Protein AF-0000000082834436 (afdb_homodimer)

Structure (mmCIF, N/CA/C/O backbone):
data_AF-0000000082834436-model_v1
#
loop_
_entity.id
_entity.type
_entity.pdbx_description
1 polymer 'HTH-type transcriptional regulator LutR'
#
loop_
_atom_site.group_PDB
_atom_site.id
_atom_site.type_symbol
_atom_site.label_atom_id
_atom_site.label_alt_id
_atom_site.label_comp_id
_atom_site.label_asym_id
_atom_site.label_entity_id
_atom_site.label_seq_id
_atom_site.pdbx_PDB_ins_code
_atom_site.Cartn_x
_atom_site.Cartn_y
_atom_site.Cartn_z
_atom_site.occupancy
_atom_site.B_iso_or_equiv
_atom_site.auth_seq_id
_atom_site.auth_comp_id
_atom_site.auth_asym_id
_atom_site.auth_atom_id
_atom_site.pdbx_PDB_model_num
ATOM 1 N N . MET A 1 1 ? 53.562 -8.984 17.688 1 30.86 1 MET A N 1
ATOM 2 C CA . MET A 1 1 ? 52.938 -8.039 16.766 1 30.86 1 MET A CA 1
ATOM 3 C C . MET A 1 1 ? 51.406 -8.141 16.859 1 30.86 1 MET A C 1
ATOM 5 O O . MET A 1 1 ? 50.844 -9.195 16.562 1 30.86 1 MET A O 1
ATOM 9 N N . THR A 1 2 ? 50.781 -7.359 17.766 1 35.94 2 THR A N 1
ATOM 10 C CA . THR A 1 2 ? 49.406 -7.379 18.281 1 35.94 2 THR A CA 1
ATOM 11 C C . THR A 1 2 ? 48.406 -6.965 17.203 1 35.94 2 THR A C 1
ATOM 13 O O . THR A 1 2 ? 48.531 -5.879 16.625 1 35.94 2 THR A O 1
ATOM 16 N N . LEU A 1 3 ? 47.844 -7.926 16.453 1 36 3 LEU A N 1
ATOM 17 C CA . LEU A 1 3 ? 46.906 -7.695 15.383 1 36 3 LEU A CA 1
ATOM 18 C C . LEU A 1 3 ? 45.781 -6.777 15.836 1 36 3 LEU A C 1
ATOM 20 O O . LEU A 1 3 ? 45 -7.125 16.75 1 36 3 LEU A O 1
ATOM 24 N N . GLN A 1 4 ? 46 -5.441 15.742 1 33.66 4 GLN A N 1
ATOM 25 C CA . GLN A 1 4 ? 44.969 -4.445 16.078 1 33.66 4 GLN A CA 1
ATOM 26 C C . GLN A 1 4 ? 43.688 -4.684 15.305 1 33.66 4 GLN A C 1
ATOM 28 O O . GLN A 1 4 ? 43.688 -4.762 14.078 1 33.66 4 GLN A O 1
ATOM 33 N N . LEU A 1 5 ? 42.719 -5.316 15.898 1 36.59 5 LEU A N 1
ATOM 34 C CA . LEU A 1 5 ? 41.375 -5.574 15.383 1 36.59 5 LEU A CA 1
ATOM 35 C C . LEU A 1 5 ? 40.781 -4.305 14.805 1 36.59 5 LEU A C 1
ATOM 37 O O . LEU A 1 5 ? 40.656 -3.287 15.492 1 36.59 5 LEU A O 1
ATOM 41 N N . ILE A 1 6 ? 40.906 -4.051 13.531 1 38.5 6 ILE A N 1
ATOM 42 C CA . ILE A 1 6 ? 40.25 -2.947 12.836 1 38.5 6 ILE A CA 1
ATOM 43 C C . ILE A 1 6 ? 38.781 -2.898 13.219 1 38.5 6 ILE A C 1
ATOM 45 O O . ILE A 1 6 ? 38.062 -3.902 13.117 1 38.5 6 ILE A O 1
ATOM 49 N N . PRO A 1 7 ? 38.375 -1.954 14.055 1 34.09 7 PRO A N 1
ATOM 50 C CA . PRO A 1 7 ? 36.969 -1.901 14.445 1 34.09 7 PRO A CA 1
ATOM 51 C C . PRO A 1 7 ? 36 -2.018 13.258 1 34.09 7 PRO A C 1
ATOM 53 O O . PRO A 1 7 ? 36.375 -1.625 12.141 1 34.09 7 PRO A O 1
ATOM 56 N N . LYS A 1 8 ? 35.156 -3.02 13.305 1 35.56 8 LYS A N 1
ATOM 57 C CA . LYS A 1 8 ? 34.094 -3.23 12.32 1 35.56 8 LYS A CA 1
ATOM 58 C C . LYS A 1 8 ? 33.406 -1.915 11.945 1 35.56 8 LYS A C 1
ATOM 60 O O . LYS A 1 8 ? 33.125 -1.099 12.82 1 35.56 8 LYS A O 1
ATOM 65 N N . PRO A 1 9 ? 33.5 -1.458 10.664 1 33.91 9 PRO A N 1
ATOM 66 C CA . PRO A 1 9 ? 32.844 -0.218 10.258 1 33.91 9 PRO A CA 1
ATOM 67 C C . PRO A 1 9 ? 31.453 -0.07 10.859 1 33.91 9 PRO A C 1
ATOM 69 O O . PRO A 1 9 ? 30.734 -1.06 11 1 33.91 9 PRO A O 1
ATOM 72 N N . GLU A 1 10 ? 31.219 0.919 11.766 1 34.19 10 GLU A N 1
ATOM 73 C CA . GLU A 1 10 ? 29.953 1.324 12.367 1 34.19 10 GLU A CA 1
ATOM 74 C C . GLU A 1 10 ? 28.812 1.226 11.359 1 34.19 10 GLU A C 1
ATOM 76 O O . GLU A 1 10 ? 29 1.522 10.18 1 34.19 10 GLU A O 1
ATOM 81 N N . GLU A 1 11 ? 27.891 0.326 11.547 1 34 11 GLU A N 1
ATOM 82 C CA . GLU A 1 11 ? 26.656 0.245 10.773 1 34 11 GLU A CA 1
ATOM 83 C C . GLU A 1 11 ? 26.125 1.635 10.414 1 34 11 GLU A C 1
ATOM 85 O O . GLU A 1 11 ? 26.172 2.549 11.242 1 34 11 GLU A O 1
ATOM 90 N N . PRO A 1 12 ? 26.359 2.037 9.148 1 33.12 12 PRO A N 1
ATOM 91 C CA . PRO A 1 12 ? 25.828 3.365 8.828 1 33.12 12 PRO A CA 1
ATOM 92 C C . PRO A 1 12 ? 24.625 3.748 9.703 1 33.12 12 PRO A C 1
ATOM 94 O O . PRO A 1 12 ? 23.766 2.906 9.984 1 33.12 12 PRO A O 1
ATOM 97 N N . ALA A 1 13 ? 24.75 4.645 10.602 1 33.41 13 ALA A N 1
ATOM 98 C CA . ALA A 1 13 ? 23.703 5.312 11.383 1 33.41 13 ALA A CA 1
ATOM 99 C C . ALA A 1 13 ? 22.422 5.461 10.562 1 33.41 13 ALA A C 1
ATOM 101 O O . ALA A 1 13 ? 22.469 5.859 9.398 1 33.41 13 ALA A O 1
ATOM 102 N N . SER A 1 14 ? 21.375 4.688 10.727 1 34.28 14 SER A N 1
ATOM 103 C CA . SER A 1 14 ? 20.031 4.801 10.156 1 34.28 14 SER A CA 1
ATOM 104 C C . SER A 1 14 ? 19.625 6.258 9.977 1 34.28 14 SER A C 1
ATOM 106 O O . SER A 1 14 ? 19.812 7.074 10.883 1 34.28 14 SER A O 1
ATOM 108 N N . LYS A 1 15 ? 19.891 6.859 8.867 1 39.22 15 LYS A N 1
ATOM 109 C CA . LYS A 1 15 ? 19.359 8.211 8.656 1 39.22 15 LYS A CA 1
ATOM 110 C C . LYS A 1 15 ? 18.156 8.477 9.562 1 39.22 15 LYS A C 1
ATOM 112 O O . LYS A 1 15 ? 17.281 7.621 9.703 1 39.22 15 LYS A O 1
ATOM 117 N N . PRO A 1 16 ? 18.188 9.438 10.359 1 38.28 16 PRO A N 1
ATOM 118 C CA . PRO A 1 16 ? 16.969 9.75 11.125 1 38.28 16 PRO A CA 1
ATOM 119 C C . PRO A 1 16 ? 15.695 9.578 10.305 1 38.28 16 PRO A C 1
ATOM 121 O O . PRO A 1 16 ? 15.641 9.977 9.141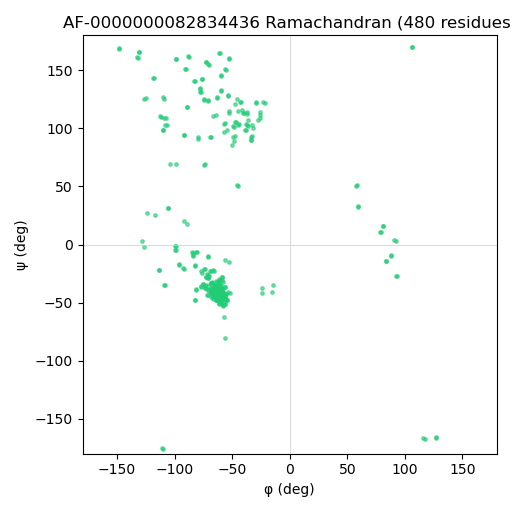 1 38.28 16 PRO A O 1
ATOM 124 N N . VAL A 1 17 ? 14.969 8.594 10.344 1 39.94 17 VAL A N 1
ATOM 125 C CA . VAL A 1 17 ? 13.68 8.406 9.68 1 39.94 17 VAL A CA 1
ATOM 126 C C . VAL A 1 17 ? 13.023 9.766 9.438 1 39.94 17 VAL A C 1
ATOM 128 O O . VAL A 1 17 ? 13 10.617 10.336 1 39.94 17 VAL A O 1
ATOM 131 N N . ALA A 1 18 ? 12.828 10.242 8.289 1 44.06 18 ALA A N 1
ATOM 132 C CA . ALA A 1 18 ? 12.094 11.422 7.84 1 44.06 18 ALA A CA 1
ATOM 133 C C . ALA A 1 18 ? 11.016 11.82 8.844 1 44.06 18 ALA A C 1
ATOM 135 O O . ALA A 1 18 ? 10.625 12.984 8.914 1 44.06 18 ALA A O 1
ATOM 136 N N . ASP A 1 19 ? 10.258 10.719 9.547 1 49.25 19 ASP A N 1
ATOM 137 C CA . ASP A 1 19 ? 9.055 10.602 10.359 1 49.25 19 ASP A CA 1
ATOM 138 C C . ASP A 1 19 ? 9.086 11.578 11.531 1 49.25 19 ASP A C 1
ATOM 140 O O . ASP A 1 19 ? 8.031 12.008 12.016 1 49.25 19 ASP A O 1
ATOM 144 N N . ARG A 1 20 ? 10.289 12.133 11.82 1 59.06 20 ARG A N 1
ATOM 145 C CA . ARG A 1 20 ? 10.352 12.898 13.062 1 59.06 20 ARG A CA 1
ATOM 146 C C . ARG A 1 20 ? 10.844 14.32 12.797 1 59.06 20 ARG A C 1
ATOM 148 O O . ARG A 1 20 ? 11.289 15.008 13.719 1 59.06 20 ARG A O 1
ATOM 155 N N . ALA A 1 21 ? 10.445 14.539 11.477 1 71.12 21 ALA A N 1
ATOM 156 C CA . ALA A 1 21 ? 10.977 15.859 11.141 1 71.12 21 ALA A CA 1
ATOM 157 C C . ALA A 1 21 ? 10.125 16.953 11.766 1 71.12 21 ALA A C 1
ATOM 159 O O . ALA A 1 21 ? 10.656 17.969 12.234 1 71.12 21 ALA A O 1
ATOM 160 N N . TYR A 1 22 ? 8.773 16.641 11.781 1 78.88 22 TYR A N 1
ATOM 161 C CA . TYR A 1 22 ? 7.918 17.672 12.352 1 78.88 22 TYR A CA 1
ATOM 162 C C . TYR A 1 22 ? 8.117 17.766 13.859 1 78.88 22 TYR A C 1
ATOM 164 O O . TYR A 1 22 ? 8.016 18.859 14.438 1 78.88 22 TYR A O 1
ATOM 172 N N . LEU A 1 23 ? 8.469 16.672 14.398 1 80.12 23 LEU A N 1
ATOM 173 C CA . LEU A 1 23 ? 8.727 16.703 15.836 1 80.12 23 LEU A CA 1
ATOM 174 C C . LEU A 1 23 ? 10.039 17.406 16.141 1 80.12 23 LEU A C 1
ATOM 176 O O . LEU A 1 23 ? 10.156 18.109 17.141 1 80.12 23 LEU A O 1
ATOM 180 N N . ARG A 1 24 ? 10.922 17.141 15.258 1 81.75 24 ARG A N 1
ATOM 181 C CA . ARG A 1 24 ? 12.18 17.859 15.398 1 81.75 24 ARG A CA 1
ATOM 182 C C . ARG A 1 24 ? 11.969 19.359 15.234 1 81.75 24 ARG A C 1
ATOM 184 O O . ARG A 1 24 ? 12.547 20.156 15.977 1 81.75 24 ARG A O 1
ATOM 191 N N . LEU A 1 25 ? 11.227 19.641 14.32 1 86.44 25 LEU A N 1
ATOM 192 C CA . LEU A 1 25 ? 10.883 21.047 14.109 1 86.44 25 LEU A CA 1
ATOM 193 C C . LEU A 1 25 ? 10.164 21.625 15.328 1 86.44 25 LEU A C 1
ATOM 195 O O . LEU A 1 25 ? 10.461 22.734 15.766 1 86.44 25 LEU A O 1
ATOM 199 N N . ALA A 1 26 ? 9.258 20.844 15.867 1 87.44 26 ALA A N 1
ATOM 200 C CA . ALA A 1 26 ? 8.539 21.281 17.062 1 87.44 26 ALA A CA 1
ATOM 201 C C . ALA A 1 26 ? 9.508 21.531 18.219 1 87.44 26 ALA A C 1
ATOM 203 O O . ALA A 1 26 ? 9.383 22.516 18.938 1 87.44 26 ALA A O 1
ATOM 204 N N . ALA A 1 27 ? 10.398 20.656 18.328 1 85.94 27 ALA A N 1
ATOM 205 C CA . ALA A 1 27 ? 11.391 20.781 19.391 1 85.94 27 ALA A CA 1
ATOM 206 C C . ALA A 1 27 ? 12.25 22.031 19.188 1 85.94 27 ALA A C 1
ATOM 208 O O . ALA A 1 27 ? 12.594 22.719 20.156 1 85.94 27 ALA A O 1
ATOM 209 N N . GLN A 1 28 ? 12.562 22.266 18.016 1 89.19 28 GLN A N 1
ATOM 210 C CA . GLN A 1 28 ? 13.352 23.453 17.688 1 89.19 28 GLN A CA 1
ATOM 211 C C . GLN A 1 28 ? 12.578 24.734 18.016 1 89.19 28 GLN A C 1
ATOM 213 O O . GLN A 1 28 ? 13.141 25.672 18.594 1 89.19 28 GLN A O 1
ATOM 218 N N . ILE A 1 29 ? 11.406 24.719 17.656 1 89.94 29 ILE A N 1
ATOM 219 C CA . ILE A 1 29 ? 10.57 25.891 17.906 1 89.94 29 ILE A CA 1
ATOM 220 C C . ILE A 1 29 ? 10.391 26.078 19.422 1 89.94 29 ILE A C 1
ATOM 222 O O . ILE A 1 29 ? 10.461 27.188 19.922 1 89.94 29 ILE A O 1
ATOM 226 N N . GLN A 1 30 ? 10.156 25.016 20.062 1 89.06 30 GLN A N 1
ATOM 227 C CA . GLN A 1 30 ? 10.016 25.062 21.516 1 89.06 30 GLN A CA 1
ATOM 228 C C . GLN A 1 30 ? 11.273 25.625 22.172 1 89.06 30 GLN A C 1
ATOM 230 O O . GLN A 1 30 ? 11.18 26.391 23.125 1 89.06 30 GLN A O 1
ATOM 235 N N . ALA A 1 31 ? 12.367 25.188 21.688 1 89.94 31 ALA A N 1
ATOM 236 C CA . ALA A 1 31 ? 13.633 25.688 22.219 1 89.94 31 ALA A CA 1
ATOM 237 C C . ALA A 1 31 ? 13.75 27.203 22 1 89.94 31 ALA A C 1
ATOM 239 O O . ALA A 1 31 ? 14.242 27.922 22.875 1 89.94 31 ALA A O 1
ATOM 240 N N . LEU A 1 32 ? 13.32 27.656 20.906 1 92 32 LEU A N 1
ATOM 241 C CA . LEU A 1 32 ? 13.359 29.094 20.609 1 92 32 LEU A CA 1
ATOM 242 C C . LEU A 1 32 ? 12.398 29.859 21.5 1 92 32 LEU A C 1
ATOM 244 O O . LEU A 1 32 ? 12.695 31 21.906 1 92 32 LEU A O 1
ATOM 248 N N . VAL A 1 33 ? 11.352 29.281 21.828 1 90.25 33 VAL A N 1
ATOM 249 C CA . VAL A 1 33 ? 10.414 29.875 22.781 1 90.25 33 VAL A CA 1
ATOM 250 C C . VAL A 1 33 ? 11.062 29.953 24.156 1 90.25 33 VAL A C 1
ATOM 252 O O . VAL A 1 33 ? 10.984 31 24.828 1 90.25 33 VAL A O 1
ATOM 255 N N . ALA A 1 34 ? 11.664 28.922 24.516 1 87.56 34 ALA A N 1
ATOM 256 C CA . ALA A 1 34 ? 12.312 28.859 25.828 1 87.56 34 ALA A CA 1
ATOM 257 C C . ALA A 1 34 ? 13.438 29.891 25.938 1 87.56 34 ALA A C 1
ATOM 259 O O . ALA A 1 34 ? 13.68 30.438 27 1 87.56 34 ALA A O 1
ATOM 260 N N . GLN A 1 35 ? 14.062 30.156 24.859 1 92.06 35 GLN A N 1
ATOM 261 C CA . GLN A 1 35 ? 15.18 31.094 24.812 1 92.06 35 GLN A CA 1
ATOM 262 C C . GLN A 1 35 ? 14.68 32.531 24.688 1 92.06 35 GLN A C 1
ATOM 264 O O . GLN A 1 35 ? 15.469 33.469 24.797 1 92.06 35 GLN A O 1
ATOM 269 N N . GLY A 1 36 ? 13.406 32.688 24.453 1 90.19 36 GLY A N 1
ATOM 270 C CA . GLY A 1 36 ? 12.805 34.031 24.406 1 90.19 36 GLY A CA 1
ATOM 271 C C . GLY A 1 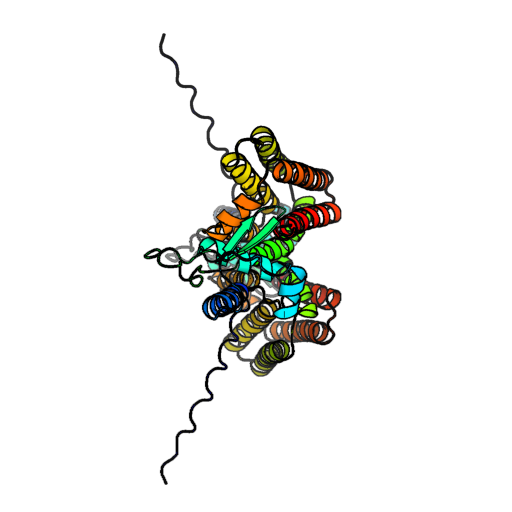36 ? 12.781 34.625 23.016 1 90.19 36 GLY A C 1
ATOM 272 O O . GLY A 1 36 ? 12.367 35.781 22.844 1 90.19 36 GLY A O 1
ATOM 273 N N . GLU A 1 37 ? 13.234 33.844 22.094 1 91.62 37 GLU A N 1
ATOM 274 C CA . GLU A 1 37 ? 13.188 34.344 20.719 1 91.62 37 GLU A CA 1
ATOM 275 C C . GLU A 1 37 ? 11.75 34.562 20.266 1 91.62 37 GLU A C 1
ATOM 277 O O . GLU A 1 37 ? 11.469 35.5 19.516 1 91.62 37 GLU A O 1
ATOM 282 N N . PHE A 1 38 ? 10.938 33.688 20.672 1 91.62 38 PHE A N 1
ATOM 283 C CA . PHE A 1 38 ? 9.5 33.844 20.531 1 91.62 38 PHE A CA 1
ATOM 284 C C . PHE A 1 38 ? 8.844 34.125 21.875 1 91.62 38 PHE A C 1
ATOM 286 O O . PHE A 1 38 ? 8.734 33.219 22.719 1 91.62 38 PHE A O 1
ATOM 293 N N . ALA A 1 39 ? 8.422 35.281 22.016 1 91 39 ALA A N 1
ATOM 294 C CA . ALA A 1 39 ? 8.008 35.75 23.344 1 91 39 ALA A CA 1
ATOM 295 C C . ALA A 1 39 ? 6.648 35.188 23.734 1 91 39 ALA A C 1
ATOM 297 O O . ALA A 1 39 ? 5.754 35.062 22.891 1 91 39 ALA A O 1
ATOM 298 N N . VAL A 1 40 ? 6.496 34.875 24.953 1 90.38 40 VAL A N 1
ATOM 299 C CA . VAL A 1 40 ? 5.238 34.375 25.516 1 90.38 40 VAL A CA 1
ATOM 300 C C . VAL A 1 40 ? 4.141 35.438 25.312 1 90.38 40 VAL A C 1
ATOM 302 O O . VAL A 1 40 ? 4.363 36.625 25.531 1 90.38 40 VAL A O 1
ATOM 305 N N . GLY A 1 41 ? 3.057 34.969 24.844 1 91.06 41 GLY A N 1
ATOM 306 C CA . GLY A 1 41 ? 1.918 35.844 24.656 1 91.06 41 GLY A CA 1
ATOM 307 C C . GLY A 1 41 ? 1.917 36.531 23.312 1 91.06 41 GLY A C 1
ATOM 308 O O . GLY A 1 41 ? 0.917 37.156 22.906 1 91.06 41 GLY A O 1
ATOM 309 N N . LYS A 1 42 ? 2.992 36.406 22.594 1 92.75 42 LYS A N 1
ATOM 310 C CA . LYS A 1 42 ? 3.104 37.094 21.312 1 92.75 42 LYS A CA 1
ATOM 311 C C . LYS A 1 42 ? 2.795 36.156 20.156 1 92.75 42 LYS A C 1
ATOM 313 O O . LYS A 1 42 ? 2.898 34.938 20.297 1 92.75 42 LYS A O 1
ATOM 318 N N . ARG A 1 43 ? 2.465 36.781 19.062 1 92.88 43 ARG A N 1
ATOM 319 C CA . ARG A 1 43 ? 2.164 36.031 17.844 1 92.88 43 ARG A CA 1
ATOM 320 C C . ARG A 1 43 ? 3.443 35.562 17.156 1 92.88 43 ARG A C 1
ATOM 322 O O . ARG A 1 43 ? 4.418 36.312 17.078 1 92.88 43 ARG A O 1
ATOM 329 N N . LEU A 1 44 ? 3.391 34.312 16.766 1 92.44 44 LEU A N 1
ATOM 330 C CA . LEU A 1 44 ? 4.484 33.812 15.938 1 92.44 44 LEU A CA 1
ATOM 331 C C . LEU A 1 44 ? 4.43 34.438 14.547 1 92.44 44 LEU A C 1
ATOM 333 O O . LEU A 1 44 ? 3.371 34.906 14.109 1 92.44 44 LEU A O 1
ATOM 337 N N . PRO A 1 45 ? 5.609 34.5 13.906 1 90.31 45 PRO A N 1
ATOM 338 C CA . PRO A 1 45 ? 5.566 34.906 12.5 1 90.31 45 PRO A CA 1
ATOM 339 C C . PRO A 1 45 ? 4.586 34.062 11.672 1 90.31 45 PRO A C 1
ATOM 341 O O . PRO A 1 45 ? 4.184 32.969 12.094 1 90.31 45 PRO A O 1
ATOM 344 N N . ALA A 1 46 ? 4.219 34.656 10.516 1 87.44 46 ALA A N 1
ATOM 345 C CA . ALA A 1 46 ? 3.314 33.969 9.617 1 87.44 46 ALA A CA 1
ATOM 346 C C . ALA A 1 46 ? 3.879 32.594 9.227 1 87.44 46 ALA A C 1
ATOM 348 O O . ALA A 1 46 ? 5.098 32.406 9.188 1 87.44 46 ALA A O 1
ATOM 349 N N . GLU A 1 47 ? 2.965 31.641 8.93 1 85.62 47 GLU A N 1
ATOM 350 C CA . GLU A 1 47 ? 3.338 30.266 8.586 1 85.62 47 GLU A CA 1
ATOM 351 C C . GLU A 1 47 ? 4.355 30.25 7.449 1 85.62 47 GLU A C 1
ATOM 353 O O . GLU A 1 47 ? 5.324 29.484 7.492 1 85.62 47 GLU A O 1
ATOM 358 N N . ARG A 1 48 ? 4.137 31.094 6.492 1 83.62 48 ARG A N 1
ATOM 359 C CA . ARG A 1 48 ? 5.051 31.125 5.352 1 83.62 48 ARG A CA 1
ATOM 360 C C . ARG A 1 48 ? 6.457 31.531 5.789 1 83.62 48 ARG A C 1
ATOM 362 O O . ARG A 1 48 ? 7.438 30.906 5.371 1 83.62 48 ARG A O 1
ATOM 369 N N . ALA A 1 49 ? 6.516 32.531 6.598 1 89.81 49 ALA A N 1
ATOM 370 C CA . ALA A 1 49 ? 7.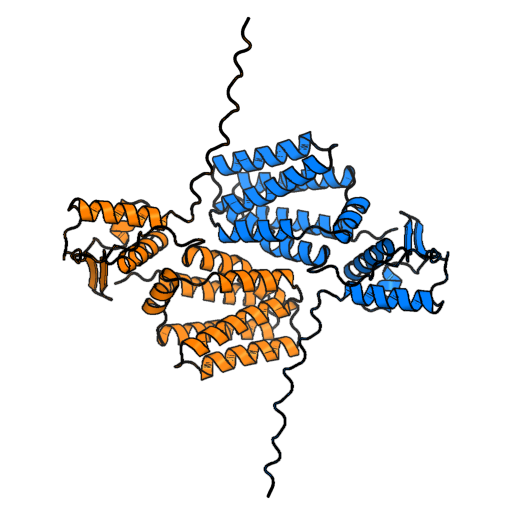801 33.031 7.082 1 89.81 49 ALA A CA 1
ATOM 371 C C . ALA A 1 49 ? 8.5 31.969 7.949 1 89.81 49 ALA A C 1
ATOM 373 O O . ALA A 1 49 ? 9.719 31.797 7.859 1 89.81 49 ALA A O 1
ATOM 374 N N . LEU A 1 50 ? 7.758 31.281 8.773 1 90.06 50 LEU A N 1
ATOM 375 C CA . LEU A 1 50 ? 8.32 30.25 9.641 1 90.06 50 LEU A CA 1
ATOM 376 C C . LEU A 1 50 ? 8.828 29.078 8.82 1 90.06 50 LEU A C 1
ATOM 378 O O . LEU A 1 50 ? 9.898 28.531 9.102 1 90.06 50 LEU A O 1
ATOM 382 N N . ALA A 1 51 ? 8 28.672 7.809 1 88.12 51 ALA A N 1
ATOM 383 C CA . ALA A 1 51 ? 8.406 27.562 6.941 1 88.12 51 ALA A CA 1
ATOM 384 C C . ALA A 1 51 ? 9.711 27.891 6.223 1 88.12 51 ALA A C 1
ATOM 386 O O . ALA A 1 51 ? 10.586 27.016 6.105 1 88.12 51 ALA A O 1
ATOM 387 N N . GLU A 1 52 ? 9.852 29.094 5.793 1 89.38 52 GLU A N 1
ATOM 388 C CA . GLU A 1 52 ? 11.078 29.547 5.125 1 89.38 52 GLU A CA 1
ATOM 389 C C . GLU A 1 52 ? 12.258 29.562 6.09 1 89.38 52 GLU A C 1
ATOM 391 O O . GLU A 1 52 ? 13.352 29.109 5.746 1 89.38 52 GLU A O 1
ATOM 396 N N . ARG A 1 53 ? 11.992 30.016 7.227 1 91.25 53 ARG A N 1
ATOM 397 C CA . ARG A 1 53 ? 13.039 30.141 8.234 1 91.25 53 ARG A CA 1
ATOM 398 C C . ARG A 1 53 ? 13.633 28.766 8.562 1 91.25 53 ARG A C 1
ATOM 400 O O . ARG A 1 53 ? 14.844 28.641 8.766 1 91.25 53 ARG A O 1
ATOM 407 N N . PHE A 1 54 ? 12.812 27.828 8.633 1 90.94 54 PHE A N 1
ATOM 408 C CA . PHE A 1 54 ? 13.266 26.516 9.062 1 90.94 54 PHE A CA 1
ATOM 409 C C . PHE A 1 54 ? 13.5 25.594 7.867 1 90.94 54 PHE A C 1
ATOM 411 O O . PHE A 1 54 ? 13.852 24.422 8.031 1 90.94 54 PHE A O 1
ATOM 418 N N . ASP A 1 55 ? 13.258 26.062 6.699 1 88.56 55 ASP A N 1
ATOM 419 C CA . ASP A 1 55 ? 13.469 25.328 5.453 1 88.56 55 ASP A CA 1
ATOM 420 C C . ASP A 1 55 ? 12.672 24.031 5.434 1 88.56 55 ASP A C 1
ATOM 422 O O . ASP A 1 55 ? 13.234 22.953 5.23 1 88.56 55 ASP A O 1
ATOM 426 N N . VAL A 1 56 ? 11.406 24.234 5.738 1 83.5 56 VAL A N 1
ATOM 427 C CA . VAL A 1 56 ? 10.492 23.094 5.723 1 83.5 56 VAL A CA 1
ATOM 428 C C . VAL A 1 56 ? 9.234 23.453 4.93 1 83.5 56 VAL A C 1
ATOM 430 O O . VAL A 1 56 ? 9 24.609 4.617 1 83.5 56 VAL A O 1
ATOM 433 N N . SER A 1 57 ? 8.508 22.391 4.621 1 76.06 57 SER A N 1
ATOM 434 C CA . SER A 1 57 ? 7.223 22.625 3.963 1 76.06 57 SER A CA 1
ATOM 435 C C . SER A 1 57 ? 6.195 23.188 4.938 1 76.06 57 SER A C 1
ATOM 437 O O . SER A 1 57 ? 6.336 23.047 6.152 1 76.06 57 SER A O 1
ATOM 439 N N . ARG A 1 58 ? 5.211 23.859 4.332 1 78.06 58 ARG A N 1
ATOM 440 C CA . ARG A 1 58 ? 4.121 24.359 5.16 1 78.06 58 ARG A CA 1
ATOM 441 C C . ARG A 1 58 ? 3.393 23.219 5.855 1 78.06 58 ARG A C 1
ATOM 443 O O . ARG A 1 58 ? 2.918 23.375 6.984 1 78.06 58 ARG A O 1
ATOM 450 N N . THR A 1 59 ? 3.381 22.125 5.25 1 74.88 59 THR A N 1
ATOM 451 C CA . THR A 1 59 ? 2.719 20.969 5.82 1 74.88 59 THR A CA 1
ATOM 452 C C . THR A 1 59 ? 3.457 20.469 7.062 1 74.88 59 THR A C 1
ATOM 454 O O . THR A 1 59 ? 2.84 20.219 8.094 1 74.88 59 THR A O 1
ATOM 457 N N . SER A 1 60 ? 4.75 20.406 6.918 1 78.5 60 SER A N 1
ATOM 458 C CA . SER A 1 60 ? 5.566 19.984 8.055 1 78.5 60 SER A CA 1
ATOM 459 C C . SER A 1 60 ? 5.473 21 9.195 1 78.5 60 SER A C 1
ATOM 461 O O . SER A 1 60 ? 5.449 20.609 10.367 1 78.5 60 SER A O 1
ATOM 463 N N . LEU A 1 61 ? 5.484 22.234 8.859 1 84.88 61 LEU A N 1
ATOM 464 C CA . LEU A 1 61 ? 5.363 23.281 9.875 1 84.88 61 LEU A CA 1
ATOM 465 C C . LEU A 1 61 ? 4.043 23.172 10.625 1 84.88 61 LEU A C 1
ATOM 467 O O . LEU A 1 61 ? 4.008 23.266 11.852 1 84.88 61 LEU A O 1
ATOM 471 N N . ARG A 1 62 ? 3.027 22.922 9.93 1 79.88 62 ARG A N 1
ATOM 472 C CA . ARG A 1 62 ? 1.709 22.828 10.547 1 79.88 62 ARG A CA 1
ATOM 473 C C . ARG A 1 62 ? 1.643 21.641 11.5 1 79.88 62 ARG A C 1
ATOM 475 O O . ARG A 1 62 ? 1.045 21.734 12.57 1 79.88 62 ARG A O 1
ATOM 482 N N . GLU A 1 63 ? 2.191 20.625 11.094 1 81.25 63 GLU A N 1
ATOM 483 C CA . GLU A 1 63 ? 2.25 19.469 11.984 1 81.25 63 GLU A CA 1
ATOM 484 C C . GLU A 1 63 ? 3.039 19.797 13.25 1 81.25 63 GLU A C 1
ATOM 486 O O . GLU A 1 63 ? 2.65 19.391 14.344 1 81.25 63 GLU A O 1
ATOM 491 N N . ALA A 1 64 ? 4.062 20.484 13.055 1 84.94 64 ALA A N 1
ATOM 492 C CA . ALA A 1 64 ? 4.875 20.875 14.195 1 84.94 64 ALA A CA 1
ATOM 493 C C . ALA A 1 64 ? 4.094 21.797 15.125 1 84.94 64 ALA A C 1
ATOM 495 O O . ALA A 1 64 ? 4.184 21.688 16.359 1 84.94 64 ALA A O 1
ATOM 496 N N . ILE A 1 65 ? 3.393 22.656 14.5 1 85.81 65 ILE A N 1
ATOM 497 C CA . ILE A 1 65 ? 2.605 23.625 15.266 1 85.81 65 ILE A CA 1
ATOM 498 C C . ILE A 1 65 ? 1.522 22.875 16.047 1 85.81 65 ILE A C 1
ATOM 500 O O . ILE A 1 65 ? 1.253 23.203 17.203 1 85.81 65 ILE A O 1
ATOM 504 N N . ILE A 1 66 ? 0.938 21.922 15.438 1 82.06 66 ILE A N 1
ATOM 505 C CA . ILE A 1 66 ? -0.086 21.125 16.109 1 82.06 66 ILE A CA 1
ATOM 506 C C . ILE A 1 66 ? 0.533 20.359 17.281 1 82.06 66 ILE A C 1
ATOM 508 O O . ILE A 1 66 ? -0.06 20.297 18.359 1 82.06 66 ILE A O 1
ATOM 512 N N . ALA A 1 67 ? 1.633 19.812 17.031 1 82.44 67 ALA A N 1
ATOM 513 C CA . ALA A 1 67 ? 2.346 19.141 18.109 1 82.44 67 ALA A CA 1
ATOM 514 C C . ALA A 1 67 ? 2.619 20.094 19.266 1 82.44 67 ALA A C 1
ATOM 516 O O . ALA A 1 67 ? 2.449 19.734 20.438 1 82.44 67 ALA A O 1
ATOM 517 N N . LEU A 1 68 ? 3.01 21.25 18.969 1 87 68 LEU A N 1
ATOM 518 C CA . LEU A 1 68 ? 3.305 22.266 19.969 1 87 68 LEU A CA 1
ATOM 519 C C . LEU A 1 68 ? 2.037 22.688 20.703 1 87 68 LEU A C 1
ATOM 521 O O . LEU A 1 68 ? 2.076 22.984 21.906 1 87 68 LEU A O 1
ATOM 525 N N . GLU A 1 69 ? 1.042 22.781 19.969 1 84.81 69 GLU A N 1
ATOM 526 C CA . GLU A 1 69 ? -0.235 23.141 20.578 1 84.81 69 GLU A CA 1
ATOM 527 C C . GLU A 1 69 ? -0.668 22.078 21.594 1 84.81 69 GLU A C 1
ATOM 529 O O . GLU A 1 69 ? -1.146 22.422 22.688 1 84.81 69 GLU A O 1
ATOM 534 N N . LEU A 1 70 ? -0.515 20.922 21.266 1 79.62 70 LEU A N 1
ATOM 535 C CA . LEU A 1 70 ? -0.843 19.812 22.156 1 79.62 70 LEU A CA 1
ATOM 536 C C . LEU A 1 70 ? -0.007 19.875 23.422 1 79.62 70 LEU A C 1
ATOM 538 O O . LEU A 1 70 ? -0.477 19.484 24.5 1 79.62 70 LEU A O 1
ATOM 542 N N . GLN A 1 71 ? 1.131 20.375 23.234 1 81.25 71 GLN A N 1
ATOM 543 C CA . GLN A 1 71 ? 2.037 20.484 24.375 1 81.25 71 GLN A CA 1
ATOM 544 C C . GLN A 1 71 ? 1.762 21.766 25.172 1 81.25 71 GLN A C 1
ATOM 546 O O . GLN A 1 71 ? 2.381 22 26.219 1 81.25 71 GLN A O 1
ATOM 551 N N . GLY A 1 72 ? 0.932 22.5 24.625 1 84.75 72 GLY A N 1
ATOM 552 C CA . GLY A 1 72 ? 0.578 23.734 25.312 1 84.75 72 GLY A CA 1
ATOM 553 C C . GLY A 1 72 ? 1.581 24.844 25.094 1 84.75 72 GLY A C 1
ATOM 554 O O . GLY A 1 72 ? 1.593 25.844 25.828 1 84.75 72 GLY A O 1
ATOM 555 N N . VAL A 1 73 ? 2.41 24.703 24.141 1 88 73 VAL A N 1
ATOM 556 C CA . VAL A 1 73 ? 3.451 25.688 23.859 1 88 73 VAL A CA 1
ATOM 557 C C . VAL A 1 73 ? 2.865 26.844 23.062 1 88 73 VAL A C 1
ATOM 559 O O . VAL A 1 73 ? 3.232 28 23.266 1 88 73 VAL A O 1
ATOM 562 N N . VAL A 1 74 ? 1.986 26.469 22.141 1 90.06 74 VAL A N 1
ATOM 563 C CA . VAL A 1 74 ? 1.361 27.5 21.312 1 90.06 74 VAL A CA 1
ATOM 564 C C . VAL A 1 74 ? -0.151 27.281 21.281 1 90.06 74 VAL A C 1
ATOM 566 O O . VAL A 1 74 ? -0.646 26.234 21.688 1 90.06 74 VAL A O 1
ATOM 569 N N . GLU A 1 75 ? -0.841 28.297 20.938 1 87.12 75 GLU A N 1
ATOM 570 C CA . GLU A 1 75 ? -2.277 28.266 20.672 1 87.12 75 GLU A CA 1
ATOM 571 C C . GLU A 1 75 ? -2.609 28.812 19.297 1 87.12 75 GLU A C 1
ATOM 573 O O . GLU A 1 75 ? -2.176 29.922 18.953 1 87.12 75 GLU A O 1
ATOM 578 N N . VAL A 1 76 ? -3.299 28 18.594 1 83.12 76 VAL A N 1
ATOM 579 C CA . VAL A 1 76 ? -3.744 28.438 17.266 1 83.12 76 VAL A CA 1
ATOM 580 C C . VAL A 1 76 ? -5.098 29.141 17.391 1 83.12 76 VAL A C 1
ATOM 582 O O . VAL A 1 76 ? -6.051 28.562 17.922 1 83.12 76 VAL A O 1
ATOM 585 N N . ARG A 1 77 ? -5.133 30.375 17.031 1 78.88 77 ARG A N 1
ATOM 586 C CA . ARG A 1 77 ? -6.367 31.141 17.016 1 78.88 77 ARG A CA 1
ATOM 587 C C . ARG A 1 77 ? -6.824 31.406 15.578 1 78.88 77 ARG A C 1
ATOM 589 O O . ARG A 1 77 ? -6.242 32.219 14.875 1 78.88 77 ARG A O 1
ATOM 596 N N . GLY A 1 78 ? -7.832 30.672 15.094 1 71.06 78 GLY A N 1
ATOM 597 C CA . GLY A 1 78 ? -8.344 30.766 13.734 1 71.06 78 GLY A CA 1
ATOM 598 C C . GLY A 1 78 ? -8.477 32.188 13.242 1 71.06 78 GLY A C 1
ATOM 599 O O . GLY A 1 78 ? -9.055 33.031 13.922 1 71.06 78 GLY A O 1
ATOM 600 N N . GLY A 1 79 ? -7.836 32.438 12.188 1 70.25 79 GLY A N 1
ATOM 601 C CA . GLY A 1 79 ? -7.965 33.75 11.578 1 70.25 79 GLY A CA 1
ATOM 602 C C . GLY A 1 79 ? -7.055 34.781 12.203 1 70.25 79 GLY A C 1
ATOM 603 O O . GLY A 1 79 ? -6.922 35.906 11.68 1 70.25 79 GLY A O 1
ATOM 604 N N . SER A 1 80 ? -6.492 34.469 13.359 1 76.75 80 SER A N 1
ATOM 605 C CA . SER A 1 80 ? -5.672 35.438 14.07 1 76.75 80 SER A CA 1
ATOM 606 C C . SER A 1 80 ? -4.195 35.062 14.031 1 76.75 80 SER A C 1
ATOM 608 O O . SER A 1 80 ? -3.324 35.938 13.945 1 76.75 80 SER A O 1
ATOM 610 N N . GLY A 1 81 ? -4.004 33.781 14.07 1 84.94 81 GLY A N 1
ATOM 611 C CA . GLY A 1 81 ? -2.621 33.344 14.008 1 84.94 81 GLY A CA 1
ATOM 612 C C . GLY A 1 81 ? -2.244 32.406 15.148 1 84.94 81 GLY A C 1
ATOM 613 O O . GLY A 1 81 ? -3.111 31.766 15.734 1 84.94 81 GLY A O 1
ATOM 614 N N . ILE A 1 82 ? -0.929 32.188 15.328 1 90.25 82 ILE A N 1
ATOM 615 C CA . ILE A 1 82 ? -0.375 31.281 16.312 1 90.25 82 ILE A CA 1
ATOM 616 C C . ILE A 1 82 ? 0.307 32.062 17.422 1 90.25 82 ILE A C 1
ATOM 618 O O . ILE A 1 82 ? 1.146 32.938 17.156 1 90.25 82 ILE A O 1
ATOM 622 N N . TYR A 1 83 ? -0.097 31.797 18.672 1 92 83 TYR A N 1
ATOM 623 C CA . TYR A 1 83 ? 0.432 32.562 19.797 1 92 83 TYR A CA 1
ATOM 624 C C . TYR A 1 83 ? 1.198 31.641 20.75 1 92 83 TYR A C 1
ATOM 626 O O . TYR A 1 83 ? 0.793 30.5 20.984 1 92 83 TYR A O 1
ATOM 634 N N . VAL A 1 84 ? 2.293 32.156 21.312 1 93.69 84 VAL A N 1
ATOM 635 C CA . VAL A 1 84 ? 3.057 31.422 22.312 1 93.69 84 VAL A CA 1
ATOM 636 C C . VAL A 1 84 ? 2.34 31.484 23.656 1 93.69 84 VAL A C 1
ATOM 638 O O . VAL A 1 84 ? 1.947 32.562 24.109 1 93.69 84 VAL A O 1
ATOM 641 N N . CYS A 1 85 ? 2.234 30.312 24.219 1 90.81 85 CYS A N 1
ATOM 642 C CA . CYS A 1 85 ? 1.521 30.219 25.484 1 90.81 85 CYS A CA 1
ATOM 643 C C . CYS A 1 85 ? 2.475 30.391 26.656 1 90.81 85 CYS A C 1
ATOM 645 O O . CYS A 1 85 ? 3.662 30.094 26.547 1 90.81 85 CYS A O 1
ATOM 647 N N . GLU A 1 86 ? 1.847 30.938 27.734 1 86.06 86 GLU A N 1
ATOM 648 C CA . GLU A 1 86 ? 2.576 30.969 29 1 86.06 86 GLU A CA 1
ATOM 649 C C . GLU A 1 86 ? 2.707 29.578 29.594 1 86.06 86 GLU A C 1
ATOM 651 O O . GLU A 1 86 ? 1.734 28.812 29.641 1 86.06 86 GLU A O 1
ATOM 656 N N . PRO A 1 87 ? 3.984 29.188 29.828 1 74.12 87 PRO A N 1
ATOM 657 C CA . PRO A 1 87 ? 4.141 27.875 30.453 1 74.12 87 PRO A CA 1
ATOM 658 C C . PRO A 1 87 ? 3.322 27.734 31.734 1 74.12 87 PRO A C 1
ATOM 660 O O . PRO A 1 87 ? 3.219 28.672 32.5 1 74.12 87 PRO A O 1
ATOM 663 N N . LYS A 1 88 ? 2.307 26.828 31.734 1 69.94 88 LYS A N 1
ATOM 664 C CA . LYS A 1 88 ? 1.565 26.578 32.969 1 69.94 88 LYS A CA 1
ATOM 665 C C . LYS A 1 88 ? 2.391 25.75 33.938 1 69.94 88 LYS A C 1
ATOM 667 O O . LYS A 1 88 ? 2.906 24.688 33.594 1 69.94 88 LYS A O 1
ATOM 672 N N . PRO A 1 89 ? 2.602 26.203 35.125 1 62.69 89 PRO A N 1
ATOM 673 C CA . PRO A 1 89 ? 3.305 25.438 36.156 1 62.69 89 PRO A CA 1
ATOM 674 C C . PRO A 1 89 ? 2.695 24.062 36.375 1 62.69 89 PRO A C 1
ATOM 676 O O . PRO A 1 89 ? 1.47 23.922 36.406 1 62.69 89 PRO A O 1
ATOM 679 N N . GLY A 1 90 ? 3.562 22.875 36.344 1 57.06 90 GLY A N 1
ATOM 680 C CA . GLY A 1 90 ? 3.131 21.531 36.688 1 57.06 90 GLY A CA 1
ATOM 681 C C . GLY A 1 90 ? 2.668 20.734 35.469 1 57.06 90 GLY A C 1
ATOM 682 O O . GLY A 1 90 ? 2.383 19.547 35.562 1 57.06 90 GLY A O 1
ATOM 683 N N . VAL A 1 91 ? 2.234 21.438 34.531 1 50.56 91 VAL A N 1
ATOM 684 C CA . VAL A 1 91 ? 1.736 20.688 33.406 1 50.56 91 VAL A CA 1
ATOM 685 C C . VAL A 1 91 ? 2.908 20.219 32.531 1 50.56 91 VAL A C 1
ATOM 687 O O . VAL A 1 91 ? 3.691 21.047 32.062 1 50.56 91 VAL A O 1
ATOM 690 N N . ALA A 1 92 ? 3.316 19 32.875 1 47.47 92 ALA A N 1
ATOM 691 C CA . ALA A 1 92 ? 4.363 18.359 32.094 1 47.47 92 ALA A CA 1
ATOM 692 C C . ALA A 1 92 ? 4.051 18.422 30.609 1 47.47 92 ALA A C 1
ATOM 694 O O . ALA A 1 92 ? 2.973 18.016 30.172 1 47.47 92 ALA A O 1
ATOM 695 N N . ARG A 1 93 ? 4.699 19.359 29.859 1 52.88 93 ARG A N 1
ATOM 696 C CA . ARG A 1 93 ? 4.621 19.422 28.406 1 52.88 93 ARG A CA 1
ATOM 697 C C . ARG A 1 93 ? 4.773 18.031 27.781 1 52.88 93 ARG A C 1
ATOM 699 O O . ARG A 1 93 ? 5.637 17.266 28.188 1 52.88 93 ARG A O 1
ATOM 706 N N . LEU A 1 94 ? 3.705 17.5 27.391 1 51.22 94 LEU A N 1
ATOM 707 C CA . LEU A 1 94 ? 3.82 16.203 26.734 1 51.22 94 LEU A CA 1
ATOM 708 C C . LEU A 1 94 ? 5.055 16.156 25.844 1 51.22 94 LEU A C 1
ATOM 710 O O . LEU A 1 94 ? 5.316 17.094 25.078 1 51.22 94 LEU A O 1
ATOM 714 N N . PRO A 1 95 ? 6.012 15.469 26.391 1 48.06 95 PRO A N 1
ATOM 715 C CA . PRO A 1 95 ? 7.129 15.297 25.453 1 48.06 95 PRO A CA 1
ATOM 716 C C . PRO A 1 95 ? 6.668 15.18 24.016 1 48.06 95 PRO A C 1
ATOM 718 O O . PRO A 1 95 ? 5.691 14.484 23.719 1 48.06 95 PRO A O 1
ATOM 721 N N . ALA A 1 96 ? 6.594 16.281 23.266 1 48.69 96 ALA A N 1
ATOM 722 C CA . ALA A 1 96 ? 6.316 16.203 21.844 1 48.69 96 ALA A CA 1
ATOM 723 C C . ALA A 1 96 ? 6.516 14.781 21.312 1 48.69 96 ALA A C 1
ATOM 725 O O . ALA A 1 96 ? 6.051 14.445 20.219 1 48.69 96 ALA A O 1
ATOM 726 N N . ALA A 1 97 ? 7.582 14.016 21.734 1 46.28 97 ALA A N 1
ATOM 727 C CA . ALA A 1 97 ? 8.328 12.969 21.047 1 46.28 97 ALA A CA 1
ATOM 728 C C . ALA A 1 97 ? 7.402 11.844 20.594 1 46.28 97 ALA A C 1
ATOM 730 O O . ALA A 1 97 ? 7.562 11.297 19.5 1 46.28 97 ALA A O 1
ATOM 731 N N . GLN A 1 98 ? 6.719 11.141 21.594 1 51.12 98 GLN A N 1
ATOM 732 C CA . GLN A 1 98 ? 6.781 9.695 21.438 1 51.12 98 GLN A CA 1
ATOM 733 C C . GLN A 1 98 ? 5.629 9.188 20.578 1 51.12 98 GLN A C 1
ATOM 735 O O . GLN A 1 98 ? 4.969 8.203 20.922 1 51.12 98 GLN A O 1
ATOM 740 N N . GLU A 1 99 ? 5.008 10.188 19.812 1 57.84 99 GLU A N 1
ATOM 741 C CA . GLU A 1 99 ? 3.982 9.438 19.094 1 57.84 99 GLU A CA 1
ATOM 742 C C . GLU A 1 99 ? 4.605 8.453 18.109 1 57.84 99 GLU A C 1
ATOM 744 O O . GLU A 1 99 ? 5.406 8.844 17.25 1 57.84 99 GLU A O 1
ATOM 749 N N . PRO A 1 100 ? 4.41 7.199 18.516 1 60.53 100 PRO A N 1
ATOM 750 C CA . PRO A 1 100 ? 4.922 6.172 17.609 1 60.53 100 PRO A CA 1
ATOM 751 C C . PRO A 1 100 ? 4.23 6.191 16.25 1 60.53 100 PRO A C 1
ATOM 753 O O . PRO A 1 100 ? 3.047 6.523 16.156 1 60.53 100 PRO A O 1
ATOM 756 N N . GLY A 1 101 ? 5.012 6.285 15.242 1 73.12 101 GLY A N 1
ATOM 757 C CA . GLY A 1 101 ? 4.492 6.047 13.906 1 73.12 101 GLY A CA 1
ATOM 758 C C . GLY A 1 101 ? 4.574 7.27 13.008 1 73.12 101 GLY A C 1
ATOM 759 O O . GLY A 1 101 ? 5.219 8.258 13.359 1 73.12 101 GLY A O 1
ATOM 760 N N . ALA A 1 102 ? 3.906 7.223 11.906 1 82.88 102 ALA A N 1
ATOM 761 C CA . ALA A 1 102 ? 3.941 8.281 10.906 1 82.88 102 ALA A CA 1
ATOM 762 C C . ALA A 1 102 ? 2.99 9.414 11.273 1 82.88 102 ALA A C 1
ATOM 764 O O . ALA A 1 102 ? 1.933 9.18 11.859 1 82.88 102 ALA A O 1
ATOM 765 N N . GLY A 1 103 ? 3.334 10.656 11.07 1 81.38 103 GLY A N 1
ATOM 766 C CA . GLY A 1 103 ? 2.434 11.789 11.234 1 81.38 103 GLY A CA 1
ATOM 767 C C . GLY A 1 103 ? 1.232 11.734 10.312 1 81.38 103 GLY A C 1
ATOM 768 O O . GLY A 1 103 ? 1.205 10.938 9.367 1 81.38 103 GLY A O 1
ATOM 769 N N . PRO A 1 104 ? 0.234 12.508 10.578 1 85 104 PRO A N 1
ATOM 770 C CA . PRO A 1 104 ? -1.002 12.484 9.789 1 85 104 PRO A CA 1
ATOM 771 C C . PRO A 1 104 ? -0.764 12.789 8.312 1 85 104 PRO A C 1
ATOM 773 O O . PRO A 1 104 ? -1.375 12.164 7.445 1 85 104 PRO A O 1
ATOM 776 N N . PHE A 1 105 ? 0.062 13.703 8 1 84.81 105 PHE A N 1
ATOM 777 C CA . PHE A 1 105 ? 0.27 14.086 6.609 1 84.81 105 PHE A CA 1
ATOM 778 C C . PHE A 1 105 ? 1.023 12.992 5.859 1 84.81 105 PHE A C 1
ATOM 780 O O . PHE A 1 105 ? 0.736 12.727 4.691 1 84.81 105 PHE A O 1
ATOM 787 N N . GLU A 1 106 ? 2.018 12.531 6.57 1 88.19 106 GLU A N 1
ATOM 788 C CA . GLU A 1 106 ? 2.744 11.414 5.977 1 88.19 106 GLU A CA 1
ATOM 789 C C . GLU A 1 106 ? 1.805 10.25 5.66 1 88.19 106 GLU A C 1
ATOM 791 O O . GLU A 1 106 ? 1.882 9.664 4.582 1 88.19 106 GLU A O 1
ATOM 796 N N . LEU A 1 107 ? 0.967 9.969 6.594 1 93.19 107 LEU A N 1
ATOM 797 C CA . LEU A 1 107 ? -0.014 8.906 6.422 1 93.19 107 LEU A CA 1
ATOM 798 C C . LEU A 1 107 ? -0.975 9.234 5.281 1 93.19 107 LEU A C 1
ATOM 800 O O . LEU A 1 107 ? -1.25 8.383 4.434 1 93.19 107 LEU A O 1
ATOM 804 N N . LEU A 1 108 ? -1.474 10.461 5.207 1 93.38 108 LEU A N 1
ATOM 805 C CA . LEU A 1 108 ? -2.443 10.844 4.188 1 93.38 108 LEU A CA 1
ATOM 806 C C . LEU A 1 108 ? -1.811 10.828 2.801 1 93.38 108 LEU A C 1
ATOM 808 O O . LEU A 1 108 ? -2.465 10.461 1.821 1 93.38 108 LEU A O 1
ATOM 812 N N . ARG A 1 109 ? -0.569 11.156 2.725 1 94.06 109 ARG A N 1
ATOM 813 C CA . ARG A 1 109 ? 0.119 11.102 1.439 1 94.06 109 ARG A CA 1
ATOM 814 C C . ARG A 1 109 ? 0.289 9.656 0.974 1 94.06 109 ARG A C 1
ATOM 816 O O . ARG A 1 109 ? 0.184 9.367 -0.22 1 94.06 109 ARG A O 1
ATOM 823 N N . ALA A 1 110 ? 0.614 8.797 1.883 1 97.56 110 ALA A N 1
ATOM 824 C CA . ALA A 1 110 ? 0.681 7.379 1.548 1 97.56 110 ALA A CA 1
ATOM 825 C C . ALA A 1 110 ? -0.676 6.863 1.081 1 97.56 110 ALA A C 1
ATOM 827 O O . ALA A 1 110 ? -0.765 6.148 0.079 1 97.56 110 ALA A O 1
ATOM 828 N N . ARG A 1 111 ? -1.712 7.23 1.787 1 98.25 111 ARG A N 1
ATOM 829 C CA . ARG A 1 111 ? -3.062 6.844 1.397 1 98.25 111 ARG A CA 1
ATOM 830 C C . ARG A 1 111 ? -3.4 7.359 0.002 1 98.25 111 ARG A C 1
ATOM 832 O O . ARG A 1 111 ? -3.988 6.637 -0.806 1 98.25 111 ARG A O 1
ATOM 839 N N . CYS A 1 112 ? -3.051 8.602 -0.194 1 98.06 112 CYS A N 1
ATOM 840 C CA . CYS A 1 112 ? -3.324 9.195 -1.499 1 98.06 112 CYS A CA 1
ATOM 841 C C . CYS A 1 112 ? -2.711 8.359 -2.617 1 98.06 112 CYS A C 1
ATOM 843 O O . CYS A 1 112 ? -3.385 8.031 -3.596 1 98.06 112 CYS A O 1
ATOM 845 N N . LEU A 1 113 ? -1.467 7.988 -2.453 1 98.25 113 LEU A N 1
ATOM 846 C CA . LEU A 1 113 ? -0.745 7.211 -3.455 1 98.25 113 LEU A CA 1
ATOM 847 C C . LEU A 1 113 ? -1.391 5.844 -3.654 1 98.25 113 LEU A C 1
ATOM 849 O O . LEU A 1 113 ? -1.658 5.438 -4.789 1 98.25 113 LEU A O 1
ATOM 853 N N . VAL A 1 114 ? -1.721 5.156 -2.615 1 98.69 114 VAL A N 1
ATOM 854 C CA . VAL A 1 114 ? -2.154 3.764 -2.654 1 98.69 114 VAL A CA 1
ATOM 855 C C . VAL A 1 114 ? -3.641 3.695 -3.002 1 98.69 114 VAL A C 1
ATOM 857 O O . VAL A 1 114 ? -4.043 2.943 -3.895 1 98.69 114 VAL A O 1
ATOM 860 N N . GLU A 1 115 ? -4.473 4.492 -2.348 1 98.81 115 GLU A N 1
ATOM 861 C CA . GLU A 1 115 ? -5.922 4.375 -2.49 1 98.81 115 GLU A CA 1
ATOM 862 C C . GLU A 1 115 ? -6.383 4.891 -3.852 1 98.81 115 GLU A C 1
ATOM 864 O O . GLU A 1 115 ? -7.434 4.477 -4.352 1 98.81 115 GLU A O 1
ATOM 869 N N . SER A 1 116 ? -5.641 5.836 -4.438 1 98.88 116 SER A N 1
ATOM 870 C CA . SER A 1 116 ? -5.992 6.27 -5.785 1 98.88 116 SER A CA 1
ATOM 871 C C . SER A 1 116 ? -5.871 5.121 -6.781 1 98.88 116 SER A C 1
ATOM 873 O O . SER A 1 116 ? -6.754 4.926 -7.621 1 98.88 116 SER A O 1
ATOM 875 N N . GLU A 1 117 ? -4.793 4.359 -6.664 1 98.62 117 GLU A N 1
ATOM 876 C CA . GLU A 1 117 ? -4.602 3.225 -7.562 1 98.62 117 GLU A CA 1
ATOM 877 C C . GLU A 1 117 ? -5.621 2.123 -7.285 1 98.62 117 GLU A C 1
ATOM 879 O O . GLU A 1 117 ? -6.082 1.449 -8.211 1 98.62 117 GLU A O 1
ATOM 884 N N . ILE A 1 118 ? -5.914 1.936 -6.066 1 98.75 118 ILE A N 1
ATOM 885 C CA . ILE A 1 118 ? -6.91 0.941 -5.68 1 98.75 118 ILE A CA 1
ATOM 886 C C . ILE A 1 118 ? -8.273 1.329 -6.25 1 98.75 118 ILE A C 1
ATOM 888 O O . ILE A 1 118 ? -9.016 0.473 -6.73 1 98.75 118 ILE A O 1
ATOM 892 N N . ALA A 1 119 ? -8.586 2.641 -6.176 1 98.94 119 ALA A N 1
ATOM 893 C CA . ALA A 1 119 ? -9.844 3.107 -6.75 1 98.94 119 ALA A CA 1
ATOM 894 C C . ALA A 1 119 ? -9.906 2.814 -8.25 1 98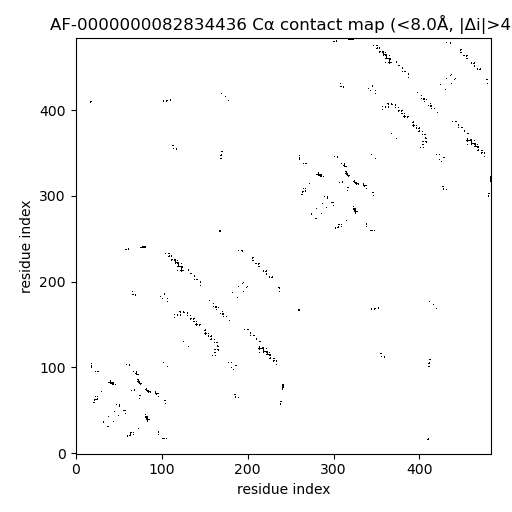.94 119 ALA A C 1
ATOM 896 O O . ALA A 1 119 ? -10.945 2.389 -8.758 1 98.94 119 ALA A O 1
ATOM 897 N N . ALA A 1 120 ? -8.828 3.045 -8.93 1 98.81 120 ALA A N 1
ATOM 898 C CA . ALA A 1 120 ? -8.766 2.748 -10.359 1 98.81 120 ALA A CA 1
ATOM 899 C C . ALA A 1 120 ? -9.008 1.264 -10.625 1 98.81 120 ALA A C 1
ATOM 901 O O . ALA A 1 120 ? -9.781 0.9 -11.508 1 98.81 120 ALA A O 1
ATOM 902 N N . LEU A 1 121 ? -8.297 0.446 -9.859 1 98.31 121 LEU A N 1
ATOM 903 C CA . LEU A 1 121 ? -8.461 -0.996 -10.008 1 98.31 121 LEU A CA 1
ATOM 904 C C . LEU A 1 121 ? -9.891 -1.418 -9.695 1 98.31 121 LEU A C 1
ATOM 906 O O . LEU A 1 121 ? -10.477 -2.236 -10.406 1 98.31 121 LEU A O 1
ATOM 910 N N . ALA A 1 122 ? -10.461 -0.893 -8.648 1 98.56 122 ALA A N 1
ATOM 911 C CA . ALA A 1 122 ? -11.82 -1.215 -8.219 1 98.56 122 ALA A CA 1
ATOM 912 C C . ALA A 1 122 ? -12.828 -0.9 -9.32 1 98.56 122 ALA A C 1
ATOM 914 O O . ALA A 1 122 ? -13.82 -1.618 -9.484 1 98.56 122 ALA A O 1
ATOM 915 N N . ALA A 1 123 ? -12.609 0.187 -10.055 1 98.75 123 ALA A N 1
ATOM 916 C CA . ALA A 1 123 ? -13.516 0.58 -11.133 1 98.75 123 ALA A CA 1
ATOM 917 C C . ALA A 1 123 ? -13.633 -0.525 -12.18 1 98.75 123 ALA A C 1
ATOM 919 O O . ALA A 1 123 ? -14.672 -0.662 -12.836 1 98.75 123 ALA A O 1
ATOM 920 N N . THR A 1 124 ? -12.586 -1.317 -12.297 1 97.06 124 THR A N 1
ATOM 921 C CA . THR A 1 124 ? -12.57 -2.348 -13.328 1 97.06 124 THR A CA 1
ATOM 922 C C . THR A 1 124 ? -13.016 -3.691 -12.758 1 97.06 124 THR A C 1
ATOM 924 O O . THR A 1 124 ? -13.492 -4.555 -13.5 1 97.06 124 THR A O 1
ATOM 927 N N . THR A 1 125 ? -13.008 -3.82 -11.445 1 95.88 125 THR A N 1
ATOM 928 C CA . THR A 1 125 ? -13.18 -5.156 -10.883 1 95.88 125 THR A CA 1
ATOM 929 C C . THR A 1 125 ? -14.492 -5.254 -10.117 1 95.88 125 THR A C 1
ATOM 931 O O . THR A 1 125 ? -15 -6.352 -9.891 1 95.88 125 THR A O 1
ATOM 934 N N . ARG A 1 126 ? -15.023 -4.195 -9.688 1 96.31 126 ARG A N 1
ATOM 935 C CA . ARG A 1 126 ? -16.188 -4.199 -8.812 1 96.31 126 ARG A CA 1
ATOM 936 C C . ARG A 1 126 ? -17.375 -4.895 -9.484 1 96.31 126 ARG A C 1
ATOM 938 O O . ARG A 1 126 ? -17.547 -4.809 -10.703 1 96.31 126 ARG A O 1
ATOM 945 N N . ASN A 1 127 ? -18.141 -5.555 -8.68 1 96 127 ASN A N 1
ATOM 946 C CA . ASN A 1 127 ? -19.422 -6.09 -9.117 1 96 127 ASN A CA 1
ATOM 947 C C . ASN A 1 127 ? -20.578 -5.355 -8.461 1 96 127 ASN A C 1
ATOM 949 O O . ASN A 1 127 ? -20.375 -4.375 -7.742 1 96 127 ASN A O 1
ATOM 953 N N . ASP A 1 128 ? -21.75 -5.793 -8.695 1 97.31 128 ASP A N 1
ATOM 954 C CA . ASP A 1 128 ? -22.938 -5.074 -8.227 1 97.31 128 ASP A CA 1
ATOM 955 C C . ASP A 1 128 ? -23.031 -5.113 -6.699 1 97.31 128 ASP A C 1
ATOM 957 O O . ASP A 1 128 ? -23.438 -4.129 -6.074 1 97.31 128 ASP A O 1
ATOM 961 N N . ALA A 1 129 ? -22.703 -6.203 -6.141 1 97.69 129 ALA A N 1
ATOM 962 C CA . ALA A 1 129 ? -22.75 -6.316 -4.684 1 97.69 129 ALA A CA 1
ATOM 963 C C . ALA A 1 129 ? -21.75 -5.359 -4.035 1 97.69 129 ALA A C 1
ATOM 965 O O . ALA A 1 129 ? -22.031 -4.785 -2.982 1 97.69 129 ALA A O 1
ATOM 966 N N . ASP A 1 130 ? -20.609 -5.227 -4.691 1 98 130 ASP A N 1
ATOM 967 C CA . ASP A 1 130 ? -19.625 -4.262 -4.223 1 98 130 ASP A CA 1
ATOM 968 C C . ASP A 1 130 ? -20.172 -2.842 -4.246 1 98 130 ASP A C 1
ATOM 970 O O . ASP A 1 130 ? -20.047 -2.098 -3.271 1 98 130 ASP A O 1
ATOM 974 N N . LEU A 1 131 ? -20.797 -2.473 -5.367 1 98.56 131 LEU A N 1
ATOM 975 C CA . LEU A 1 131 ? -21.344 -1.135 -5.523 1 98.56 131 LEU A CA 1
ATOM 976 C C . LEU A 1 131 ? -22.422 -0.87 -4.469 1 98.56 131 LEU A C 1
ATOM 978 O O . LEU A 1 131 ? -22.531 0.246 -3.955 1 98.56 131 LEU A O 1
ATOM 982 N N . ASP A 1 132 ? -23.156 -1.901 -4.137 1 98.69 132 ASP A N 1
ATOM 983 C CA . ASP A 1 132 ? -24.188 -1.756 -3.109 1 98.69 132 ASP A CA 1
ATOM 984 C C . ASP A 1 132 ? -23.562 -1.405 -1.758 1 98.69 132 ASP A C 1
ATOM 986 O O . ASP A 1 132 ? -24.047 -0.511 -1.061 1 98.69 132 ASP A O 1
ATOM 990 N N . ARG A 1 133 ? -22.516 -2.09 -1.384 1 98.5 133 ARG A N 1
ATOM 991 C CA . ARG A 1 133 ? -21.844 -1.837 -0.113 1 98.5 133 ARG A CA 1
ATOM 992 C C . ARG A 1 133 ? -21.219 -0.442 -0.087 1 98.5 133 ARG A C 1
ATOM 994 O O . ARG A 1 133 ? -21.328 0.272 0.912 1 98.5 133 ARG A O 1
ATOM 1001 N N . ILE A 1 134 ? -20.625 -0.096 -1.185 1 98.81 134 ILE A N 1
ATOM 1002 C CA . ILE A 1 134 ? -19.984 1.216 -1.273 1 98.81 134 ILE A CA 1
ATOM 1003 C C . ILE A 1 134 ? -21.047 2.309 -1.192 1 98.81 134 ILE A C 1
ATOM 1005 O O . ILE A 1 134 ? -20.875 3.307 -0.491 1 98.81 134 ILE A O 1
ATOM 1009 N N . PHE A 1 135 ? -22.141 2.08 -1.892 1 98.69 135 PHE A N 1
ATOM 1010 C CA . PHE A 1 135 ? -23.234 3.037 -1.88 1 98.69 135 PHE A CA 1
ATOM 1011 C C . PHE A 1 135 ? -23.828 3.162 -0.481 1 98.69 135 PHE A C 1
ATOM 1013 O O . PHE A 1 135 ? -24.203 4.258 -0.053 1 98.69 135 PHE A O 1
ATOM 1020 N N . GLU A 1 136 ? -23.984 2.066 0.184 1 98.62 136 GLU A N 1
ATOM 1021 C CA . GLU A 1 136 ? -24.5 2.092 1.55 1 98.62 136 GLU A CA 1
ATOM 1022 C C . GLU A 1 136 ? -23.625 2.955 2.455 1 98.62 136 GLU A C 1
ATOM 1024 O O . GLU A 1 136 ? -24.141 3.732 3.264 1 98.62 136 GLU A O 1
ATOM 1029 N N . ALA A 1 137 ? -22.344 2.807 2.393 1 98.69 137 ALA A N 1
ATOM 1030 C CA . ALA A 1 137 ? -21.438 3.623 3.182 1 98.69 137 ALA A CA 1
ATOM 1031 C C . ALA A 1 137 ? -21.547 5.098 2.816 1 98.69 137 ALA A C 1
ATOM 1033 O O . ALA A 1 137 ? -21.578 5.965 3.695 1 98.69 137 ALA A O 1
ATOM 1034 N N . LEU A 1 138 ? -21.625 5.398 1.501 1 98.56 138 LEU A N 1
ATOM 1035 C CA . LEU A 1 138 ? -21.781 6.762 1 1 98.56 138 LEU A CA 1
ATOM 1036 C C . LEU A 1 138 ? -23.047 7.398 1.535 1 98.56 138 LEU A C 1
ATOM 1038 O O . LEU A 1 138 ? -23.047 8.555 1.965 1 98.56 138 LEU A O 1
ATOM 1042 N N . THR A 1 139 ? -24.109 6.625 1.512 1 98.56 139 THR A N 1
ATOM 1043 C CA . THR A 1 139 ? -25.406 7.09 1.999 1 98.56 139 THR A CA 1
ATOM 1044 C C . THR A 1 139 ? -25.359 7.332 3.504 1 98.56 139 THR A C 1
ATOM 1046 O O . THR A 1 139 ? -25.891 8.336 3.994 1 98.56 139 THR A O 1
ATOM 1049 N N . THR A 1 140 ? -24.766 6.387 4.215 1 98.56 140 THR A N 1
ATOM 1050 C CA . THR A 1 140 ? -24.625 6.539 5.66 1 98.56 140 THR A CA 1
ATOM 1051 C C . THR A 1 140 ? -23.859 7.809 6 1 98.56 140 THR A C 1
ATOM 1053 O O . THR A 1 140 ? -24.203 8.523 6.941 1 98.56 140 THR A O 1
ATOM 1056 N N . MET A 1 141 ? -22.812 8.141 5.242 1 97.56 141 MET A N 1
ATOM 1057 C CA . MET A 1 141 ? -22.031 9.367 5.449 1 97.56 141 MET A CA 1
ATOM 1058 C C . MET A 1 141 ? -22.922 10.602 5.32 1 97.56 141 MET A C 1
ATOM 1060 O O . MET A 1 141 ? -22.844 11.516 6.145 1 97.56 141 MET A O 1
ATOM 1064 N N . ARG A 1 142 ? -23.75 10.586 4.332 1 97.19 142 ARG A N 1
ATOM 1065 C CA . ARG A 1 142 ? -24.656 11.703 4.09 1 97.19 142 ARG A CA 1
ATOM 1066 C C . ARG A 1 142 ? -25.656 11.844 5.223 1 97.19 142 ARG A C 1
ATOM 1068 O O . ARG A 1 142 ? -25.922 12.953 5.691 1 97.19 142 ARG A O 1
ATOM 1075 N N . GLU A 1 143 ? -26.172 10.727 5.641 1 97.62 143 GLU A N 1
ATOM 1076 C CA . GLU A 1 143 ? -27.203 10.711 6.676 1 97.62 143 GLU A CA 1
ATOM 1077 C C . GLU A 1 143 ? -26.625 11.102 8.031 1 97.62 143 GLU A C 1
ATOM 1079 O O . GLU A 1 143 ? -27.328 11.664 8.875 1 97.62 143 GLU A O 1
ATOM 1084 N N . GLN A 1 144 ? -25.328 10.836 8.18 1 96.62 144 GLN A N 1
ATOM 1085 C CA . GLN A 1 144 ? -24.703 11.102 9.469 1 96.62 144 GLN A CA 1
ATOM 1086 C C . GLN A 1 144 ? -23.812 12.344 9.406 1 96.62 144 GLN A C 1
ATOM 1088 O O . GLN A 1 144 ? -22.812 12.438 10.117 1 96.62 144 GLN A O 1
ATOM 1093 N N . MET A 1 145 ? -24.203 13.258 8.578 1 94.94 145 MET A N 1
ATOM 1094 C CA . MET A 1 145 ? -23.453 14.477 8.305 1 94.94 145 MET A CA 1
ATOM 1095 C C . MET A 1 145 ? -23.219 15.266 9.594 1 94.94 145 MET A C 1
ATOM 1097 O O . MET A 1 145 ? -22.172 15.898 9.758 1 94.94 145 MET A O 1
ATOM 1101 N N . MET A 1 146 ? -24.172 15.164 10.508 1 92.81 146 MET A N 1
ATOM 1102 C CA . MET A 1 146 ? -24.094 15.977 11.719 1 92.81 146 MET A CA 1
ATOM 1103 C C . MET A 1 146 ? -23.531 15.156 12.883 1 92.81 146 MET A C 1
ATOM 1105 O O . MET A 1 146 ? -23.391 15.68 13.992 1 92.81 146 MET A O 1
ATOM 1109 N N . HIS A 1 147 ? -23.312 13.953 12.68 1 93.62 147 HIS A N 1
ATOM 1110 C CA . HIS A 1 147 ? -22.734 13.047 13.672 1 93.62 147 HIS A CA 1
ATOM 1111 C C . HIS A 1 147 ? -21.328 12.633 13.289 1 93.62 147 HIS A C 1
ATOM 1113 O O . HIS A 1 147 ? -21.141 11.641 12.578 1 93.62 147 HIS A O 1
ATOM 1119 N N . LYS A 1 148 ? -20.375 13.266 13.844 1 90.12 148 LYS A N 1
ATOM 1120 C CA . LYS A 1 148 ? -18.984 13.195 13.422 1 90.12 148 LYS A CA 1
ATOM 1121 C C . LYS A 1 148 ? -18.469 11.766 13.469 1 90.12 148 LYS A C 1
ATOM 1123 O O . LYS A 1 148 ? -17.875 11.281 12.5 1 90.12 148 LYS A O 1
ATOM 1128 N N . GLU A 1 149 ? -18.625 11.086 14.594 1 91.19 149 GLU A N 1
ATOM 1129 C CA . GLU A 1 149 ? -18.078 9.75 14.781 1 91.19 149 GLU A CA 1
ATOM 1130 C C . GLU A 1 149 ? -18.672 8.758 13.781 1 91.19 149 GLU A C 1
ATOM 1132 O O . GLU A 1 149 ? -17.938 7.984 13.156 1 91.19 149 GLU A O 1
ATOM 1137 N N . GLU A 1 150 ? -19.984 8.836 13.617 1 95.25 150 GLU A N 1
ATOM 1138 C CA . GLU A 1 150 ? -20.672 7.957 12.68 1 95.25 150 GLU A CA 1
ATOM 1139 C C . GLU A 1 150 ? -20.281 8.266 11.234 1 95.25 150 GLU A C 1
ATOM 1141 O O . GLU A 1 150 ? -20.141 7.359 10.414 1 95.25 150 GLU A O 1
ATOM 1146 N N . ASN A 1 151 ? -20.109 9.562 10.953 1 95.56 151 ASN A N 1
ATOM 1147 C CA . ASN A 1 151 ? -19.672 9.969 9.625 1 95.56 151 ASN A CA 1
ATOM 1148 C C . ASN A 1 151 ? -18.281 9.453 9.312 1 95.56 151 ASN A C 1
ATOM 1150 O O . ASN A 1 151 ? -18.031 8.938 8.219 1 95.56 151 ASN A O 1
ATOM 1154 N N . GLN A 1 152 ? -17.438 9.492 10.281 1 93.06 152 GLN A N 1
ATOM 1155 C CA . GLN A 1 152 ? -16.062 9.039 10.125 1 93.06 152 GLN A CA 1
ATOM 1156 C C . GLN A 1 152 ? -16 7.527 9.914 1 93.06 152 GLN A C 1
ATOM 1158 O O . GLN A 1 152 ? -15.211 7.043 9.102 1 93.06 152 GLN A O 1
ATOM 1163 N N . GLU A 1 153 ? -16.797 6.832 10.672 1 96.19 153 GLU A N 1
ATOM 1164 C CA . GLU A 1 153 ? -16.844 5.379 10.516 1 96.19 153 GLU A CA 1
ATOM 1165 C C . GLU A 1 153 ? -17.359 4.984 9.133 1 96.19 153 GLU A C 1
ATOM 1167 O O . GLU A 1 153 ? -16.844 4.043 8.523 1 96.19 153 GLU A O 1
ATOM 1172 N N . ALA A 1 154 ? -18.344 5.684 8.633 1 97.88 154 ALA A N 1
ATOM 1173 C CA . ALA A 1 154 ? -18.859 5.43 7.297 1 97.88 154 ALA A CA 1
ATOM 1174 C C . ALA A 1 154 ? -17.812 5.754 6.23 1 97.88 154 ALA A C 1
ATOM 1176 O O . ALA A 1 154 ? -17.719 5.062 5.215 1 97.88 154 ALA A O 1
ATOM 1177 N N . ASP A 1 155 ? -17.047 6.785 6.469 1 97.56 155 ASP A N 1
ATOM 1178 C CA . ASP A 1 155 ? -15.945 7.145 5.582 1 97.56 155 ASP A CA 1
ATOM 1179 C C . ASP A 1 155 ? -14.914 6.023 5.504 1 97.56 155 ASP A C 1
ATOM 1181 O O . ASP A 1 155 ? -14.5 5.637 4.41 1 97.56 155 ASP A O 1
ATOM 1185 N N . ARG A 1 156 ? -14.586 5.551 6.621 1 97.62 156 ARG A N 1
ATOM 1186 C CA . ARG A 1 156 ? -13.664 4.422 6.68 1 97.62 156 ARG A CA 1
ATOM 1187 C C . ARG A 1 156 ? -14.203 3.229 5.898 1 97.62 156 ARG A C 1
ATOM 1189 O O . ARG A 1 156 ? -13.492 2.635 5.086 1 97.62 156 ARG A O 1
ATOM 1196 N N . ARG A 1 157 ? -15.43 2.93 6.105 1 98.5 157 ARG A N 1
ATOM 1197 C CA . ARG A 1 157 ? -16.047 1.798 5.422 1 98.5 157 ARG A CA 1
ATOM 1198 C C . ARG A 1 157 ? -16.062 2.014 3.912 1 98.5 157 ARG A C 1
ATOM 1200 O O . ARG A 1 157 ? -15.844 1.073 3.143 1 98.5 157 ARG A O 1
ATOM 1207 N N . PHE A 1 158 ? -16.359 3.254 3.506 1 98.88 158 PHE A N 1
ATOM 1208 C CA . PHE A 1 158 ? -16.375 3.604 2.09 1 98.88 158 PHE A CA 1
ATOM 1209 C C . PHE A 1 158 ? -15.055 3.242 1.428 1 98.88 158 PHE A C 1
ATOM 1211 O O . PHE A 1 158 ? -15.039 2.555 0.404 1 98.88 158 PHE A O 1
ATOM 1218 N N . HIS A 1 159 ? -13.961 3.605 2.018 1 98.88 159 HIS A N 1
ATOM 1219 C CA . HIS A 1 159 ? -12.633 3.346 1.47 1 98.88 159 HIS A CA 1
ATOM 1220 C C . HIS A 1 159 ? -12.289 1.861 1.54 1 98.88 159 HIS A C 1
ATOM 1222 O O . HIS A 1 159 ? -11.711 1.309 0.602 1 98.88 159 HIS A O 1
ATOM 1228 N N . LEU A 1 160 ? -12.68 1.207 2.637 1 98.81 160 LEU A N 1
ATOM 1229 C CA . LEU A 1 160 ? -12.398 -0.217 2.789 1 98.81 160 LEU A CA 1
ATOM 1230 C C . LEU A 1 160 ? -13.195 -1.038 1.781 1 98.81 160 LEU A C 1
ATOM 1232 O O . LEU A 1 160 ? -12.68 -2.012 1.225 1 98.81 160 LEU A O 1
ATOM 1236 N N . TYR A 1 161 ? -14.422 -0.639 1.538 1 98.81 161 TYR A N 1
ATOM 1237 C CA . TYR A 1 161 ? -15.25 -1.372 0.584 1 98.81 161 TYR A CA 1
ATOM 1238 C C . TYR A 1 161 ? -14.719 -1.209 -0.834 1 98.81 161 TYR A C 1
ATOM 1240 O O . TYR A 1 161 ? -14.812 -2.129 -1.65 1 98.81 161 TYR A O 1
ATOM 1248 N N . ILE A 1 162 ? -14.164 -0.088 -1.135 1 98.88 162 ILE A N 1
ATOM 1249 C CA . ILE A 1 162 ? -13.516 0.096 -2.428 1 98.88 162 ILE A CA 1
ATOM 1250 C C . ILE A 1 162 ? -12.328 -0.855 -2.545 1 98.88 162 ILE A C 1
ATOM 1252 O O . ILE A 1 162 ? -12.18 -1.556 -3.549 1 98.88 162 ILE A O 1
ATOM 1256 N N . ALA A 1 163 ? -11.531 -0.884 -1.53 1 98.75 163 ALA A N 1
ATOM 1257 C CA . ALA A 1 163 ? -10.391 -1.8 -1.531 1 98.75 163 ALA A CA 1
ATOM 1258 C C . ALA A 1 163 ? -10.852 -3.25 -1.654 1 98.75 163 ALA A C 1
ATOM 1260 O O . ALA A 1 163 ? -10.273 -4.031 -2.412 1 98.75 163 ALA A O 1
ATOM 1261 N N . GLN A 1 164 ? -11.883 -3.566 -0.941 1 97.56 164 GLN A N 1
ATOM 1262 C CA . GLN A 1 164 ? -12.445 -4.914 -0.971 1 97.56 164 GLN A CA 1
ATOM 1263 C C . GLN A 1 164 ? -12.922 -5.281 -2.373 1 97.56 164 GLN A C 1
ATOM 1265 O O . GLN A 1 164 ? -12.812 -6.438 -2.787 1 97.56 164 GLN A O 1
ATOM 1270 N N . SER A 1 165 ? -13.422 -4.363 -3.076 1 97.69 165 SER A N 1
ATOM 1271 C CA . SER A 1 165 ? -14.023 -4.598 -4.383 1 97.69 165 SER A CA 1
ATOM 1272 C C . SER A 1 165 ? -12.969 -4.938 -5.426 1 97.69 165 SER A C 1
ATOM 1274 O O . SER A 1 165 ? -13.297 -5.406 -6.52 1 97.69 165 SER A O 1
ATOM 1276 N N . THR A 1 166 ? -11.688 -4.77 -5.086 1 96.38 166 THR A N 1
ATOM 1277 C CA . THR A 1 166 ? -10.617 -5.168 -5.992 1 96.38 166 THR A CA 1
ATOM 1278 C C . THR A 1 166 ? -10.469 -6.688 -6.023 1 96.38 166 THR A C 1
ATOM 1280 O O . THR A 1 166 ? -9.836 -7.238 -6.926 1 96.38 166 THR A O 1
ATOM 1283 N N . GLY A 1 167 ? -10.969 -7.301 -4.984 1 91.81 167 GLY A N 1
ATOM 1284 C CA . GLY A 1 167 ? -10.812 -8.742 -4.852 1 91.81 167 GLY A CA 1
ATOM 1285 C C . GLY A 1 167 ? -9.438 -9.148 -4.344 1 91.81 167 GLY A C 1
ATOM 1286 O O . GLY A 1 167 ? -9.07 -10.32 -4.395 1 91.81 167 GLY A O 1
ATOM 1287 N N . ASN A 1 168 ? -8.68 -8.297 -3.918 1 93.44 168 ASN A N 1
ATOM 1288 C CA . ASN A 1 168 ? -7.328 -8.531 -3.414 1 93.44 168 ASN A CA 1
ATOM 1289 C C . ASN A 1 168 ? -7.238 -8.273 -1.912 1 93.44 168 ASN A C 1
ATOM 1291 O O . ASN A 1 168 ? -7.273 -7.121 -1.474 1 93.44 168 ASN A O 1
ATOM 1295 N N . SER A 1 169 ? -7.078 -9.266 -1.144 1 93.25 169 SER A N 1
ATOM 1296 C CA . SER A 1 169 ? -7.125 -9.141 0.31 1 93.25 169 SER A CA 1
ATOM 1297 C C . SER A 1 169 ? -5.898 -8.414 0.845 1 93.25 169 SER A C 1
ATOM 1299 O O . SER A 1 169 ? -5.941 -7.824 1.927 1 93.25 169 SER A O 1
ATOM 1301 N N . VAL A 1 170 ? -4.797 -8.469 0.123 1 96.06 170 VAL A N 1
ATOM 1302 C CA . VAL A 1 170 ? -3.602 -7.738 0.532 1 96.06 170 VAL A CA 1
ATOM 1303 C C . VAL A 1 170 ? -3.857 -6.234 0.444 1 96.06 170 VAL A C 1
ATOM 1305 O O . VAL A 1 170 ? -3.496 -5.48 1.353 1 96.06 170 VAL A O 1
ATOM 1308 N N . LEU A 1 171 ? -4.465 -5.77 -0.622 1 97.81 171 LEU A N 1
ATOM 1309 C CA . LEU A 1 171 ? -4.805 -4.359 -0.785 1 97.81 171 LEU A CA 1
ATOM 1310 C C . LEU A 1 171 ? -5.797 -3.91 0.281 1 97.81 171 LEU A C 1
ATOM 1312 O O . LEU A 1 171 ? -5.656 -2.824 0.85 1 97.81 171 LEU A O 1
ATOM 1316 N N . LEU A 1 172 ? -6.789 -4.777 0.56 1 97.69 172 LEU A N 1
ATOM 1317 C CA . LEU A 1 172 ? -7.723 -4.477 1.64 1 97.69 172 LEU A CA 1
ATOM 1318 C C . LEU A 1 172 ? -6.992 -4.359 2.973 1 97.69 172 LEU A C 1
ATOM 1320 O O . LEU A 1 172 ? -7.246 -3.436 3.748 1 97.69 172 LEU A O 1
ATOM 1324 N N . GLY A 1 173 ? -6.125 -5.285 3.195 1 97.31 173 GLY A N 1
ATOM 1325 C CA . GLY A 1 173 ? -5.34 -5.238 4.418 1 97.31 173 GLY A CA 1
ATOM 1326 C C . GLY A 1 173 ? -4.477 -3.992 4.527 1 97.31 173 GLY A C 1
ATOM 1327 O O . GLY A 1 173 ? -4.328 -3.428 5.613 1 97.31 173 GLY A O 1
ATOM 1328 N N . THR A 1 174 ? -3.916 -3.578 3.434 1 98.25 174 THR A N 1
ATOM 1329 C CA . THR A 1 174 ? -3.08 -2.383 3.379 1 98.25 174 THR A CA 1
ATOM 1330 C C . THR A 1 174 ? -3.881 -1.144 3.764 1 98.25 174 THR A C 1
ATOM 1332 O O . THR A 1 174 ? -3.453 -0.363 4.617 1 98.25 174 THR A O 1
ATOM 1335 N N . VAL A 1 175 ? -5.023 -0.945 3.166 1 98.5 175 VAL A N 1
ATOM 1336 C CA . VAL A 1 175 ? -5.871 0.21 3.453 1 98.5 175 VAL A CA 1
ATOM 1337 C C . VAL A 1 175 ? -6.359 0.146 4.898 1 98.5 175 VAL A C 1
ATOM 1339 O O . VAL A 1 175 ? -6.402 1.165 5.59 1 98.5 175 VAL A O 1
ATOM 1342 N N . THR A 1 176 ? -6.711 -1.048 5.371 1 98.19 176 THR A N 1
ATOM 1343 C CA . THR A 1 176 ? -7.141 -1.232 6.754 1 98.19 176 THR A CA 1
ATOM 1344 C C . THR A 1 176 ? -6.051 -0.792 7.727 1 98.19 176 THR A C 1
ATOM 1346 O O . THR A 1 176 ? -6.32 -0.061 8.68 1 98.19 176 THR A O 1
ATOM 1349 N N . ALA A 1 177 ? -4.891 -1.203 7.445 1 96.75 177 ALA A N 1
ATOM 1350 C CA . ALA A 1 177 ? -3.764 -0.85 8.305 1 96.75 177 ALA A CA 1
ATOM 1351 C C . ALA A 1 177 ? -3.529 0.658 8.312 1 96.75 177 ALA A C 1
ATOM 1353 O O . ALA A 1 177 ? -3.217 1.24 9.352 1 96.75 177 ALA A O 1
ATOM 1354 N N . MET A 1 178 ? -3.631 1.308 7.188 1 96.88 178 MET A N 1
ATOM 1355 C CA . MET A 1 178 ? -3.447 2.754 7.102 1 96.88 178 MET A CA 1
ATOM 1356 C C . MET A 1 178 ? -4.512 3.486 7.914 1 96.88 178 MET A C 1
ATOM 1358 O O . MET A 1 178 ? -4.199 4.422 8.648 1 96.88 178 MET A O 1
ATOM 1362 N N . TRP A 1 179 ? -5.742 3.039 7.812 1 96.06 179 TRP A N 1
ATOM 1363 C CA . TRP A 1 179 ? -6.82 3.666 8.57 1 96.06 179 TRP A CA 1
ATOM 1364 C C . TRP A 1 179 ? -6.652 3.422 10.062 1 96.06 179 TRP A C 1
ATOM 1366 O O . TRP A 1 179 ? -6.984 4.285 10.883 1 96.06 179 TRP A O 1
ATOM 1376 N N . ASP A 1 180 ? -6.086 2.266 10.422 1 94.5 180 ASP A N 1
ATOM 1377 C CA . ASP A 1 180 ? -5.844 1.943 11.828 1 94.5 180 ASP A CA 1
ATOM 1378 C C . ASP A 1 180 ? -4.75 2.832 12.414 1 94.5 180 ASP A C 1
ATOM 1380 O O . ASP A 1 180 ? -4.691 3.035 13.625 1 94.5 180 ASP A O 1
ATOM 1384 N N . GLN A 1 181 ? -3.951 3.342 11.578 1 91.81 181 GLN A N 1
ATOM 1385 C CA . GLN A 1 181 ? -2.857 4.195 12.031 1 91.81 181 GLN A CA 1
ATOM 1386 C C . GLN A 1 181 ? -3.334 5.625 12.266 1 91.81 181 GLN A C 1
ATOM 1388 O O . GLN A 1 181 ? -2.643 6.418 12.906 1 91.81 181 GLN A O 1
ATOM 1393 N N . ALA A 1 182 ? -4.445 5.949 11.719 1 88.44 182 ALA A N 1
ATOM 1394 C CA . ALA A 1 182 ? -4.996 7.297 11.867 1 88.44 182 ALA A CA 1
ATOM 1395 C C . ALA A 1 182 ? -5.578 7.496 13.266 1 88.44 182 ALA A C 1
ATOM 1397 O O . ALA A 1 182 ? -6.793 7.645 13.422 1 88.44 182 ALA A O 1
ATOM 1398 N N . GLN A 1 183 ? -4.707 7.527 14.203 1 82.25 183 GLN A N 1
ATOM 1399 C CA . GLN A 1 183 ? -5.113 7.664 15.594 1 82.25 183 GLN A CA 1
ATOM 1400 C C . GLN A 1 183 ? -4.07 8.43 16.406 1 82.25 183 GLN A C 1
ATOM 1402 O O . GLN A 1 183 ? -2.992 8.742 15.898 1 82.25 183 GLN A O 1
ATOM 1407 N N . GLY A 1 184 ? -4.43 8.805 17.594 1 77.44 184 GLY A N 1
ATOM 1408 C CA . GLY A 1 184 ? -3.531 9.516 18.484 1 77.44 184 GLY A CA 1
ATOM 1409 C C . GLY A 1 184 ? -3.875 10.984 18.625 1 77.44 184 GLY A C 1
ATOM 1410 O O . GLY A 1 184 ? -4.73 11.5 17.906 1 77.44 184 GLY A O 1
ATOM 1411 N N . PRO A 1 185 ? -3.275 11.578 19.5 1 76.31 185 PRO A N 1
ATOM 1412 C CA . PRO A 1 185 ? -3.646 12.945 19.891 1 76.31 185 PRO A CA 1
ATOM 1413 C C . PRO A 1 185 ? -3.467 13.945 18.75 1 76.31 185 PRO A C 1
ATOM 1415 O O . PRO A 1 185 ? -4.281 14.859 18.578 1 76.31 185 PRO A O 1
ATOM 1418 N N . ILE A 1 186 ? -2.406 13.727 18.031 1 77.25 186 ILE A N 1
ATOM 1419 C CA . ILE A 1 186 ? -2.148 14.656 16.938 1 77.25 186 ILE A CA 1
ATOM 1420 C C . ILE A 1 186 ? -3.258 14.547 15.898 1 77.25 186 ILE A C 1
ATOM 1422 O O . ILE A 1 186 ? -3.779 15.562 15.43 1 77.25 186 ILE A O 1
ATOM 1426 N N . TRP A 1 187 ? -3.561 13.344 15.648 1 79.44 187 TRP A N 1
ATOM 1427 C CA . TRP A 1 187 ? -4.637 13.102 14.695 1 79.44 187 TRP A CA 1
ATOM 1428 C C . TRP A 1 187 ? -5.949 13.695 15.188 1 79.44 187 TRP A C 1
ATOM 1430 O O . TRP A 1 187 ? -6.676 14.336 14.43 1 79.44 187 TRP A O 1
ATOM 1440 N N . GLU A 1 188 ? -6.191 13.523 16.391 1 79.31 188 GLU A N 1
ATOM 1441 C CA . GLU A 1 188 ? -7.418 14.039 17 1 79.31 188 GLU A CA 1
ATOM 1442 C C . GLU A 1 188 ? -7.469 15.562 16.922 1 79.31 188 GLU A C 1
ATOM 1444 O O . GLU A 1 188 ? -8.523 16.141 16.641 1 79.31 188 GLU A O 1
ATOM 1449 N N . LYS A 1 189 ? -6.391 16.109 17.188 1 77.62 189 LYS A N 1
ATOM 1450 C CA . LYS A 1 189 ? -6.332 17.578 17.156 1 77.62 189 LYS A CA 1
ATOM 1451 C C . LYS A 1 189 ? -6.504 18.109 15.742 1 77.62 189 LYS A C 1
ATOM 1453 O O . LYS A 1 189 ? -7.191 19.109 15.523 1 77.62 189 LYS A O 1
ATOM 1458 N N . ILE A 1 190 ? -5.891 17.469 14.867 1 75.5 190 ILE A N 1
ATOM 1459 C CA . ILE A 1 190 ? -6.004 17.875 13.469 1 75.5 190 ILE A CA 1
ATOM 1460 C C . ILE A 1 190 ? -7.453 17.734 13.008 1 75.5 190 ILE A C 1
ATOM 1462 O O . ILE A 1 190 ? -7.988 18.641 12.359 1 75.5 190 ILE A O 1
ATOM 1466 N N . GLU A 1 191 ? -8.031 16.688 13.422 1 75.69 191 GLU A N 1
ATOM 1467 C CA . GLU A 1 191 ? -9.43 16.453 13.062 1 75.69 191 GLU A CA 1
ATOM 1468 C C . GLU A 1 191 ? -10.336 17.516 13.688 1 75.69 191 GLU A C 1
ATOM 1470 O O . GLU A 1 191 ? -11.336 17.906 13.086 1 75.69 191 GLU A O 1
ATOM 1475 N N . GLN A 1 192 ? -9.953 17.875 14.828 1 73.62 192 GLN A N 1
ATOM 1476 C CA . GLN A 1 192 ? -10.734 18.906 15.492 1 73.62 192 GLN A CA 1
ATOM 1477 C C . GLN A 1 192 ? -10.648 20.234 14.742 1 73.62 192 GLN A C 1
ATOM 1479 O O . GLN A 1 192 ? -11.633 20.984 14.664 1 73.62 192 GLN A O 1
ATOM 1484 N N . HIS A 1 193 ? -9.484 20.5 14.273 1 68.25 193 HIS A N 1
ATOM 1485 C CA . HIS A 1 193 ? -9.281 21.781 13.594 1 68.25 193 HIS A CA 1
ATOM 1486 C C . HIS A 1 193 ? -9.859 21.734 12.18 1 68.25 193 HIS A C 1
ATOM 1488 O O . HIS A 1 193 ? -10.289 22.766 11.648 1 68.25 193 HIS A O 1
ATOM 1494 N N . PHE A 1 194 ? -9.969 20.547 11.711 1 64.75 194 PHE A N 1
ATOM 1495 C CA . PHE A 1 194 ? -10.219 20.531 10.273 1 64.75 194 PHE A CA 1
ATOM 1496 C C . PHE A 1 194 ? -11.43 19.672 9.945 1 64.75 194 PHE A C 1
ATOM 1498 O O . PHE A 1 194 ? -11.68 19.359 8.781 1 64.75 194 PHE A O 1
ATOM 1505 N N . HIS A 1 195 ? -12.047 19.172 10.828 1 67.25 195 HIS A N 1
ATOM 1506 C CA . HIS A 1 195 ? -13.25 18.391 10.555 1 67.25 195 HIS A CA 1
ATOM 1507 C C . HIS A 1 195 ? -14.508 19.188 10.906 1 67.25 195 HIS A C 1
ATOM 1509 O O . HIS A 1 195 ? -15.242 18.812 11.828 1 67.25 195 HIS A O 1
ATOM 1515 N N . THR A 1 196 ? -14.688 20.172 10.102 1 77.88 196 THR A N 1
ATOM 1516 C CA . THR A 1 196 ? -15.898 20.984 10.203 1 77.88 196 THR A CA 1
ATOM 1517 C C . THR A 1 196 ? -17.016 20.391 9.344 1 77.88 196 THR A C 1
ATOM 1519 O O . THR A 1 196 ? -16.766 19.484 8.547 1 77.88 196 THR A O 1
ATOM 1522 N N . GLN A 1 197 ? -18.203 20.812 9.648 1 84.12 197 GLN A N 1
ATOM 1523 C CA . GLN A 1 197 ? -19.328 20.359 8.836 1 84.12 197 GLN A CA 1
ATOM 1524 C C . GLN A 1 197 ? -19.109 20.703 7.359 1 84.12 197 GLN A C 1
ATOM 1526 O O . GLN A 1 197 ? -19.469 19.906 6.48 1 84.12 197 GLN A O 1
ATOM 1531 N N . GLU A 1 198 ? -18.531 21.812 7.117 1 86.31 198 GLU A N 1
ATOM 1532 C CA . GLU A 1 198 ? -18.25 22.234 5.75 1 86.31 198 GLU A CA 1
ATOM 1533 C C . GLU A 1 198 ? -17.25 21.297 5.078 1 86.31 198 GLU A C 1
ATOM 1535 O O . GLU A 1 198 ? -17.422 20.953 3.908 1 86.31 198 GLU A O 1
ATOM 1540 N N . LEU A 1 199 ? -16.344 20.891 5.816 1 85.19 199 LEU A N 1
ATOM 1541 C CA . LEU A 1 199 ? -15.336 19.984 5.27 1 85.19 199 LEU A CA 1
ATOM 1542 C C . LEU A 1 199 ? -15.922 18.594 5.039 1 85.19 199 LEU A C 1
ATOM 1544 O O . LEU A 1 199 ? -15.562 17.922 4.074 1 85.19 199 LEU A O 1
ATOM 1548 N N . ARG A 1 200 ? -16.812 18.219 5.914 1 90.94 200 ARG A N 1
ATOM 1549 C CA . ARG A 1 200 ? -17.484 16.938 5.727 1 90.94 200 ARG A CA 1
ATOM 1550 C C . ARG A 1 200 ? -18.359 16.953 4.477 1 90.94 200 ARG A C 1
ATOM 1552 O O . ARG A 1 200 ? -18.438 15.961 3.752 1 90.94 200 ARG A O 1
ATOM 1559 N N . GLN A 1 201 ? -18.984 18.078 4.254 1 94 201 GLN A N 1
ATOM 1560 C CA . GLN A 1 201 ? -19.812 18.219 3.057 1 94 201 GLN A CA 1
ATOM 1561 C C . GLN A 1 201 ? -18.969 18.156 1.792 1 94 201 GLN A C 1
ATOM 1563 O O . GLN A 1 201 ? -19.344 17.516 0.811 1 94 201 GLN A O 1
ATOM 1568 N N . ALA A 1 202 ? -17.844 18.844 1.842 1 93.81 202 ALA A N 1
ATOM 1569 C CA . ALA A 1 202 ? -16.922 18.797 0.706 1 93.81 202 ALA A CA 1
ATOM 1570 C C . ALA A 1 202 ? -16.453 17.375 0.448 1 93.81 202 ALA A C 1
ATOM 1572 O O . ALA A 1 202 ? -16.344 16.938 -0.703 1 93.81 202 ALA A O 1
ATOM 1573 N N . SER A 1 203 ? -16.156 16.656 1.475 1 95.44 203 SER A N 1
ATOM 1574 C CA . SER A 1 203 ? -15.727 15.266 1.354 1 95.44 203 SER A CA 1
ATOM 1575 C C . SER A 1 203 ? -16.844 14.398 0.783 1 95.44 203 SER A C 1
ATOM 1577 O O . SER A 1 203 ? -16.578 13.461 0.025 1 95.44 203 SER A O 1
ATOM 1579 N N . GLN A 1 204 ? -18.078 14.727 1.181 1 97.56 204 GLN A N 1
ATOM 1580 C CA . GLN A 1 204 ? -19.219 14.008 0.633 1 97.56 204 GLN A CA 1
ATOM 1581 C C . GLN A 1 204 ? -19.281 14.148 -0.886 1 97.56 204 GLN A C 1
ATOM 1583 O O . GLN A 1 204 ? -19.531 13.172 -1.594 1 97.56 204 GLN A O 1
ATOM 1588 N N . GLU A 1 205 ? -19.062 15.289 -1.337 1 98 205 GLU A N 1
ATOM 1589 C CA . GLU A 1 205 ? -19.078 15.539 -2.775 1 98 205 GLU A CA 1
ATOM 1590 C C . GLU A 1 205 ? -17.953 14.797 -3.48 1 98 205 GLU A C 1
ATOM 1592 O O . GLU A 1 205 ? -18.141 14.242 -4.566 1 98 205 GLU A O 1
ATOM 1597 N N . ASP A 1 206 ? -16.797 14.82 -2.873 1 98.44 206 ASP A N 1
ATOM 1598 C CA . ASP A 1 206 ? -15.664 14.078 -3.412 1 98.44 206 ASP A CA 1
ATOM 1599 C C . ASP A 1 206 ? -15.977 12.594 -3.512 1 98.44 206 ASP A C 1
ATOM 1601 O O . ASP A 1 206 ? -15.703 11.961 -4.535 1 98.44 206 ASP A O 1
ATOM 1605 N N . HIS A 1 207 ? -16.547 12.039 -2.455 1 98.75 207 HIS A N 1
ATOM 1606 C CA . HIS A 1 207 ? -16.875 10.617 -2.436 1 98.75 207 HIS A CA 1
ATOM 1607 C C . HIS A 1 207 ? -17.922 10.273 -3.488 1 98.75 207 HIS A C 1
ATOM 1609 O O . HIS A 1 207 ? -17.875 9.203 -4.094 1 98.75 207 HIS A O 1
ATOM 1615 N N . GLN A 1 208 ? -18.828 11.211 -3.693 1 98.75 208 GLN A N 1
ATOM 1616 C CA . GLN A 1 208 ? -19.828 11.016 -4.742 1 98.75 208 GLN A CA 1
ATOM 1617 C C . GLN A 1 208 ? -19.172 10.914 -6.113 1 98.75 208 GLN A C 1
ATOM 1619 O O . GLN A 1 208 ? -19.562 10.094 -6.941 1 98.75 208 GLN A O 1
ATOM 1624 N N . ARG A 1 209 ? -18.203 11.703 -6.363 1 98.81 209 ARG A N 1
ATOM 1625 C CA . ARG A 1 209 ? -17.469 11.664 -7.629 1 98.81 209 ARG A CA 1
ATOM 1626 C C . ARG A 1 209 ? -16.734 10.344 -7.793 1 98.81 209 ARG A C 1
ATOM 1628 O O . ARG A 1 209 ? -16.703 9.773 -8.883 1 98.81 209 ARG A O 1
ATOM 1635 N N . ILE A 1 210 ? -16.109 9.906 -6.719 1 98.94 210 ILE A N 1
ATOM 1636 C CA . ILE A 1 210 ? -15.422 8.617 -6.746 1 98.94 210 ILE A CA 1
ATOM 1637 C C . ILE A 1 210 ? -16.422 7.508 -7.086 1 98.94 210 ILE A C 1
ATOM 1639 O O . ILE A 1 210 ? -16.172 6.695 -7.98 1 98.94 210 ILE A O 1
ATOM 1643 N N . PHE A 1 211 ? -17.562 7.531 -6.383 1 98.94 211 PHE A N 1
ATOM 1644 C CA . PHE A 1 211 ? -18.578 6.5 -6.598 1 98.94 211 PHE A CA 1
ATOM 1645 C C . PHE A 1 211 ? -19.078 6.527 -8.039 1 98.94 211 PHE A C 1
ATOM 1647 O O . PHE A 1 211 ? -19.25 5.477 -8.656 1 98.94 211 PHE A O 1
ATOM 1654 N N . SER A 1 212 ? -19.312 7.711 -8.547 1 98.88 212 SER A N 1
ATOM 1655 C CA . SER A 1 212 ? -19.797 7.859 -9.922 1 98.88 212 SER A CA 1
ATOM 1656 C C . SER A 1 212 ? -18.797 7.258 -10.914 1 98.88 212 SER A C 1
ATOM 1658 O O . SER A 1 212 ? -19.203 6.617 -11.883 1 98.88 212 SER A O 1
ATOM 1660 N N . ALA A 1 213 ? -17.531 7.469 -10.695 1 98.88 213 ALA A N 1
ATOM 1661 C CA . ALA A 1 213 ? -16.5 6.902 -11.555 1 98.88 213 ALA A CA 1
ATOM 1662 C C . ALA A 1 213 ? -16.469 5.379 -11.461 1 98.88 213 ALA A C 1
ATOM 1664 O O . ALA A 1 213 ? -16.234 4.688 -12.453 1 98.88 213 ALA A O 1
ATOM 1665 N N . LEU A 1 214 ? -16.688 4.836 -10.242 1 98.88 214 LEU A N 1
ATOM 1666 C CA . LEU A 1 214 ? -16.766 3.391 -10.062 1 98.88 214 LEU A CA 1
ATOM 1667 C C . LEU A 1 214 ? -17.938 2.805 -10.836 1 98.88 214 LEU A C 1
ATOM 1669 O O . LEU A 1 214 ? -17.797 1.794 -11.531 1 98.88 214 LEU A O 1
ATOM 1673 N N . VAL A 1 215 ? -19.078 3.457 -10.727 1 98.75 215 VAL A N 1
ATOM 1674 C CA . VAL A 1 215 ? -20.266 3.008 -11.422 1 98.75 215 VAL A CA 1
ATOM 1675 C C . VAL A 1 215 ? -20.031 2.996 -12.93 1 98.75 215 VAL A C 1
ATOM 1677 O O . VAL A 1 215 ? -20.438 2.066 -13.625 1 98.75 215 VAL A O 1
ATOM 1680 N N . ALA A 1 216 ? -19.328 3.955 -13.43 1 98.62 216 ALA A N 1
ATOM 1681 C CA . ALA A 1 216 ? -19.078 4.133 -14.859 1 98.62 216 ALA A CA 1
ATOM 1682 C C . ALA A 1 216 ? -17.938 3.227 -15.328 1 98.62 216 ALA A C 1
ATOM 1684 O O . ALA A 1 216 ? -17.594 3.229 -16.516 1 98.62 216 ALA A O 1
ATOM 1685 N N . ARG A 1 217 ? -17.297 2.574 -14.438 1 98.5 217 ARG A N 1
ATOM 1686 C CA . ARG A 1 217 ? -16.141 1.741 -14.727 1 98.5 217 ARG A CA 1
ATOM 1687 C C . ARG A 1 217 ? -15.023 2.561 -15.359 1 98.5 217 ARG A C 1
ATOM 1689 O O . ARG A 1 217 ? -14.359 2.102 -16.297 1 98.5 217 ARG A O 1
ATOM 1696 N N . ASP A 1 218 ? -14.969 3.756 -14.945 1 98.69 218 ASP A N 1
ATOM 1697 C CA . ASP A 1 218 ? -13.945 4.691 -15.414 1 98.69 218 ASP A CA 1
ATOM 1698 C C . ASP A 1 218 ? -12.727 4.664 -14.492 1 98.69 218 ASP A C 1
ATOM 1700 O O . ASP A 1 218 ? -12.633 5.465 -13.562 1 98.69 218 ASP A O 1
ATOM 1704 N N . ALA A 1 219 ? -11.75 3.877 -14.836 1 98.69 219 ALA A N 1
ATOM 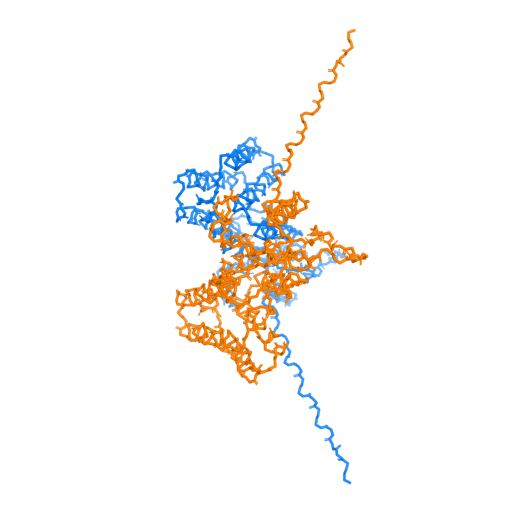1705 C CA . ALA A 1 219 ? -10.586 3.66 -13.984 1 98.69 219 ALA A CA 1
ATOM 1706 C C . ALA A 1 219 ? -9.805 4.957 -13.781 1 98.69 219 ALA A C 1
ATOM 1708 O O . ALA A 1 219 ? -9.445 5.305 -12.656 1 98.69 219 ALA A O 1
ATOM 1709 N N . ASP A 1 220 ? -9.539 5.652 -14.844 1 98.62 220 ASP A N 1
ATOM 1710 C CA . ASP A 1 220 ? -8.789 6.902 -14.742 1 98.62 220 ASP A CA 1
ATOM 1711 C C . ASP A 1 220 ? -9.555 7.938 -13.93 1 98.62 220 ASP A C 1
ATOM 1713 O O . ASP A 1 220 ? -8.969 8.664 -13.125 1 98.62 220 ASP A O 1
ATOM 1717 N N . GLY A 1 221 ? -10.844 8 -14.203 1 98.81 221 GLY A N 1
ATOM 1718 C CA . GLY A 1 221 ? -11.68 8.906 -13.438 1 98.81 221 GLY A CA 1
ATOM 1719 C C . GLY A 1 221 ? -11.695 8.602 -11.953 1 98.81 221 GLY A C 1
ATOM 1720 O O . GLY A 1 221 ? -11.648 9.508 -11.125 1 98.81 221 GLY A O 1
ATOM 1721 N N . ALA A 1 222 ? -11.766 7.305 -11.594 1 98.94 222 ALA A N 1
ATOM 1722 C CA . ALA A 1 222 ? -11.766 6.891 -10.195 1 98.94 222 ALA A CA 1
ATOM 1723 C C . ALA A 1 222 ? -10.445 7.242 -9.516 1 98.94 222 ALA A C 1
ATOM 1725 O O . ALA A 1 222 ? -10.422 7.738 -8.391 1 98.94 222 ALA A O 1
ATOM 1726 N N . ARG A 1 223 ? -9.336 6.988 -10.234 1 98.81 223 ARG A N 1
ATOM 1727 C CA . ARG A 1 223 ? -8.008 7.355 -9.742 1 98.81 223 ARG A CA 1
ATOM 1728 C C . ARG A 1 223 ? -7.938 8.844 -9.422 1 98.81 223 ARG A C 1
ATOM 1730 O O . ARG A 1 223 ? -7.531 9.227 -8.32 1 98.81 223 ARG A O 1
ATOM 1737 N N . GLN A 1 224 ? -8.344 9.648 -10.367 1 98.69 224 GLN A N 1
ATOM 1738 C CA . GLN A 1 224 ? -8.227 11.094 -10.227 1 98.69 224 GLN A CA 1
ATOM 1739 C C . GLN A 1 224 ? -9.156 11.617 -9.141 1 98.69 224 GLN A C 1
ATOM 1741 O O . GLN A 1 224 ? -8.789 12.523 -8.383 1 98.69 224 GLN A O 1
ATOM 1746 N N . ALA A 1 225 ? -10.352 11.078 -9.094 1 98.88 225 ALA A N 1
ATOM 1747 C CA . ALA A 1 225 ? -11.297 11.523 -8.078 1 98.88 225 ALA A CA 1
ATOM 1748 C C . ALA A 1 225 ? -10.781 11.227 -6.672 1 98.88 225 ALA A C 1
ATOM 1750 O O . ALA A 1 225 ? -10.875 12.07 -5.777 1 98.88 225 ALA A O 1
ATOM 1751 N N . MET A 1 226 ? -10.227 10.023 -6.461 1 98.88 226 MET A N 1
ATOM 1752 C CA . MET A 1 226 ? -9.672 9.672 -5.16 1 98.88 226 MET A CA 1
ATOM 1753 C C . MET A 1 226 ? -8.461 10.539 -4.828 1 98.88 226 MET A C 1
ATOM 1755 O O . MET A 1 226 ? -8.32 11.008 -3.697 1 98.88 226 MET A O 1
ATOM 1759 N N . ARG A 1 227 ? -7.641 10.742 -5.801 1 98.31 227 ARG A N 1
ATOM 1760 C CA . ARG A 1 227 ? -6.477 11.602 -5.609 1 98.31 227 ARG A CA 1
ATOM 1761 C C . ARG A 1 227 ? -6.898 13.016 -5.223 1 98.31 227 ARG A C 1
ATOM 1763 O O . ARG A 1 227 ? -6.363 13.594 -4.273 1 98.31 227 ARG A O 1
ATOM 1770 N N . ASN A 1 228 ? -7.828 13.555 -5.965 1 97.81 228 ASN A N 1
ATOM 1771 C CA . ASN A 1 228 ? -8.328 14.898 -5.676 1 97.81 228 ASN A CA 1
ATOM 1772 C C . ASN A 1 228 ? -8.914 14.984 -4.27 1 97.81 228 ASN A C 1
ATOM 1774 O O . ASN A 1 228 ? -8.703 15.969 -3.564 1 97.81 228 ASN A O 1
ATOM 1778 N N . HIS A 1 229 ? -9.656 13.961 -3.887 1 97.62 229 HIS A N 1
ATOM 1779 C CA . HIS A 1 229 ? -10.266 13.898 -2.564 1 97.62 229 HIS A CA 1
ATOM 1780 C C . HIS A 1 229 ? -9.211 13.977 -1.466 1 97.62 229 HIS A C 1
ATOM 1782 O O . HIS A 1 229 ? -9.273 14.844 -0.592 1 97.62 229 HIS A O 1
ATOM 1788 N N . LEU A 1 230 ? -8.211 13.156 -1.564 1 96.5 230 LEU A N 1
ATOM 1789 C CA . LEU A 1 230 ? -7.219 13.078 -0.5 1 96.5 230 LEU A CA 1
ATOM 1790 C C . LEU A 1 230 ? -6.285 14.281 -0.532 1 96.5 230 LEU A C 1
ATOM 1792 O O . LEU A 1 230 ? -5.848 14.766 0.516 1 96.5 230 LEU A O 1
ATOM 1796 N N . GLU A 1 231 ? -6.004 14.773 -1.718 1 93 231 GLU A N 1
ATOM 1797 C CA . GLU A 1 231 ? -5.207 15.992 -1.816 1 93 231 GLU A CA 1
ATOM 1798 C C . GLU A 1 231 ? -5.941 17.188 -1.203 1 93 231 GLU A C 1
ATOM 1800 O O . GLU A 1 231 ? -5.32 18.047 -0.583 1 93 231 GLU A O 1
ATOM 1805 N N . ARG A 1 232 ? -7.203 17.234 -1.438 1 91.19 232 ARG A N 1
ATOM 1806 C CA . ARG A 1 232 ? -7.98 18.297 -0.812 1 91.19 232 ARG A CA 1
ATOM 1807 C C . ARG A 1 232 ? -7.938 18.188 0.708 1 91.19 232 ARG A C 1
ATOM 1809 O O . ARG A 1 232 ? -7.758 19.188 1.401 1 91.19 232 ARG A O 1
ATOM 1816 N N . VAL A 1 233 ? -8.172 16.969 1.232 1 89.5 233 VAL A N 1
ATOM 1817 C CA . VAL A 1 233 ? -8.117 16.734 2.674 1 89.5 233 VAL A CA 1
ATOM 1818 C C . VAL A 1 233 ? -6.762 17.172 3.213 1 89.5 233 VAL A C 1
ATOM 1820 O O . VAL A 1 233 ? -6.684 17.859 4.234 1 89.5 233 VAL A O 1
ATOM 1823 N N . ILE A 1 234 ? -5.699 16.844 2.486 1 86 234 ILE A N 1
ATOM 1824 C CA . ILE A 1 234 ? -4.344 17.234 2.867 1 86 234 ILE A CA 1
ATOM 1825 C C . ILE A 1 234 ? -4.215 18.75 2.848 1 86 234 ILE A C 1
ATOM 1827 O O . ILE A 1 234 ? -3.65 19.344 3.768 1 86 234 ILE A O 1
ATOM 1831 N N . GLY A 1 235 ? -4.762 19.297 1.766 1 81.06 235 GLY A N 1
ATOM 1832 C CA . GLY A 1 235 ? -4.723 20.75 1.643 1 81.06 235 GLY A CA 1
ATOM 1833 C C . GLY A 1 235 ? -5.473 21.469 2.752 1 81.06 235 GLY A C 1
ATOM 1834 O O . GLY A 1 235 ? -5.039 22.516 3.221 1 81.06 235 GLY A O 1
ATOM 1835 N N . GLU A 1 236 ? -6.594 20.969 3.121 1 77.06 236 GLU A N 1
ATOM 1836 C CA . GLU A 1 236 ? -7.391 21.562 4.188 1 77.06 236 GLU A CA 1
ATOM 1837 C C . GLU A 1 236 ? -6.648 21.516 5.52 1 77.06 236 GLU A C 1
ATOM 1839 O O . GLU A 1 236 ? -6.727 22.469 6.309 1 77.06 236 GLU A O 1
ATOM 1844 N N . PHE A 1 237 ? -5.984 20.422 5.672 1 68.94 237 PHE A N 1
ATOM 1845 C CA . PHE A 1 237 ? -5.184 20.312 6.887 1 68.94 237 PHE A CA 1
ATOM 1846 C C . PHE A 1 237 ? -4.043 21.312 6.879 1 68.94 237 PHE A C 1
ATOM 1848 O O . PHE A 1 237 ? -3.602 21.766 7.938 1 68.94 237 PHE A O 1
ATOM 1855 N N . ALA A 1 238 ? -3.75 21.703 5.602 1 61.47 238 ALA A N 1
ATOM 1856 C CA . ALA A 1 238 ? -2.621 22.609 5.418 1 61.47 238 ALA A CA 1
ATOM 1857 C C . ALA A 1 238 ? -3.08 24.062 5.434 1 61.47 238 ALA A C 1
ATOM 1859 O O . ALA A 1 238 ? -2.256 24.984 5.445 1 61.47 238 ALA A O 1
ATOM 1860 N N . GLN A 1 239 ? -4.363 24.266 5.188 1 58.78 239 GLN A N 1
ATOM 1861 C CA . GLN A 1 239 ? -4.836 25.656 5.129 1 58.78 239 GLN A CA 1
ATOM 1862 C C . GLN A 1 239 ? -4.527 26.391 6.422 1 58.78 239 GLN A C 1
ATOM 1864 O O . GLN A 1 239 ? -4.582 25.812 7.508 1 58.78 239 GLN A O 1
ATOM 1869 N N . GLY A 1 240 ? -3.496 27.203 6.27 1 53.94 240 GLY A N 1
ATOM 1870 C CA . GLY A 1 240 ? -2.912 28.078 7.273 1 53.94 240 GLY A CA 1
ATOM 1871 C C . GLY A 1 240 ? -3.916 28.562 8.305 1 53.94 240 GLY A C 1
ATOM 1872 O O . GLY A 1 240 ? -5.117 28.594 8.039 1 53.94 240 GLY A O 1
ATOM 1873 N N . TRP A 1 241 ? -3.566 28.219 9.57 1 52.91 241 TRP A N 1
ATOM 1874 C CA . TRP A 1 241 ? -4.215 28.859 10.719 1 52.91 241 TRP A CA 1
ATOM 1875 C C . TRP A 1 241 ? -4.309 30.359 10.531 1 52.91 241 TRP A C 1
ATOM 1877 O O . TRP A 1 241 ? -3.289 31.062 10.539 1 52.91 241 TRP A O 1
ATOM 1887 N N . ARG A 1 242 ? -4.871 30.812 9.266 1 47.59 242 ARG A N 1
ATOM 1888 C CA . ARG A 1 242 ? -5.012 32.25 9.141 1 47.59 242 ARG A CA 1
ATOM 1889 C C . ARG A 1 242 ? -6.012 32.812 10.148 1 47.59 242 ARG A C 1
ATOM 1891 O O . ARG A 1 242 ? -6.957 32.125 10.531 1 47.59 242 ARG A O 1
ATOM 1898 N N . MET B 1 1 ? -49.875 -10.492 24.484 1 30.92 1 MET B N 1
ATOM 1899 C CA . MET B 1 1 ? -49.438 -10.258 23.109 1 30.92 1 MET B CA 1
ATOM 1900 C C . MET B 1 1 ? -47.906 -10.242 23.016 1 30.92 1 MET B C 1
ATOM 1902 O O . MET B 1 1 ? -47.281 -9.375 23.609 1 30.92 1 MET B O 1
ATOM 1906 N N . THR B 1 2 ? -47.281 -11.422 22.859 1 34.06 2 THR B N 1
ATOM 1907 C CA . THR B 1 2 ? -45.875 -11.789 22.984 1 34.06 2 THR B CA 1
ATOM 1908 C C . THR B 1 2 ? -45.031 -11.172 21.844 1 34.06 2 THR B C 1
ATOM 1910 O O . THR B 1 2 ? -45.312 -11.414 20.672 1 34.06 2 THR B O 1
ATOM 1913 N N . LEU B 1 3 ? -44.469 -9.984 22.078 1 36.03 3 LEU B N 1
ATOM 1914 C CA . LEU B 1 3 ? -43.656 -9.266 21.094 1 36.03 3 LEU B CA 1
ATOM 1915 C C . LEU B 1 3 ? -42.625 -10.188 20.484 1 36.03 3 LEU B C 1
ATOM 1917 O O . LEU B 1 3 ? -41.75 -10.703 21.188 1 36.03 3 LEU B O 1
ATOM 1921 N N . GLN B 1 4 ? -42.938 -10.883 19.406 1 32.28 4 GLN B N 1
ATOM 1922 C CA . GLN B 1 4 ? -42 -11.742 18.672 1 32.28 4 GLN B CA 1
ATOM 1923 C C . GLN B 1 4 ? -40.781 -10.961 18.219 1 32.28 4 GLN B C 1
ATOM 1925 O O . GLN B 1 4 ? -40.906 -9.953 17.516 1 32.28 4 GLN B O 1
ATOM 1930 N N . LEU B 1 5 ? -39.719 -11.008 18.938 1 36.19 5 LEU B N 1
ATOM 1931 C CA . LEU B 1 5 ? -38.438 -10.406 18.625 1 36.19 5 LEU B CA 1
ATOM 1932 C C . LEU B 1 5 ? -38 -10.758 17.203 1 36.19 5 LEU B C 1
ATOM 1934 O O . LEU B 1 5 ? -37.938 -11.938 16.859 1 36.19 5 LEU B O 1
ATOM 1938 N N . ILE B 1 6 ? -38.312 -9.953 16.219 1 38.91 6 ILE B N 1
ATOM 1939 C CA . ILE B 1 6 ? -37.844 -10.109 14.844 1 38.91 6 ILE B CA 1
ATOM 1940 C C . ILE B 1 6 ? -36.344 -10.391 14.844 1 38.91 6 ILE B C 1
ATOM 1942 O O . ILE B 1 6 ? -35.562 -9.664 15.469 1 38.91 6 ILE B O 1
ATOM 1946 N N . PRO B 1 7 ? -35.938 -11.641 14.578 1 35.78 7 PRO B N 1
ATOM 1947 C CA . PRO B 1 7 ? -34.531 -11.961 14.578 1 35.78 7 PRO B CA 1
ATOM 1948 C C . PRO B 1 7 ? -33.688 -10.93 13.82 1 35.78 7 PRO B C 1
ATOM 1950 O O . PRO B 1 7 ? -34.188 -10.281 12.898 1 35.78 7 PRO B O 1
ATOM 1953 N N . LYS B 1 8 ? -32.688 -10.383 14.477 1 37.66 8 LYS B N 1
ATOM 1954 C CA . LYS B 1 8 ? -31.734 -9.438 13.914 1 37.66 8 LYS B CA 1
ATOM 1955 C C . LYS B 1 8 ? -31.25 -9.906 12.547 1 37.66 8 LYS B C 1
ATOM 1957 O O . LYS B 1 8 ? -30.938 -11.078 12.359 1 37.66 8 LYS B O 1
ATOM 1962 N N . PRO B 1 9 ? -31.562 -9.156 11.461 1 34.47 9 PRO B N 1
ATOM 1963 C CA . PRO B 1 9 ? -31.047 -9.57 10.156 1 34.47 9 PRO B CA 1
ATOM 1964 C C . PRO B 1 9 ? -29.609 -10.086 10.227 1 34.47 9 PRO B C 1
ATOM 1966 O O . PRO B 1 9 ? -28.797 -9.562 10.992 1 34.47 9 PRO B O 1
ATOM 1969 N N . GLU B 1 10 ? -29.359 -11.398 9.977 1 33.84 10 GLU B N 1
ATOM 1970 C CA . GLU B 1 10 ? -28.062 -12.062 9.883 1 33.84 10 GLU B CA 1
ATOM 1971 C C . GLU B 1 10 ? -27.031 -11.164 9.203 1 33.84 10 GLU B C 1
ATOM 1973 O O . GLU B 1 10 ? -27.375 -10.422 8.273 1 33.84 10 GLU B O 1
ATOM 1978 N N . GLU B 1 11 ? -26.016 -10.727 9.867 1 34.06 11 GLU B N 1
ATOM 1979 C CA . GLU B 1 11 ? -24.875 -10.016 9.32 1 34.06 11 GLU B CA 1
ATOM 1980 C C . GLU B 1 11 ? -24.5 -10.539 7.938 1 34.06 11 GLU B C 1
ATOM 1982 O O . GLU B 1 11 ? -24.547 -11.75 7.695 1 34.06 11 GLU B O 1
ATOM 1987 N N . PRO B 1 12 ? -24.812 -9.734 6.918 1 33.06 12 PRO B N 1
ATOM 1988 C CA . PRO B 1 12 ? -24.438 -10.25 5.602 1 33.06 12 PRO B CA 1
ATOM 1989 C C . PRO B 1 12 ? -23.234 -11.188 5.652 1 33.06 12 PRO B C 1
ATOM 1991 O O . PRO B 1 12 ? -22.266 -10.922 6.387 1 33.06 12 PRO B O 1
ATOM 1994 N N . ALA B 1 13 ? -23.375 -12.453 5.492 1 33.62 13 ALA B N 1
ATOM 1995 C CA . ALA B 1 13 ? -22.344 -13.477 5.289 1 33.62 13 ALA B CA 1
ATOM 1996 C C . ALA B 1 13 ? -21.141 -12.914 4.535 1 33.62 13 ALA B C 1
ATOM 1998 O O . ALA B 1 13 ? -21.312 -12.242 3.514 1 33.62 13 ALA B O 1
ATOM 1999 N N . SER B 1 14 ? -20.047 -12.555 5.129 1 34.31 14 SER B N 1
ATOM 2000 C CA . SER B 1 14 ? -18.766 -12.148 4.551 1 34.31 14 SER B CA 1
ATOM 2001 C C . SER B 1 14 ? -18.484 -12.891 3.248 1 34.31 14 SER B C 1
ATOM 2003 O O . SER B 1 14 ? -18.641 -14.117 3.178 1 34.31 14 SER B O 1
ATOM 2005 N N . LYS B 1 15 ? -18.891 -12.375 2.141 1 39.22 15 LYS B N 1
ATOM 2006 C CA . LYS B 1 15 ? -18.5 -13.016 0.889 1 39.22 15 LYS B CA 1
ATOM 2007 C C . LYS B 1 15 ? -17.234 -13.852 1.074 1 39.22 15 LYS B C 1
ATOM 2009 O O . LYS B 1 15 ? -16.281 -13.422 1.741 1 39.22 15 LYS B O 1
ATOM 2014 N N . PRO B 1 16 ? -17.234 -15.086 0.798 1 38.28 16 PRO B N 1
ATOM 2015 C CA . PRO B 1 16 ? -15.984 -15.844 0.871 1 38.28 16 PRO B CA 1
ATOM 2016 C C . PRO B 1 16 ? -14.781 -15.047 0.378 1 38.28 16 PRO B C 1
ATOM 2018 O O . PRO B 1 16 ? -14.867 -14.352 -0.641 1 38.28 16 PRO B O 1
ATOM 2021 N N . VAL B 1 17 ? -14 -14.461 1.115 1 40.16 17 VAL B N 1
ATOM 2022 C CA . VAL B 1 17 ? -12.773 -13.781 0.713 1 40.16 17 VAL B CA 1
ATOM 2023 C C . VAL B 1 17 ? -12.242 -14.398 -0.577 1 40.16 17 VAL B C 1
ATOM 2025 O O . VAL B 1 17 ? -12.125 -15.617 -0.687 1 40.16 17 VAL B O 1
ATOM 2028 N N . ALA B 1 18 ? -12.234 -13.805 -1.679 1 44.38 18 ALA B N 1
ATOM 2029 C CA . ALA B 1 18 ? -11.672 -14.148 -2.98 1 44.38 18 ALA B CA 1
ATOM 2030 C C . ALA B 1 18 ? -10.508 -15.125 -2.83 1 44.38 18 ALA B C 1
ATOM 2032 O O . ALA B 1 18 ? -10.273 -15.961 -3.707 1 44.38 18 ALA B O 1
ATOM 2033 N N . ASP B 1 19 ? -9.539 -14.859 -1.695 1 49.06 19 ASP B N 1
ATOM 2034 C CA . ASP B 1 19 ? -8.203 -15.344 -1.354 1 49.06 19 ASP B CA 1
ATOM 2035 C C . ASP B 1 19 ? -8.18 -16.859 -1.258 1 49.06 19 ASP B C 1
ATOM 2037 O O . ASP B 1 19 ? -7.141 -17.484 -1.463 1 49.06 19 ASP B O 1
ATOM 2041 N N . ARG B 1 20 ? -9.398 -17.438 -1.216 1 59.19 20 ARG B N 1
ATOM 2042 C CA . ARG B 1 20 ? -9.398 -18.875 -1.001 1 59.19 20 ARG B CA 1
ATOM 2043 C C . ARG B 1 20 ? -10 -19.609 -2.195 1 59.19 20 ARG B C 1
ATOM 2045 O O . ARG B 1 20 ? -10.375 -20.781 -2.09 1 59.19 20 ARG B O 1
ATOM 2052 N N . ALA B 1 21 ? -9.773 -18.734 -3.232 1 71.31 21 ALA B N 1
ATOM 2053 C CA . ALA B 1 21 ? -10.406 -19.344 -4.402 1 71.31 21 ALA B CA 1
ATOM 2054 C C . ALA B 1 21 ? -9.547 -20.484 -4.957 1 71.31 21 ALA B C 1
ATOM 2056 O O . ALA B 1 21 ? -10.078 -21.5 -5.391 1 71.31 21 ALA B O 1
ATOM 2057 N N . TYR B 1 22 ? -8.195 -20.219 -4.84 1 78.88 22 TYR B N 1
ATOM 2058 C CA . TYR B 1 22 ? -7.34 -21.281 -5.379 1 78.88 22 TYR B CA 1
ATOM 2059 C C . TYR B 1 22 ? -7.379 -22.516 -4.5 1 78.88 22 TYR B C 1
ATOM 2061 O O . TYR B 1 22 ? -7.277 -23.641 -4.996 1 78.88 22 TYR B O 1
ATOM 2069 N N . LEU B 1 23 ? -7.613 -22.266 -3.27 1 80.06 23 LEU B N 1
ATOM 2070 C CA . LEU B 1 23 ? -7.715 -23.422 -2.371 1 80.06 23 LEU B CA 1
ATOM 2071 C C . LEU B 1 23 ? -9.023 -24.172 -2.596 1 80.06 23 LEU B C 1
ATOM 2073 O O . LEU B 1 23 ? -9.062 -25.391 -2.51 1 80.06 23 LEU B O 1
ATOM 2077 N N . ARG B 1 24 ? -9.984 -23.344 -2.84 1 81.75 24 ARG B N 1
ATOM 2078 C CA . ARG B 1 24 ? -11.25 -23.984 -3.182 1 81.75 24 ARG B CA 1
ATOM 2079 C C . ARG B 1 24 ? -11.133 -24.781 -4.473 1 81.75 24 ARG B C 1
ATOM 2081 O O . ARG B 1 24 ? -11.672 -25.891 -4.574 1 81.75 24 ARG B O 1
ATOM 2088 N N . LEU B 1 25 ? -10.492 -24.219 -5.34 1 86.38 25 LEU B N 1
ATOM 2089 C CA . LEU B 1 25 ? -10.25 -24.922 -6.594 1 86.38 25 LEU B CA 1
ATOM 2090 C C . LEU B 1 25 ? -9.43 -26.188 -6.359 1 86.38 25 LEU B C 1
ATOM 2092 O O . LEU B 1 25 ? -9.734 -27.234 -6.926 1 86.38 25 LEU B O 1
ATOM 2096 N N . ALA B 1 26 ? -8.445 -26.078 -5.52 1 87.31 26 ALA B N 1
ATOM 2097 C CA . ALA B 1 26 ? -7.629 -27.234 -5.191 1 87.31 26 ALA B CA 1
ATOM 2098 C C . ALA B 1 26 ? -8.477 -28.344 -4.566 1 87.31 26 ALA B C 1
ATOM 2100 O O . ALA B 1 26 ? -8.328 -29.516 -4.918 1 87.31 26 ALA B O 1
ATOM 2101 N N . ALA B 1 27 ? -9.312 -27.922 -3.734 1 85.81 27 ALA B N 1
ATOM 2102 C CA . ALA B 1 27 ? -10.195 -28.891 -3.074 1 85.81 27 ALA B CA 1
ATOM 2103 C C . ALA B 1 27 ? -11.125 -29.562 -4.078 1 85.81 27 ALA B C 1
ATOM 2105 O O . ALA B 1 27 ? -11.398 -30.75 -3.975 1 85.81 27 ALA B O 1
ATOM 2106 N N . GLN B 1 28 ? -11.562 -28.797 -4.949 1 89.12 28 GLN B N 1
ATOM 2107 C CA . GLN B 1 28 ? -12.438 -29.344 -5.988 1 89.12 28 GLN B CA 1
ATOM 2108 C C . GLN B 1 28 ? -11.703 -30.344 -6.859 1 89.12 28 GLN B C 1
ATOM 2110 O O . GLN B 1 28 ? -12.242 -31.406 -7.176 1 89.12 28 GLN B O 1
ATOM 2115 N N . ILE B 1 29 ? -10.578 -30.016 -7.211 1 89.94 29 ILE B N 1
ATOM 2116 C CA . ILE B 1 29 ? -9.781 -30.906 -8.047 1 89.94 29 ILE B CA 1
ATOM 2117 C C . ILE B 1 29 ? -9.445 -32.188 -7.27 1 89.94 29 ILE B C 1
ATOM 2119 O O . ILE B 1 29 ? -9.523 -33.281 -7.816 1 89.94 29 ILE B O 1
ATOM 2123 N N . GLN B 1 30 ? -9.102 -32 -6.074 1 89.06 30 GLN B N 1
ATOM 2124 C CA . GLN B 1 30 ? -8.812 -33.156 -5.223 1 89.06 30 GLN B CA 1
ATOM 2125 C C . GLN B 1 30 ? -10.016 -34.094 -5.133 1 89.06 30 GLN B C 1
ATOM 2127 O O . GLN B 1 30 ? -9.859 -35.312 -5.141 1 89.06 30 GLN B O 1
ATOM 2132 N N . ALA B 1 31 ? -11.133 -33.5 -4.973 1 89.81 31 ALA B N 1
ATOM 2133 C CA . ALA B 1 31 ? -12.359 -34.281 -4.914 1 89.81 31 ALA B CA 1
ATOM 2134 C C . ALA B 1 31 ? -12.57 -35.062 -6.203 1 89.81 31 ALA B C 1
ATOM 2136 O O . ALA B 1 31 ? -13.008 -36.219 -6.172 1 89.81 31 ALA B O 1
ATOM 2137 N N . LEU B 1 32 ? -12.273 -34.5 -7.281 1 91.94 32 LEU B N 1
ATOM 2138 C CA . LEU B 1 32 ? -12.422 -35.156 -8.578 1 91.94 32 LEU B CA 1
ATOM 2139 C C . LEU B 1 32 ? -11.414 -36.281 -8.719 1 91.94 32 LEU B C 1
ATOM 2141 O O . LEU B 1 32 ? -11.719 -37.312 -9.312 1 91.94 32 LEU B O 1
ATOM 2145 N N . VAL B 1 33 ? -10.312 -36.125 -8.18 1 90.25 33 VAL B N 1
ATOM 2146 C CA . VAL B 1 33 ? -9.305 -37.188 -8.148 1 90.25 33 VAL B CA 1
ATOM 2147 C C . VAL B 1 33 ? -9.797 -38.344 -7.293 1 90.25 33 VAL B C 1
ATOM 2149 O O . VAL B 1 33 ? -9.703 -39.5 -7.695 1 90.25 33 VAL B O 1
ATOM 2152 N N . ALA B 1 34 ? -10.328 -38 -6.203 1 87.44 34 ALA B N 1
ATOM 2153 C CA . ALA B 1 34 ? -10.82 -39 -5.273 1 87.44 34 ALA B CA 1
ATOM 2154 C C . ALA B 1 34 ? -11.977 -39.781 -5.887 1 87.44 34 ALA B C 1
ATOM 2156 O O . ALA B 1 34 ? -12.141 -40.969 -5.621 1 87.44 34 ALA B O 1
ATOM 2157 N N . GLN B 1 35 ? -12.719 -39.156 -6.699 1 92 35 GLN B N 1
ATOM 2158 C CA . GLN B 1 35 ? -13.883 -39.75 -7.34 1 92 35 GLN B CA 1
ATOM 2159 C C . GLN B 1 35 ? -13.477 -40.531 -8.586 1 92 35 GLN B C 1
ATOM 2161 O O . GLN B 1 35 ? -14.289 -41.25 -9.164 1 92 35 GLN B O 1
ATOM 2166 N N . GLY B 1 36 ? -12.25 -40.406 -8.992 1 90.19 36 GLY B N 1
ATOM 2167 C CA . GLY B 1 36 ? -11.727 -41.156 -10.117 1 90.19 36 GLY B CA 1
ATOM 2168 C C . GLY B 1 36 ? -11.883 -40.469 -11.445 1 90.19 36 GLY B C 1
ATOM 2169 O O . GLY B 1 36 ? -11.547 -41.031 -12.492 1 90.19 36 GLY B O 1
ATOM 2170 N N . GLU B 1 37 ? -12.391 -39.281 -11.375 1 91.56 37 GLU B N 1
ATOM 2171 C CA . GLU B 1 37 ? -12.516 -38.531 -12.617 1 91.56 37 GLU B CA 1
ATOM 2172 C C . GLU B 1 37 ? -11.141 -38.219 -13.227 1 91.56 37 GLU B C 1
ATOM 2174 O O . GLU B 1 37 ? -10.992 -38.219 -14.445 1 91.56 37 GLU B O 1
ATOM 2179 N N . PHE B 1 38 ? -10.242 -37.969 -12.375 1 91.56 38 PHE B N 1
ATOM 2180 C CA . PHE B 1 38 ? -8.836 -37.875 -12.742 1 91.56 38 PHE B CA 1
ATOM 2181 C C . PHE B 1 38 ? -8.055 -39.062 -12.195 1 91.56 38 PHE B C 1
ATOM 2183 O O . PHE B 1 38 ? -7.828 -39.156 -10.984 1 91.56 38 PHE B O 1
ATOM 2190 N N . ALA B 1 39 ? -7.676 -39.875 -13.031 1 90.94 39 ALA B N 1
ATOM 2191 C CA . ALA B 1 39 ? -7.152 -41.188 -12.625 1 90.94 39 ALA B CA 1
ATOM 2192 C C . ALA B 1 39 ? -5.734 -41.062 -12.078 1 90.94 39 ALA B C 1
ATOM 2194 O O . ALA B 1 39 ? -4.926 -40.281 -12.602 1 90.94 39 ALA B O 1
ATOM 2195 N N . VAL B 1 40 ? -5.445 -41.812 -11.102 1 90.31 40 VAL B N 1
ATOM 2196 C CA . VAL B 1 40 ? -4.117 -41.875 -10.5 1 90.31 40 VAL B CA 1
ATOM 2197 C C . VAL B 1 40 ? -3.096 -42.312 -11.555 1 90.31 40 VAL B C 1
ATOM 2199 O O . VAL B 1 40 ? -3.348 -43.219 -12.328 1 90.31 40 VAL B O 1
ATOM 2202 N N . GLY B 1 41 ? -2.037 -41.594 -11.602 1 91.12 41 GLY B N 1
ATOM 2203 C CA . GLY B 1 41 ? -0.97 -41.938 -12.523 1 91.12 41 GLY B CA 1
ATOM 2204 C C . GLY B 1 41 ? -1.148 -41.312 -13.898 1 91.12 41 GLY B C 1
ATOM 2205 O O . GLY B 1 41 ? -0.225 -41.312 -14.711 1 91.12 41 GLY B O 1
ATOM 2206 N N . LYS B 1 42 ? -2.287 -40.75 -14.117 1 92.75 42 LYS B N 1
ATOM 2207 C CA . LYS B 1 42 ? -2.566 -40.188 -15.438 1 92.75 42 LYS B CA 1
ATOM 2208 C C . LYS B 1 42 ? -2.334 -38.688 -15.453 1 92.75 42 LYS B C 1
ATOM 2210 O O . LYS B 1 42 ? -2.361 -38.031 -14.398 1 92.75 42 LYS B O 1
ATOM 2215 N N . ARG B 1 43 ? -2.152 -38.188 -16.641 1 92.94 43 ARG B N 1
ATOM 2216 C CA . ARG B 1 43 ? -1.948 -36.75 -16.859 1 92.94 43 ARG B CA 1
ATOM 2217 C C . ARG B 1 43 ? -3.27 -36 -16.781 1 92.94 43 ARG B C 1
ATOM 2219 O O . ARG B 1 43 ? -4.281 -36.469 -17.328 1 92.94 43 ARG B O 1
ATOM 2226 N N . LEU B 1 44 ? -3.203 -34.906 -16.047 1 92.38 44 LEU B N 1
ATOM 2227 C CA . LEU B 1 44 ? -4.355 -34.031 -16.062 1 92.38 44 LEU B CA 1
ATOM 2228 C C . LEU B 1 44 ? -4.477 -33.312 -17.422 1 92.38 44 LEU B C 1
ATOM 2230 O O . LEU B 1 44 ? -3.496 -33.219 -18.156 1 92.38 44 LEU B O 1
ATOM 2234 N N . PRO B 1 45 ? -5.719 -32.906 -17.734 1 90.31 45 PRO B N 1
ATOM 2235 C CA . PRO B 1 45 ? -5.848 -32.062 -18.922 1 90.31 45 PRO B CA 1
ATOM 2236 C C . PRO B 1 45 ? -4.918 -30.859 -18.891 1 90.31 45 PRO B C 1
ATOM 2238 O O . PRO B 1 45 ? -4.418 -30.484 -17.828 1 90.31 45 PRO B O 1
ATOM 2241 N N . ALA B 1 46 ? -4.699 -30.328 -20.109 1 87.44 46 ALA B N 1
ATOM 2242 C CA . ALA B 1 46 ? -3.863 -29.125 -20.219 1 87.44 46 ALA B CA 1
ATOM 2243 C C . ALA B 1 46 ? -4.395 -28 -19.344 1 87.44 46 ALA B C 1
ATOM 2245 O O . ALA B 1 46 ? -5.602 -27.922 -19.094 1 87.44 46 ALA B O 1
ATOM 2246 N N . GLU B 1 47 ? -3.475 -27.141 -18.875 1 85.62 47 GLU B N 1
ATOM 2247 C CA . GLU B 1 47 ? -3.814 -26.031 -17.984 1 85.62 47 GLU B CA 1
ATOM 2248 C C . GLU B 1 47 ? -4.945 -25.188 -18.562 1 85.62 47 GLU B C 1
ATOM 2250 O O . GLU B 1 47 ? -5.863 -24.797 -17.828 1 85.62 47 GLU B O 1
ATOM 2255 N N . ARG B 1 48 ? -4.875 -24.953 -19.844 1 83.75 48 ARG B N 1
ATOM 2256 C CA . ARG B 1 48 ? -5.902 -24.141 -20.469 1 83.75 48 ARG B CA 1
ATOM 2257 C C . ARG B 1 48 ? -7.273 -24.797 -20.359 1 83.75 48 ARG B C 1
ATOM 2259 O O . ARG B 1 48 ? -8.258 -24.125 -20.047 1 83.75 48 ARG B O 1
ATOM 2266 N N . ALA B 1 49 ? -7.289 -26.047 -20.641 1 90 49 ALA B N 1
ATOM 2267 C CA . ALA B 1 49 ? -8.539 -26.797 -20.578 1 90 49 ALA B CA 1
ATOM 2268 C C . ALA B 1 49 ? -9.086 -26.859 -19.156 1 90 49 ALA B C 1
ATOM 2270 O O . ALA B 1 49 ? -10.297 -26.75 -18.953 1 90 49 ALA B O 1
ATOM 2271 N N . LEU B 1 50 ? -8.234 -27.031 -18.188 1 90.19 50 LEU B N 1
ATOM 2272 C CA . LEU B 1 50 ? -8.648 -27.094 -16.797 1 90.19 50 LEU B CA 1
ATOM 2273 C C . LEU B 1 50 ? -9.18 -25.734 -16.328 1 90.19 50 LEU B C 1
ATOM 2275 O O . LEU B 1 50 ? -10.188 -25.672 -15.625 1 90.19 50 LEU B O 1
ATOM 2279 N N . ALA B 1 51 ? -8.445 -24.656 -16.734 1 88.31 51 ALA B N 1
ATOM 2280 C CA . ALA B 1 51 ? -8.883 -23.312 -16.359 1 88.31 51 ALA B CA 1
ATOM 2281 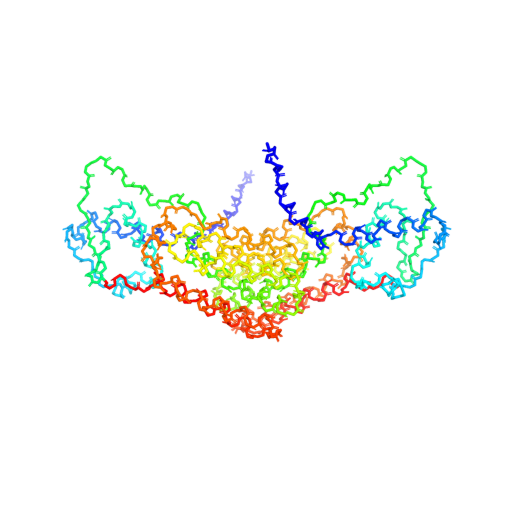C C . ALA B 1 51 ? -10.273 -23.016 -16.922 1 88.31 51 ALA B C 1
ATOM 2283 O O . ALA B 1 51 ? -11.109 -22.438 -16.219 1 88.31 51 ALA B O 1
ATOM 2284 N N . GLU B 1 52 ? -10.531 -23.453 -18.109 1 89.69 52 GLU B N 1
ATOM 2285 C CA . GLU B 1 52 ? -11.836 -23.281 -18.75 1 89.69 52 GLU B CA 1
ATOM 2286 C C . GLU B 1 52 ? -12.906 -24.094 -18.031 1 89.69 52 GLU B C 1
ATOM 2288 O O . GLU B 1 52 ? -14.008 -23.609 -17.781 1 89.69 52 GLU B O 1
ATOM 2293 N N . ARG B 1 53 ? -12.539 -25.25 -17.719 1 91.31 53 ARG B N 1
ATOM 2294 C CA . ARG B 1 53 ? -13.484 -26.156 -17.078 1 91.31 53 ARG B CA 1
ATOM 2295 C C . ARG B 1 53 ? -13.969 -25.594 -15.742 1 91.31 53 ARG B C 1
ATOM 2297 O O . ARG B 1 53 ? -15.148 -25.734 -15.391 1 91.31 53 ARG B O 1
ATOM 2304 N N . PHE B 1 54 ? -13.094 -25.016 -15.055 1 90.94 54 PHE B N 1
ATOM 2305 C CA . PHE B 1 54 ? -13.43 -24.547 -13.719 1 90.94 54 PHE B CA 1
ATOM 2306 C C . PHE B 1 54 ? -13.742 -23.062 -13.719 1 90.94 54 PHE B C 1
ATOM 2308 O O . PHE B 1 54 ? -14.016 -22.469 -12.672 1 90.94 54 PHE B O 1
ATOM 2315 N N . ASP B 1 55 ? -13.656 -22.422 -14.828 1 88.69 55 ASP B N 1
ATOM 2316 C CA . ASP B 1 55 ? -13.961 -21.016 -15.016 1 88.69 55 ASP B CA 1
ATOM 2317 C C . ASP B 1 55 ? -13.109 -20.141 -14.102 1 88.69 55 ASP B C 1
ATOM 2319 O O . ASP B 1 55 ? -13.633 -19.344 -13.328 1 88.69 55 ASP B O 1
ATOM 2323 N N . VAL B 1 56 ? -11.828 -20.453 -14.195 1 83.75 56 VAL B N 1
ATOM 2324 C CA . VAL B 1 56 ? -10.867 -19.672 -13.414 1 83.75 56 VAL B CA 1
ATOM 2325 C C . VAL B 1 56 ? -9.719 -19.219 -14.312 1 83.75 56 VAL B C 1
ATOM 2327 O O . VAL B 1 56 ? -9.578 -19.688 -15.438 1 83.75 56 VAL B O 1
ATOM 2330 N N . SER B 1 57 ? -8.969 -18.266 -13.766 1 76.31 57 SER B N 1
ATOM 2331 C CA . SER B 1 57 ? -7.781 -17.828 -14.484 1 76.31 57 SER B CA 1
ATOM 2332 C C . SER B 1 57 ? -6.68 -18.891 -14.43 1 76.31 57 SER B C 1
ATOM 2334 O O . SER B 1 57 ? -6.688 -19.75 -13.547 1 76.31 57 SER B O 1
ATOM 2336 N N . ARG B 1 58 ? -5.797 -18.797 -15.422 1 78.25 58 ARG B N 1
ATOM 2337 C CA . ARG B 1 58 ? -4.652 -19.688 -15.414 1 78.25 58 ARG B CA 1
ATOM 2338 C C . ARG B 1 58 ? -3.795 -19.484 -14.172 1 78.25 58 ARG B C 1
ATOM 2340 O O . ARG B 1 58 ? -3.211 -20.422 -13.641 1 78.25 58 ARG B O 1
ATOM 2347 N N . THR B 1 59 ? -3.789 -18.328 -13.711 1 75.19 59 THR B N 1
ATOM 2348 C CA . THR B 1 59 ? -3.014 -18 -12.516 1 75.19 59 THR B CA 1
ATOM 2349 C C . THR B 1 59 ? -3.592 -18.703 -11.289 1 75.19 59 THR B C 1
ATOM 2351 O O . THR B 1 59 ? -2.855 -19.312 -10.508 1 75.19 59 THR B O 1
ATOM 2354 N N . SER B 1 60 ? -4.895 -18.609 -11.18 1 78.69 60 SER B N 1
ATOM 2355 C CA . SER B 1 60 ? -5.562 -19.281 -10.07 1 78.69 60 SER B CA 1
ATOM 2356 C C . SER B 1 60 ? -5.398 -20.797 -10.156 1 78.69 60 SER B C 1
ATOM 2358 O O . SER B 1 60 ? -5.227 -21.469 -9.133 1 78.69 60 SER B O 1
ATOM 2360 N N . LEU B 1 61 ? -5.508 -21.312 -11.336 1 85 61 LEU B N 1
ATOM 2361 C CA . LEU B 1 61 ? -5.332 -22.75 -11.539 1 85 61 LEU B CA 1
ATOM 2362 C C . LEU B 1 61 ? -3.932 -23.188 -11.117 1 85 61 LEU B C 1
ATOM 2364 O O . LEU B 1 61 ? -3.773 -24.203 -10.438 1 85 61 LEU B O 1
ATOM 2368 N N . ARG B 1 62 ? -2.998 -22.438 -11.477 1 79.94 62 ARG B N 1
ATOM 2369 C CA . ARG B 1 62 ? -1.617 -22.781 -11.148 1 79.94 62 ARG B CA 1
ATOM 2370 C C . ARG B 1 62 ? -1.39 -22.781 -9.641 1 79.94 62 ARG B C 1
ATOM 2372 O O . ARG B 1 62 ? -0.687 -23.641 -9.109 1 79.94 62 ARG B O 1
ATOM 2379 N N . GLU B 1 63 ? -1.913 -21.859 -9.055 1 81.31 63 GLU B N 1
ATOM 2380 C CA . GLU B 1 63 ? -1.815 -21.828 -7.598 1 81.31 63 GLU B CA 1
ATOM 2381 C C . GLU B 1 63 ? -2.48 -23.047 -6.977 1 81.31 63 GLU B C 1
ATOM 2383 O O . GLU B 1 63 ? -1.96 -23.641 -6.023 1 81.31 63 GLU B O 1
ATOM 2388 N N . ALA B 1 64 ? -3.553 -23.391 -7.52 1 84.94 64 ALA B N 1
ATOM 2389 C CA . ALA B 1 64 ? -4.258 -24.578 -7.039 1 84.94 64 ALA B CA 1
ATOM 2390 C C . ALA B 1 64 ? -3.43 -25.828 -7.262 1 84.94 64 ALA B C 1
ATOM 2392 O O . ALA B 1 64 ? -3.381 -26.719 -6.398 1 84.94 64 ALA B O 1
ATOM 2393 N N . ILE B 1 65 ? -2.854 -25.844 -8.398 1 85.81 65 ILE B N 1
ATOM 2394 C CA . ILE B 1 65 ? -2.037 -27.016 -8.75 1 85.81 65 ILE B CA 1
ATOM 2395 C C . ILE B 1 65 ? -0.841 -27.094 -7.805 1 85.81 65 ILE B C 1
ATOM 2397 O O . ILE B 1 65 ? -0.466 -28.188 -7.367 1 85.81 65 ILE B O 1
ATOM 2401 N N . ILE B 1 66 ? -0.281 -26 -7.496 1 82.06 66 ILE B N 1
ATOM 2402 C CA . ILE B 1 66 ? 0.848 -25.969 -6.57 1 82.06 66 ILE B CA 1
ATOM 2403 C C . ILE B 1 66 ? 0.398 -26.438 -5.191 1 82.06 66 ILE B C 1
ATOM 2405 O O . ILE B 1 66 ? 1.105 -27.203 -4.527 1 82.06 66 ILE B O 1
ATOM 2409 N N . ALA B 1 67 ? -0.693 -25.938 -4.797 1 82.31 67 ALA B N 1
ATOM 2410 C CA . ALA B 1 67 ? -1.253 -26.391 -3.527 1 82.31 67 ALA B CA 1
ATOM 2411 C C . ALA B 1 67 ? -1.449 -27.906 -3.533 1 82.31 67 ALA B C 1
ATOM 2413 O O . ALA B 1 67 ? -1.133 -28.594 -2.551 1 82.31 67 ALA B O 1
ATOM 2414 N N . LEU B 1 68 ? -1.933 -28.422 -4.562 1 86.88 68 LEU B N 1
ATOM 2415 C CA . LEU B 1 68 ? -2.17 -29.844 -4.703 1 86.88 68 LEU B CA 1
ATOM 2416 C C . LEU B 1 68 ? -0.853 -30.625 -4.711 1 86.88 68 LEU B C 1
ATOM 2418 O O . LEU B 1 68 ? -0.78 -31.734 -4.195 1 86.88 68 LEU B O 1
ATOM 2422 N N . GLU B 1 69 ? 0.051 -30.062 -5.363 1 84.75 69 GLU B N 1
ATOM 2423 C CA . GLU B 1 69 ? 1.368 -30.688 -5.387 1 84.75 69 GLU B CA 1
ATOM 2424 C C . GLU B 1 69 ? 1.956 -30.797 -3.984 1 84.75 69 GLU B C 1
ATOM 2426 O O . GLU B 1 69 ? 2.529 -31.828 -3.621 1 84.75 69 GLU B O 1
ATOM 2431 N N . LEU B 1 70 ? 1.822 -29.812 -3.264 1 79.5 70 LEU B N 1
ATOM 2432 C CA . LEU B 1 70 ? 2.295 -29.797 -1.884 1 79.5 70 LEU B CA 1
ATOM 2433 C C . LEU B 1 70 ? 1.598 -30.859 -1.056 1 79.5 70 LEU B C 1
ATOM 2435 O O . LEU B 1 70 ? 2.197 -31.438 -0.142 1 79.5 70 LEU B O 1
ATOM 2439 N N . GLN B 1 71 ? 0.421 -31.094 -1.437 1 81 71 GLN B N 1
ATOM 2440 C CA . GLN B 1 71 ? -0.365 -32.094 -0.729 1 81 71 GLN B CA 1
ATOM 2441 C C . GLN B 1 71 ? -0.066 -33.5 -1.252 1 81 71 GLN B C 1
ATOM 2443 O O . GLN B 1 71 ? -0.571 -34.5 -0.718 1 81 71 GLN B O 1
ATOM 2448 N N . GLY B 1 72 ? 0.664 -33.5 -2.258 1 84.5 72 GLY B N 1
ATOM 2449 C CA . GLY B 1 72 ? 1.028 -34.781 -2.83 1 84.5 72 GLY B CA 1
ATOM 2450 C C . GLY B 1 72 ? -0.047 -35.375 -3.73 1 84.5 72 GLY B C 1
ATOM 2451 O O . GLY B 1 72 ? -0.026 -36.562 -4.047 1 84.5 72 GLY B O 1
ATOM 2452 N N . VAL B 1 73 ? -0.963 -34.594 -4.121 1 87.81 73 VAL B N 1
ATOM 2453 C CA . VAL B 1 73 ? -2.072 -35.031 -4.949 1 87.81 73 VAL B CA 1
ATOM 2454 C C . VAL B 1 73 ? -1.634 -35.094 -6.41 1 87.81 73 VAL B C 1
ATOM 2456 O O . VAL B 1 73 ? -2.031 -36 -7.145 1 87.81 73 VAL B O 1
ATOM 2459 N N . VAL B 1 74 ? -0.837 -34.125 -6.77 1 90.06 74 VAL B N 1
ATOM 2460 C CA . VAL B 1 74 ? -0.355 -34.094 -8.148 1 90.06 74 VAL B CA 1
ATOM 2461 C C . VAL B 1 74 ? 1.154 -33.844 -8.164 1 90.06 74 VAL B C 1
ATOM 2463 O O . VAL B 1 74 ? 1.741 -33.469 -7.145 1 90.06 74 VAL B O 1
ATOM 2466 N N . GLU B 1 75 ? 1.752 -34.156 -9.242 1 87.19 75 GLU B N 1
ATOM 2467 C CA . GLU B 1 75 ? 3.154 -33.875 -9.523 1 87.19 75 GLU B CA 1
ATOM 2468 C C . GLU B 1 75 ? 3.309 -33.125 -10.844 1 87.19 75 GLU B C 1
ATOM 2470 O O . GLU B 1 75 ? 2.783 -33.562 -11.875 1 87.19 75 GLU B O 1
ATOM 2475 N N . VAL B 1 76 ? 3.961 -32.031 -10.719 1 83.12 76 VAL B N 1
ATOM 2476 C CA . VAL B 1 76 ? 4.242 -31.266 -11.922 1 83.12 76 VAL B CA 1
ATOM 2477 C C . VAL B 1 76 ? 5.562 -31.719 -12.531 1 83.12 76 VAL B C 1
ATOM 2479 O O . VAL B 1 76 ? 6.594 -31.734 -11.859 1 83.12 76 VAL B O 1
ATOM 2482 N N . ARG B 1 77 ? 5.492 -32.219 -13.711 1 78.88 77 ARG B N 1
ATOM 2483 C CA . ARG B 1 77 ? 6.68 -32.625 -14.461 1 78.88 77 ARG B CA 1
ATOM 2484 C C . ARG B 1 77 ? 6.969 -31.641 -15.594 1 78.88 77 ARG B C 1
ATOM 2486 O O . ARG B 1 77 ? 6.277 -31.641 -16.609 1 78.88 77 ARG B O 1
ATOM 2493 N N . GLY B 1 78 ? 7.949 -30.75 -15.445 1 71.31 78 GLY B N 1
ATOM 2494 C CA . GLY B 1 78 ? 8.305 -29.719 -16.406 1 71.31 78 GLY B CA 1
ATOM 2495 C C . GLY B 1 78 ? 8.312 -30.234 -17.844 1 71.31 78 GLY B C 1
ATOM 2496 O O . GLY B 1 78 ? 8.914 -31.266 -18.141 1 71.31 78 GLY B O 1
ATOM 2497 N N . GLY B 1 79 ? 7.547 -29.609 -18.625 1 70.44 79 GLY B N 1
ATOM 2498 C CA . GLY B 1 79 ? 7.547 -29.953 -20.047 1 70.44 79 GLY B CA 1
ATOM 2499 C C . GLY B 1 79 ? 6.652 -31.141 -20.359 1 70.44 79 GLY B C 1
ATOM 2500 O O . GLY B 1 79 ? 6.398 -31.438 -21.531 1 70.44 79 GLY B O 1
ATOM 2501 N N . SER B 1 80 ? 6.242 -31.875 -19.344 1 76.81 80 SER B N 1
ATOM 2502 C CA . SER B 1 80 ? 5.449 -33.062 -19.562 1 76.81 80 SER B CA 1
ATOM 2503 C C . SER B 1 80 ? 4 -32.875 -19.141 1 76.81 80 SER B C 1
ATOM 2505 O O . SER B 1 80 ? 3.082 -33.406 -19.781 1 76.81 80 SER B O 1
ATOM 2507 N N . GLY B 1 81 ? 3.887 -32.094 -18.094 1 85 81 GLY B N 1
ATOM 2508 C CA . GLY B 1 81 ? 2.529 -31.859 -17.641 1 85 81 GLY B CA 1
ATOM 2509 C C . GLY B 1 81 ? 2.322 -32.156 -16.172 1 85 81 GLY B C 1
ATOM 2510 O O . GLY B 1 81 ? 3.279 -32.188 -15.398 1 85 81 GLY B O 1
ATOM 2511 N N . ILE B 1 82 ? 1.05 -32.25 -15.75 1 90.19 82 ILE B N 1
ATOM 2512 C CA . ILE B 1 82 ? 0.649 -32.469 -14.367 1 90.19 82 ILE B CA 1
ATOM 2513 C C . ILE B 1 82 ? 0.055 -33.875 -14.227 1 90.19 82 ILE B C 1
ATOM 2515 O O . ILE B 1 82 ? -0.851 -34.25 -14.977 1 90.19 82 ILE B O 1
ATOM 2519 N N . TYR B 1 83 ? 0.597 -34.625 -13.273 1 92.06 83 TYR B N 1
ATOM 2520 C CA . TYR B 1 83 ? 0.157 -36 -13.109 1 92.06 83 TYR B CA 1
ATOM 2521 C C . TYR B 1 83 ? -0.458 -36.219 -11.734 1 92.06 83 TYR B C 1
ATOM 2523 O O . TYR B 1 83 ? 0.026 -35.688 -10.734 1 92.06 83 TYR B O 1
ATOM 2531 N N . VAL B 1 84 ? -1.523 -37.062 -11.688 1 93.69 84 VAL B N 1
ATOM 2532 C CA . VAL B 1 84 ? -2.139 -37.406 -10.406 1 93.69 84 VAL B CA 1
ATOM 2533 C C . VAL B 1 84 ? -1.286 -38.438 -9.695 1 93.69 84 VAL B C 1
ATOM 2535 O O . VAL B 1 84 ? -0.904 -39.469 -10.297 1 93.69 84 VAL B O 1
ATOM 2538 N N . CYS B 1 85 ? -1.052 -38.125 -8.438 1 90.75 85 CYS B N 1
ATOM 2539 C CA . CYS B 1 85 ? -0.203 -39.031 -7.656 1 90.75 85 CYS B CA 1
ATOM 2540 C C . CYS B 1 85 ? -1.034 -40.094 -6.969 1 90.75 85 CYS B C 1
ATOM 2542 O O . CYS B 1 85 ? -2.211 -39.906 -6.668 1 90.75 85 CYS B O 1
ATOM 2544 N N . GLU B 1 86 ? -0.332 -41.25 -6.793 1 86 86 GLU B N 1
ATOM 2545 C CA . GLU B 1 86 ? -0.922 -42.281 -5.961 1 86 86 GLU B CA 1
ATOM 2546 C C . GLU B 1 86 ? -0.919 -41.875 -4.488 1 86 86 GLU B C 1
ATOM 2548 O O . GLU B 1 86 ? 0.088 -41.406 -3.977 1 86 86 GLU B O 1
ATOM 2553 N N . PRO B 1 87 ? -2.148 -41.906 -3.91 1 74.06 87 PRO B N 1
ATOM 2554 C CA . PRO B 1 87 ? -2.17 -41.594 -2.482 1 74.06 87 PRO B CA 1
ATOM 2555 C C . PRO B 1 87 ? -1.211 -42.438 -1.665 1 74.06 87 PRO B C 1
ATOM 2557 O O . PRO B 1 87 ? -1.066 -43.656 -1.934 1 74.06 87 PRO B O 1
ATOM 2560 N N . LYS B 1 88 ? -0.155 -41.812 -1.075 1 69.75 88 LYS B N 1
ATOM 2561 C CA . LYS B 1 88 ? 0.728 -42.594 -0.2 1 69.75 88 LYS B CA 1
ATOM 2562 C C . LYS B 1 88 ? 0.058 -42.875 1.14 1 69.75 88 LYS B C 1
ATOM 2564 O O . LYS B 1 88 ? -0.444 -41.969 1.8 1 69.75 88 LYS B O 1
ATOM 2569 N N . PRO B 1 89 ? -0.044 -44.094 1.542 1 62.69 89 PRO B N 1
ATOM 2570 C CA . PRO B 1 89 ? -0.592 -44.469 2.852 1 62.69 89 PRO B CA 1
ATOM 2571 C C . PRO B 1 89 ? 0.106 -43.75 4.004 1 62.69 89 PRO B C 1
ATOM 2573 O O . PRO B 1 89 ? 1.329 -43.594 3.986 1 62.69 89 PRO B O 1
ATOM 2576 N N . GLY B 1 90 ? -0.702 -43.031 5 1 56.91 90 GLY B N 1
ATOM 2577 C CA . GLY B 1 90 ? -0.173 -42.406 6.207 1 56.91 90 GLY B CA 1
ATOM 2578 C C . GLY B 1 90 ? 0.195 -40.938 6.023 1 56.91 90 GLY B C 1
ATOM 2579 O O . GLY B 1 90 ? 0.546 -40.25 6.988 1 56.91 90 GLY B O 1
ATOM 2580 N N . VAL B 1 91 ? 0.489 -40.656 4.859 1 50.44 91 VAL B N 1
ATOM 2581 C CA . VAL B 1 91 ? 0.894 -39.25 4.684 1 50.44 91 VAL B CA 1
ATOM 2582 C C . VAL B 1 91 ? -0.343 -38.344 4.621 1 50.44 91 VAL B C 1
ATOM 2584 O O . VAL B 1 91 ? -1.194 -38.531 3.744 1 50.44 91 VAL B O 1
ATOM 2587 N N . ALA B 1 92 ? -0.666 -37.906 5.816 1 47.28 92 ALA B N 1
ATOM 2588 C CA . ALA B 1 92 ? -1.765 -36.938 5.922 1 47.28 92 ALA B CA 1
ATOM 2589 C C . ALA B 1 92 ? -1.598 -35.812 4.918 1 47.28 92 ALA B C 1
ATOM 2591 O O . ALA B 1 92 ? -0.552 -35.156 4.879 1 47.28 92 ALA B O 1
ATOM 2592 N N . ARG B 1 93 ? -2.344 -35.844 3.771 1 53.03 93 ARG B N 1
ATOM 2593 C CA . ARG B 1 93 ? -2.404 -34.75 2.818 1 53.03 93 ARG B CA 1
ATOM 2594 C C . ARG B 1 93 ? -2.561 -33.406 3.537 1 53.03 93 ARG B C 1
ATOM 2596 O O . ARG B 1 93 ? -3.338 -33.312 4.488 1 53.03 93 ARG B O 1
ATOM 2603 N N . LEU B 1 94 ? -1.519 -32.719 3.6 1 51.34 94 LEU B N 1
ATOM 2604 C CA . LEU B 1 94 ? -1.651 -31.406 4.215 1 51.34 94 LEU B CA 1
ATOM 2605 C C . LEU B 1 94 ? -2.986 -30.766 3.846 1 51.34 94 LEU B C 1
ATOM 2607 O O . LEU B 1 94 ? -3.385 -30.781 2.68 1 51.34 94 LEU B O 1
ATOM 2611 N N . PRO B 1 95 ? -3.832 -30.844 4.828 1 47.72 95 PRO B N 1
ATOM 2612 C CA . PRO B 1 95 ? -5.043 -30.094 4.504 1 47.72 95 PRO B CA 1
ATOM 2613 C C . PRO B 1 95 ? -4.762 -28.859 3.629 1 47.72 95 PRO B C 1
ATOM 2615 O O . PRO B 1 95 ? -3.777 -28.156 3.855 1 47.72 95 PRO B O 1
ATOM 2618 N N . ALA B 1 96 ? -4.867 -29 2.318 1 48.53 96 ALA B N 1
ATOM 2619 C CA . ALA B 1 96 ? -4.777 -27.812 1.462 1 48.53 96 ALA B CA 1
ATOM 2620 C C . ALA B 1 96 ? -4.922 -26.531 2.275 1 48.53 96 ALA B C 1
ATOM 2622 O O . ALA B 1 96 ? -4.715 -25.438 1.757 1 48.53 96 ALA B O 1
ATOM 2623 N N . ALA B 1 97 ? -5.746 -26.484 3.352 1 45.94 97 ALA B N 1
ATOM 2624 C CA . ALA B 1 97 ? -6.496 -25.359 3.889 1 45.94 97 ALA B CA 1
ATOM 2625 C C . ALA B 1 97 ? -5.57 -24.188 4.207 1 45.94 97 ALA B C 1
ATOM 2627 O O . ALA B 1 97 ? -5.848 -23.047 3.83 1 45.94 97 ALA B O 1
ATOM 2628 N N . GLN B 1 98 ? -4.852 -24.234 5.398 1 51.28 98 GLN B N 1
ATOM 2629 C CA . GLN B 1 98 ? -4.93 -23.141 6.363 1 51.28 98 GLN B CA 1
ATOM 2630 C C . GLN B 1 98 ? -3.83 -22.125 6.117 1 51.28 98 GLN B C 1
ATOM 2632 O O . GLN B 1 98 ? -3.061 -21.797 7.027 1 51.28 98 GLN B O 1
ATOM 2637 N N . GLU B 1 99 ? -3.297 -22.188 4.816 1 58.06 99 GLU B N 1
ATOM 2638 C CA . GLU B 1 99 ? -2.316 -21.109 4.855 1 58.06 99 GLU B CA 1
ATOM 2639 C C . GLU B 1 99 ? -2.994 -19.75 5.062 1 58.06 99 GLU B C 1
ATOM 2641 O O . GLU B 1 99 ? -3.896 -19.391 4.305 1 58.06 99 GLU B O 1
ATOM 2646 N N . PRO B 1 100 ? -2.699 -19.281 6.258 1 60.59 100 PRO B N 1
ATOM 2647 C CA . PRO B 1 100 ? -3.254 -17.953 6.535 1 60.59 100 PRO B CA 1
ATOM 2648 C C . PRO B 1 100 ? -2.705 -16.875 5.598 1 60.59 100 PRO B C 1
ATOM 2650 O O . PRO B 1 100 ? -1.555 -16.969 5.164 1 60.59 100 PRO B O 1
ATOM 2653 N N . GLY B 1 101 ? -3.588 -16.188 4.996 1 73.12 101 GLY B N 1
ATOM 2654 C CA . GLY B 1 101 ? -3.193 -14.984 4.293 1 73.12 101 GLY B CA 1
ATOM 2655 C C . GLY B 1 101 ? -3.422 -15.055 2.797 1 73.12 101 GLY B C 1
ATOM 2656 O O . GLY B 1 101 ? -4.078 -15.984 2.311 1 73.12 101 GLY B O 1
ATOM 2657 N N . ALA B 1 102 ? -2.867 -14.156 2.082 1 82.94 102 ALA B N 1
ATOM 2658 C CA . ALA B 1 102 ? -3.053 -14.047 0.638 1 82.94 102 ALA B CA 1
ATOM 2659 C C . ALA B 1 102 ? -2.123 -14.992 -0.11 1 82.94 102 ALA B C 1
ATOM 2661 O O . ALA B 1 102 ? -1.001 -15.25 0.333 1 82.94 102 ALA B O 1
ATOM 2662 N N . GLY B 1 103 ? -2.549 -15.625 -1.171 1 81.44 103 GLY B N 1
ATOM 2663 C CA . GLY B 1 103 ? -1.695 -16.422 -2.041 1 81.44 103 GLY B CA 1
ATOM 2664 C C . GLY B 1 103 ? -0.59 -15.609 -2.691 1 81.44 103 GLY B C 1
ATOM 2665 O O . GLY B 1 103 ? -0.619 -14.375 -2.666 1 81.44 103 GLY B O 1
ATOM 2666 N N . PRO B 1 104 ? 0.391 -16.266 -3.24 1 85.12 104 PRO B N 1
ATOM 2667 C CA . PRO B 1 104 ? 1.54 -15.578 -3.842 1 85.12 104 PRO B CA 1
ATOM 2668 C C . PRO B 1 104 ? 1.141 -14.633 -4.973 1 85.12 104 PRO B C 1
ATOM 2670 O O . PRO B 1 104 ? 1.689 -13.531 -5.082 1 85.12 104 PRO B O 1
ATOM 2673 N N . PHE B 1 105 ? 0.245 -15.008 -5.785 1 84.88 105 PHE B N 1
ATOM 2674 C CA . PHE B 1 105 ? -0.121 -14.172 -6.926 1 84.88 105 PHE B CA 1
ATOM 2675 C C . PHE B 1 105 ? -0.893 -12.938 -6.469 1 84.88 105 PHE B C 1
ATOM 2677 O O . PHE B 1 105 ? -0.714 -11.852 -7.016 1 84.88 105 PHE B O 1
ATOM 2684 N N . GLU B 1 106 ? -1.785 -13.25 -5.57 1 88.38 106 GLU B N 1
ATOM 2685 C CA . GLU B 1 106 ? -2.512 -12.125 -4.992 1 88.38 106 GLU B CA 1
ATOM 2686 C C . GLU B 1 106 ? -1.553 -11.109 -4.379 1 88.38 106 GLU B C 1
ATOM 2688 O O . GLU B 1 106 ? -1.709 -9.898 -4.582 1 88.38 106 GLU B O 1
ATOM 2693 N N . LEU B 1 107 ? -0.614 -11.609 -3.666 1 93.19 107 LEU B N 1
ATOM 2694 C CA . LEU B 1 107 ? 0.397 -10.766 -3.045 1 93.19 107 LEU B CA 1
ATOM 2695 C C . LEU B 1 107 ? 1.22 -10.039 -4.102 1 93.19 107 LEU B C 1
ATOM 2697 O O . LEU B 1 107 ? 1.448 -8.828 -3.994 1 93.19 107 LEU B O 1
ATOM 2701 N N . LEU B 1 108 ? 1.641 -10.719 -5.152 1 93.44 108 LEU B N 1
ATOM 2702 C CA . LEU B 1 108 ? 2.48 -10.117 -6.184 1 93.44 108 LEU B CA 1
ATOM 2703 C C . LEU B 1 108 ? 1.713 -9.062 -6.969 1 93.44 108 LEU B C 1
ATOM 2705 O O . LEU B 1 108 ? 2.281 -8.039 -7.359 1 93.44 108 LEU B O 1
ATOM 2709 N N . ARG B 1 109 ? 0.463 -9.273 -7.141 1 94.06 109 ARG B N 1
ATOM 2710 C CA . ARG B 1 109 ? -0.351 -8.273 -7.824 1 94.06 109 ARG B CA 1
ATOM 2711 C C . ARG B 1 109 ? -0.497 -7.012 -6.977 1 94.06 109 ARG B C 1
ATOM 2713 O O . ARG B 1 109 ? -0.499 -5.898 -7.508 1 94.06 109 ARG B O 1
ATOM 2720 N N . ALA B 1 110 ? -0.684 -7.199 -5.715 1 97.56 110 ALA B N 1
ATOM 2721 C CA . ALA B 1 110 ? -0.715 -6.055 -4.809 1 97.56 110 ALA B CA 1
ATOM 2722 C C . ALA B 1 110 ? 0.611 -5.297 -4.836 1 97.56 110 ALA B C 1
ATOM 2724 O O . ALA B 1 110 ? 0.631 -4.066 -4.91 1 97.56 110 ALA B O 1
ATOM 2725 N N . ARG B 1 111 ? 1.694 -6.023 -4.793 1 98.25 111 ARG B N 1
ATOM 2726 C CA . ARG B 1 111 ? 3.018 -5.414 -4.871 1 98.25 111 ARG B CA 1
ATOM 2727 C C . ARG B 1 111 ? 3.186 -4.637 -6.172 1 98.25 111 ARG B C 1
ATOM 2729 O O . ARG B 1 111 ? 3.727 -3.529 -6.176 1 98.25 111 ARG B O 1
ATOM 2736 N N . CYS B 1 112 ? 2.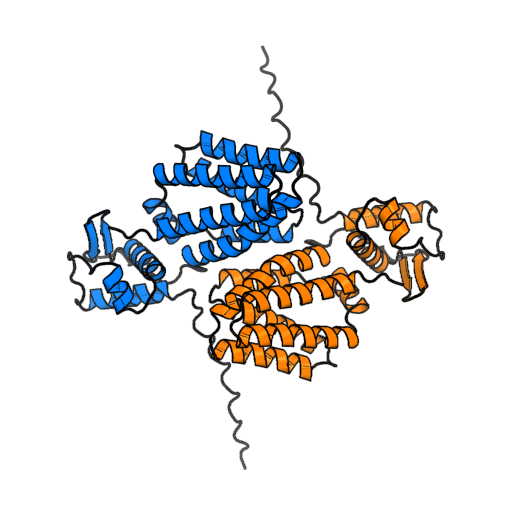75 -5.281 -7.219 1 98.06 112 CYS B N 1
ATOM 2737 C CA . CYS B 1 112 ? 2.859 -4.625 -8.516 1 98.06 112 CYS B CA 1
ATOM 2738 C C . CYS B 1 112 ? 2.176 -3.264 -8.5 1 98.06 112 CYS B C 1
ATOM 2740 O O . CYS B 1 112 ? 2.76 -2.268 -8.93 1 98.06 112 CYS B O 1
ATOM 2742 N N . LEU B 1 113 ? 0.985 -3.217 -7.98 1 98.25 113 LEU B N 1
ATOM 2743 C CA . LEU B 1 113 ? 0.201 -1.987 -7.926 1 98.25 113 LEU B CA 1
ATOM 2744 C C . LEU B 1 113 ? 0.888 -0.942 -7.055 1 98.25 113 LEU B C 1
ATOM 2746 O O . LEU B 1 113 ? 1.056 0.207 -7.473 1 98.25 113 LEU B O 1
ATOM 2750 N N . VAL B 1 114 ? 1.358 -1.307 -5.91 1 98.69 114 VAL B N 1
ATOM 2751 C CA . VAL B 1 114 ? 1.854 -0.379 -4.898 1 98.69 114 VAL B CA 1
ATOM 2752 C C . VAL B 1 114 ? 3.297 0.006 -5.211 1 98.69 114 VAL B C 1
ATOM 2754 O O . VAL B 1 114 ? 3.643 1.19 -5.223 1 98.69 114 VAL B O 1
ATOM 2757 N N . GLU B 1 115 ? 4.152 -0.956 -5.508 1 98.81 115 GLU B N 1
ATOM 2758 C CA . GLU B 1 115 ? 5.582 -0.702 -5.652 1 98.81 115 GLU B CA 1
ATOM 2759 C C . GLU B 1 115 ? 5.879 0.053 -6.945 1 98.81 115 GLU B C 1
ATOM 2761 O O . GLU B 1 115 ? 6.891 0.752 -7.043 1 98.81 115 GLU B O 1
ATOM 2766 N N . SER B 1 116 ? 5.027 -0.122 -7.965 1 98.88 116 SER B N 1
ATOM 2767 C CA . SER B 1 116 ? 5.219 0.669 -9.172 1 98.88 116 SER B CA 1
ATOM 2768 C C . SER B 1 116 ? 5.059 2.158 -8.891 1 98.88 116 SER B C 1
ATOM 2770 O O . SER B 1 116 ? 5.859 2.975 -9.352 1 98.88 116 SER B O 1
ATOM 2772 N N . GLU B 1 117 ? 4.039 2.486 -8.109 1 98.69 117 GLU B N 1
ATOM 2773 C CA . GLU B 1 117 ? 3.814 3.887 -7.766 1 98.69 117 GLU B CA 1
ATOM 2774 C C . GLU B 1 117 ? 4.91 4.414 -6.844 1 98.69 117 GLU B C 1
ATOM 2776 O O . GLU B 1 117 ? 5.305 5.574 -6.941 1 98.69 117 GLU B O 1
ATOM 2781 N N . ILE B 1 118 ? 5.336 3.596 -5.973 1 98.75 118 ILE B N 1
ATOM 2782 C CA . ILE B 1 118 ? 6.414 3.969 -5.062 1 98.75 118 ILE B CA 1
ATOM 2783 C C . ILE B 1 118 ? 7.691 4.23 -5.855 1 98.75 118 ILE B C 1
ATOM 2785 O O . ILE B 1 118 ? 8.422 5.176 -5.566 1 98.75 118 ILE B O 1
ATOM 2789 N N . ALA B 1 119 ? 7.941 3.381 -6.863 1 98.94 119 ALA B N 1
ATOM 2790 C CA . ALA B 1 119 ? 9.109 3.594 -7.715 1 98.94 119 ALA B CA 1
ATOM 2791 C C . ALA B 1 119 ? 9.031 4.941 -8.422 1 98.94 119 ALA B C 1
ATOM 2793 O O . ALA B 1 119 ? 10.031 5.66 -8.523 1 98.94 119 ALA B O 1
ATOM 2794 N N . ALA B 1 120 ? 7.875 5.273 -8.914 1 98.81 120 ALA B N 1
ATOM 2795 C CA . ALA B 1 120 ? 7.684 6.566 -9.562 1 98.81 120 ALA B CA 1
ATOM 2796 C C . ALA B 1 120 ? 7.969 7.715 -8.602 1 98.81 120 ALA B C 1
ATOM 2798 O O . ALA B 1 120 ? 8.672 8.664 -8.953 1 98.81 120 ALA B O 1
ATOM 2799 N N . LEU B 1 121 ? 7.395 7.59 -7.41 1 98.25 121 LEU B N 1
ATOM 2800 C CA . LEU B 1 121 ? 7.609 8.625 -6.402 1 98.25 121 LEU B CA 1
ATOM 2801 C C . LEU B 1 121 ? 9.086 8.711 -6.023 1 98.25 121 LEU B C 1
ATOM 2803 O O . LEU B 1 121 ? 9.633 9.812 -5.895 1 98.25 121 LEU B O 1
ATOM 2807 N N . ALA B 1 122 ? 9.727 7.598 -5.844 1 98.56 122 ALA B N 1
ATOM 2808 C CA . ALA B 1 122 ? 11.141 7.531 -5.469 1 98.56 122 ALA B CA 1
ATOM 2809 C C . ALA B 1 122 ? 12.016 8.234 -6.496 1 98.56 122 ALA B C 1
ATOM 2811 O O . ALA B 1 122 ? 13.016 8.867 -6.145 1 98.56 122 ALA B O 1
ATOM 2812 N N . ALA B 1 123 ? 11.672 8.125 -7.777 1 98.69 123 ALA B N 1
ATOM 2813 C CA . ALA B 1 123 ? 12.438 8.758 -8.844 1 98.69 123 ALA B CA 1
ATOM 2814 C C . ALA B 1 123 ? 12.508 10.273 -8.648 1 98.69 123 ALA B C 1
ATOM 2816 O O . ALA B 1 123 ? 13.477 10.914 -9.055 1 98.69 123 ALA B O 1
ATOM 2817 N N . THR B 1 124 ? 11.5 10.797 -7.996 1 97.12 124 THR B N 1
ATOM 2818 C CA . THR B 1 124 ? 11.43 12.25 -7.832 1 97.12 124 THR B CA 1
ATOM 2819 C C . THR B 1 124 ? 12 12.664 -6.48 1 97.12 124 THR B C 1
ATOM 2821 O O . THR B 1 124 ? 12.445 13.805 -6.316 1 97.12 124 THR B O 1
ATOM 2824 N N . THR B 1 125 ? 12.125 11.727 -5.566 1 95.94 125 THR B N 1
ATOM 2825 C CA . THR B 1 125 ? 12.422 12.141 -4.199 1 95.94 125 THR B CA 1
ATOM 2826 C C . THR B 1 125 ? 13.805 11.664 -3.777 1 95.94 125 THR B C 1
ATOM 2828 O O . THR B 1 125 ? 14.391 12.203 -2.834 1 95.94 125 THR B O 1
ATOM 2831 N N . ARG B 1 126 ? 14.312 10.688 -4.395 1 96.31 126 ARG B N 1
ATOM 2832 C CA . ARG B 1 126 ? 15.562 10.07 -3.963 1 96.31 126 ARG B CA 1
ATOM 2833 C C . ARG B 1 126 ? 16.703 11.078 -3.961 1 96.31 126 ARG B C 1
ATOM 2835 O O . ARG B 1 126 ? 16.75 11.977 -4.805 1 96.31 126 ARG B O 1
ATOM 2842 N N . ASN B 1 127 ? 17.562 10.914 -3.02 1 96.12 127 ASN B N 1
ATOM 2843 C CA . ASN B 1 127 ? 18.828 11.648 -3.002 1 96.12 127 ASN B CA 1
ATOM 2844 C C . ASN B 1 127 ? 20.016 10.727 -3.281 1 96.12 127 ASN B C 1
ATOM 2846 O O . ASN B 1 127 ? 19.828 9.547 -3.582 1 96.12 127 ASN B O 1
ATOM 2850 N N . ASP B 1 128 ? 21.188 11.242 -3.211 1 97.31 128 ASP B N 1
ATOM 2851 C CA . ASP B 1 128 ? 22.375 10.484 -3.598 1 97.31 128 ASP B CA 1
ATOM 2852 C C . ASP B 1 128 ? 22.625 9.328 -2.631 1 97.31 128 ASP B C 1
ATOM 2854 O O . ASP B 1 128 ? 23.031 8.242 -3.047 1 97.31 128 ASP B O 1
ATOM 2858 N N . ALA B 1 129 ? 22.406 9.562 -1.403 1 97.69 129 ALA B N 1
ATOM 2859 C CA . ALA B 1 129 ? 22.594 8.5 -0.417 1 97.69 129 ALA B CA 1
ATOM 2860 C C . ALA B 1 129 ? 21.625 7.352 -0.657 1 97.69 129 ALA B C 1
ATOM 2862 O O . ALA B 1 129 ? 21.969 6.184 -0.477 1 97.69 129 ALA B O 1
ATOM 2863 N N . ASP B 1 130 ? 20.422 7.73 -1.054 1 98 130 ASP B N 1
ATOM 2864 C CA . ASP B 1 130 ? 19.438 6.715 -1.411 1 98 130 ASP B CA 1
ATOM 2865 C C . ASP B 1 130 ? 19.922 5.867 -2.586 1 98 130 ASP B C 1
ATOM 2867 O O . ASP B 1 130 ? 19.859 4.637 -2.545 1 98 130 ASP B O 1
ATOM 2871 N N . LEU B 1 131 ? 20.391 6.531 -3.631 1 98.56 131 LEU B N 1
ATOM 2872 C CA . LEU B 1 131 ? 20.875 5.836 -4.824 1 98.56 131 LEU B CA 1
ATOM 2873 C C . LEU B 1 131 ? 22.031 4.906 -4.484 1 98.56 131 LEU B C 1
ATOM 2875 O O . LEU B 1 131 ? 22.141 3.812 -5.043 1 98.56 131 LEU B O 1
ATOM 2879 N N . ASP B 1 132 ? 22.844 5.32 -3.543 1 98.69 132 ASP B N 1
ATOM 2880 C CA . ASP B 1 132 ? 23.969 4.484 -3.121 1 98.69 132 ASP B CA 1
ATOM 2881 C C . ASP B 1 132 ? 23.469 3.184 -2.492 1 98.69 132 ASP B C 1
ATOM 2883 O O . ASP B 1 132 ? 23.969 2.104 -2.803 1 98.69 132 ASP B O 1
ATOM 2887 N N . ARG B 1 133 ? 22.5 3.287 -1.624 1 98.56 133 ARG B N 1
ATOM 2888 C CA . ARG B 1 133 ? 21.953 2.107 -0.962 1 98.56 133 ARG B CA 1
ATOM 2889 C C . ARG B 1 133 ? 21.266 1.182 -1.967 1 98.56 133 ARG B C 1
ATOM 2891 O O . ARG B 1 133 ? 21.453 -0.037 -1.912 1 98.56 133 ARG B O 1
ATOM 2898 N N . ILE B 1 134 ? 20.531 1.788 -2.857 1 98.81 134 ILE B N 1
ATOM 2899 C CA . ILE B 1 134 ? 19.828 1.002 -3.867 1 98.81 134 ILE B CA 1
ATOM 2900 C C . ILE B 1 134 ? 20.844 0.305 -4.773 1 98.81 134 ILE B C 1
ATOM 2902 O O . ILE B 1 134 ? 20.688 -0.875 -5.094 1 98.81 134 ILE B O 1
ATOM 2906 N N . PHE B 1 135 ? 21.859 1.039 -5.137 1 98.69 135 PHE B N 1
ATOM 2907 C CA . PHE B 1 135 ? 22.906 0.483 -5.984 1 98.69 135 PHE B CA 1
ATOM 2908 C C . PHE B 1 135 ? 23.641 -0.655 -5.273 1 98.69 135 PHE B C 1
ATOM 2910 O O . PHE B 1 135 ? 23.984 -1.658 -5.898 1 98.69 135 PHE B O 1
ATOM 2917 N N . GLU B 1 136 ? 23.922 -0.472 -4.031 1 98.69 136 GLU B N 1
ATOM 2918 C CA . GLU B 1 136 ? 24.562 -1.523 -3.254 1 98.69 136 GLU B CA 1
ATOM 2919 C C . GLU B 1 136 ? 23.75 -2.811 -3.273 1 98.69 136 GLU B C 1
ATOM 2921 O O . GLU B 1 136 ? 24.297 -3.902 -3.428 1 98.69 136 GLU B O 1
ATOM 2926 N N . ALA B 1 137 ? 22.484 -2.73 -3.062 1 98.69 137 ALA B N 1
ATOM 2927 C CA . ALA B 1 137 ? 21.609 -3.9 -3.109 1 98.69 137 ALA B CA 1
ATOM 2928 C C . ALA B 1 137 ? 21.625 -4.539 -4.496 1 98.69 137 ALA B C 1
ATOM 2930 O O . ALA B 1 137 ? 21.672 -5.762 -4.625 1 98.69 137 ALA B O 1
ATOM 2931 N N . LEU B 1 138 ? 21.531 -3.697 -5.559 1 98.56 138 LEU B N 1
ATOM 2932 C CA . LEU B 1 138 ? 21.562 -4.16 -6.941 1 98.56 138 LEU B CA 1
ATOM 2933 C C . LEU B 1 138 ? 22.859 -4.914 -7.234 1 98.56 138 LEU B C 1
ATOM 2935 O O . LEU B 1 138 ? 22.828 -5.973 -7.863 1 98.56 138 LEU B O 1
ATOM 2939 N N . THR B 1 139 ? 23.953 -4.359 -6.754 1 98.56 139 THR B N 1
ATOM 2940 C CA . THR B 1 139 ? 25.266 -4.973 -6.941 1 98.56 139 THR B CA 1
ATOM 2941 C C . THR B 1 139 ? 25.359 -6.293 -6.188 1 98.56 139 THR B C 1
ATOM 2943 O O . THR B 1 139 ? 25.875 -7.277 -6.715 1 98.56 139 THR B O 1
ATOM 2946 N N . THR B 1 140 ? 24.875 -6.273 -4.957 1 98.56 140 THR B N 1
ATOM 2947 C CA . THR B 1 140 ? 24.875 -7.496 -4.16 1 98.56 140 THR B CA 1
ATOM 2948 C C . THR B 1 140 ? 24.078 -8.594 -4.859 1 98.56 140 THR B C 1
ATOM 2950 O O . THR B 1 140 ? 24.5 -9.758 -4.859 1 98.56 140 THR B O 1
ATOM 2953 N N . MET B 1 141 ? 22.953 -8.281 -5.488 1 97.62 141 MET B N 1
ATOM 2954 C CA . MET B 1 141 ? 22.156 -9.242 -6.234 1 97.62 141 MET B CA 1
ATOM 2955 C C . MET B 1 141 ? 22.969 -9.875 -7.359 1 97.62 141 MET B C 1
ATOM 2957 O O . MET B 1 141 ? 22.922 -11.094 -7.551 1 97.62 141 MET B O 1
ATOM 2961 N N . ARG B 1 142 ? 23.672 -9.047 -8.047 1 97.19 142 ARG B N 1
ATOM 2962 C CA . ARG B 1 142 ? 24.5 -9.516 -9.156 1 97.19 142 ARG B CA 1
ATOM 2963 C C . ARG B 1 142 ? 25.625 -10.43 -8.664 1 97.19 142 ARG B C 1
ATOM 2965 O O . ARG B 1 142 ? 25.875 -11.484 -9.258 1 97.19 142 ARG B O 1
ATOM 2972 N N . GLU B 1 143 ? 26.219 -10.039 -7.578 1 97.69 143 GLU B N 1
ATOM 2973 C CA . GLU B 1 143 ? 27.344 -10.781 -7.023 1 97.69 143 GLU B CA 1
ATOM 2974 C C . GLU B 1 143 ? 26.875 -12.109 -6.426 1 97.69 143 GLU B C 1
ATOM 2976 O O . GLU B 1 143 ? 27.641 -13.078 -6.406 1 97.69 143 GLU B O 1
ATOM 2981 N N . GLN B 1 144 ? 25.625 -12.117 -6.004 1 96.81 144 GLN B N 1
ATOM 2982 C CA . GLN B 1 144 ? 25.109 -13.312 -5.344 1 96.81 144 GLN B CA 1
ATOM 2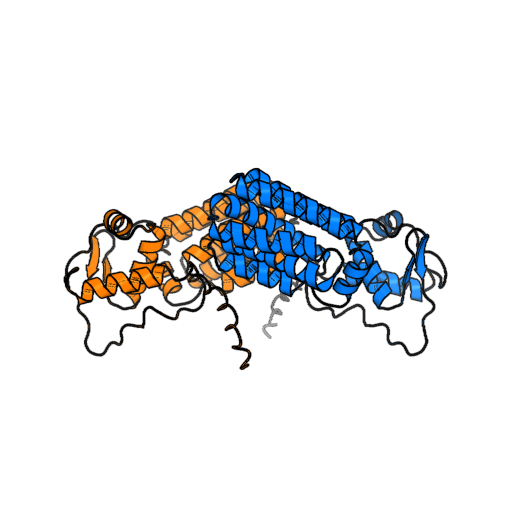983 C C . GLN B 1 144 ? 24.172 -14.078 -6.258 1 96.81 144 GLN B C 1
ATOM 2985 O O . GLN B 1 144 ? 23.234 -14.734 -5.785 1 96.81 144 GLN B O 1
ATOM 2990 N N . MET B 1 145 ? 24.438 -14 -7.52 1 95 145 MET B N 1
ATOM 2991 C CA . MET B 1 145 ? 23.578 -14.586 -8.555 1 95 145 MET B CA 1
ATOM 2992 C C . MET B 1 145 ? 23.438 -16.094 -8.344 1 95 145 MET B C 1
ATOM 2994 O O . MET B 1 145 ? 22.391 -16.656 -8.625 1 95 145 MET B O 1
ATOM 2998 N N . MET B 1 146 ? 24.484 -16.688 -7.793 1 92.75 146 MET B N 1
ATOM 2999 C CA . MET B 1 146 ? 24.484 -18.141 -7.66 1 92.75 146 MET B CA 1
ATOM 3000 C C . MET B 1 146 ? 24.094 -18.562 -6.246 1 92.75 146 MET B C 1
ATOM 3002 O O . MET B 1 146 ? 24.047 -19.75 -5.938 1 92.75 146 MET B O 1
ATOM 3006 N N . HIS B 1 147 ? 23.922 -17.656 -5.406 1 93.69 147 HIS B N 1
ATOM 3007 C CA . HIS B 1 147 ? 23.5 -17.891 -4.031 1 93.69 147 HIS B CA 1
ATOM 3008 C C . HIS B 1 147 ? 22.078 -17.391 -3.799 1 93.69 147 HIS B C 1
ATOM 3010 O O . HIS B 1 147 ? 21.859 -16.219 -3.455 1 93.69 147 HIS B O 1
ATOM 3016 N N . LYS B 1 148 ? 21.156 -18.266 -3.855 1 90.19 148 LYS B N 1
ATOM 3017 C CA . LYS B 1 148 ? 19.734 -17.969 -3.924 1 90.19 148 LYS B CA 1
ATOM 3018 C C . LYS B 1 148 ? 19.297 -17.125 -2.73 1 90.19 148 LYS B C 1
ATOM 3020 O O . LYS B 1 148 ? 18.641 -16.094 -2.896 1 90.19 148 LYS B O 1
ATOM 3025 N N . GLU B 1 149 ? 19.594 -17.562 -1.527 1 91.31 149 GLU B N 1
ATOM 3026 C CA . GLU B 1 149 ? 19.141 -16.891 -0.315 1 91.31 149 GLU B CA 1
ATOM 3027 C C . GLU B 1 149 ? 19.672 -15.469 -0.232 1 91.31 149 GLU B C 1
ATOM 3029 O O . GLU B 1 149 ? 18.922 -14.531 0.051 1 91.31 149 GLU B O 1
ATOM 3034 N N . GLU B 1 150 ? 20.969 -15.32 -0.516 1 95.38 150 GLU B N 1
ATOM 3035 C CA . GLU B 1 150 ? 21.594 -14.008 -0.486 1 95.38 150 GLU B CA 1
ATOM 3036 C C . GLU B 1 150 ? 21.047 -13.102 -1.585 1 95.38 150 GLU B C 1
ATOM 3038 O O . GLU B 1 150 ? 20.859 -11.898 -1.376 1 95.38 150 GLU B O 1
ATOM 3043 N N . ASN B 1 151 ? 20.797 -13.711 -2.756 1 95.69 151 ASN B N 1
ATOM 3044 C CA . ASN B 1 151 ? 20.203 -12.961 -3.859 1 95.69 151 ASN B CA 1
ATOM 3045 C C . ASN B 1 151 ? 18.797 -12.453 -3.512 1 95.69 151 ASN B C 1
ATOM 3047 O O . ASN B 1 151 ? 18.469 -11.297 -3.766 1 95.69 151 ASN B O 1
ATOM 3051 N N . GLN B 1 152 ? 18.078 -13.273 -2.852 1 93.19 152 GLN B N 1
ATOM 3052 C CA . GLN B 1 152 ? 16.719 -12.93 -2.461 1 93.19 152 GLN B CA 1
ATOM 3053 C C . GLN B 1 152 ? 16.703 -11.82 -1.416 1 93.19 152 GLN B C 1
ATOM 3055 O O . GLN B 1 152 ? 15.859 -10.93 -1.458 1 93.19 152 GLN B O 1
ATOM 3060 N N . GLU B 1 153 ? 17.594 -11.922 -0.482 1 96.31 153 GLU B N 1
ATOM 3061 C CA . GLU B 1 153 ? 17.703 -10.891 0.545 1 96.31 153 GLU B CA 1
ATOM 3062 C C . GLU B 1 153 ? 18.078 -9.547 -0.06 1 96.31 153 GLU B C 1
ATOM 3064 O O . GLU B 1 153 ? 17.562 -8.508 0.347 1 96.31 153 GLU B O 1
ATOM 3069 N N . ALA B 1 154 ? 18.984 -9.555 -1.008 1 97.94 154 ALA B N 1
ATOM 3070 C CA . ALA B 1 154 ? 19.375 -8.328 -1.698 1 97.94 154 ALA B CA 1
ATOM 3071 C C . ALA B 1 154 ? 18.219 -7.758 -2.504 1 97.94 154 ALA B C 1
ATOM 3073 O O . ALA B 1 154 ? 18.047 -6.539 -2.594 1 97.94 154 ALA B O 1
ATOM 3074 N N . ASP B 1 155 ? 17.422 -8.625 -3.076 1 97.62 155 ASP B N 1
ATOM 3075 C CA . ASP B 1 155 ? 16.219 -8.219 -3.797 1 97.62 155 ASP B CA 1
ATOM 3076 C C . ASP B 1 155 ? 15.234 -7.5 -2.871 1 97.62 155 ASP B C 1
ATOM 3078 O O . ASP B 1 155 ? 14.727 -6.426 -3.205 1 97.62 155 ASP B O 1
ATOM 3082 N N . ARG B 1 156 ? 15.047 -8.094 -1.771 1 97.69 156 ARG B N 1
ATOM 3083 C CA . ARG B 1 156 ? 14.195 -7.477 -0.763 1 97.69 156 ARG B CA 1
ATOM 3084 C C . ARG B 1 156 ? 14.711 -6.094 -0.379 1 97.69 156 ARG B C 1
ATOM 3086 O O . ARG B 1 156 ? 13.945 -5.125 -0.352 1 97.69 156 ARG B O 1
ATOM 3093 N N . ARG B 1 157 ? 15.953 -6 -0.146 1 98.5 157 ARG B N 1
ATOM 3094 C CA . ARG B 1 157 ? 16.562 -4.727 0.243 1 98.5 157 ARG B CA 1
ATOM 3095 C C . ARG B 1 157 ? 16.406 -3.691 -0.865 1 98.5 157 ARG B C 1
ATOM 3097 O O . ARG B 1 157 ? 16.156 -2.514 -0.592 1 98.5 157 ARG B O 1
ATOM 3104 N N . PHE B 1 158 ? 16.609 -4.145 -2.113 1 98.88 158 PHE B N 1
ATOM 3105 C CA . PHE B 1 158 ? 16.469 -3.264 -3.268 1 98.88 158 PHE B CA 1
ATOM 3106 C C . PHE B 1 158 ? 15.102 -2.588 -3.266 1 98.88 158 PHE B C 1
ATOM 3108 O O . PHE B 1 158 ? 15.008 -1.362 -3.367 1 98.88 158 PHE B O 1
ATOM 3115 N N . HIS B 1 159 ? 14.055 -3.332 -3.066 1 98.88 159 HIS B N 1
ATOM 3116 C CA . HIS B 1 159 ? 12.695 -2.812 -3.07 1 98.88 159 HIS B CA 1
ATOM 3117 C C . HIS B 1 159 ? 12.43 -1.951 -1.84 1 98.88 159 HIS B C 1
ATOM 3119 O O . HIS B 1 159 ? 11.781 -0.906 -1.936 1 98.88 159 HIS B O 1
ATOM 3125 N N . LEU B 1 160 ? 12.961 -2.371 -0.689 1 98.81 160 LEU B N 1
ATOM 3126 C CA . LEU B 1 160 ? 12.766 -1.609 0.54 1 98.81 160 LEU B CA 1
ATOM 3127 C C . LEU B 1 160 ? 13.492 -0.272 0.471 1 98.81 160 LEU B C 1
ATOM 3129 O O . LEU B 1 160 ? 12.977 0.747 0.936 1 98.81 160 LEU B O 1
ATOM 3133 N N . TYR B 1 161 ? 14.68 -0.269 -0.109 1 98.81 161 TYR B N 1
ATOM 3134 C CA . TYR B 1 161 ? 15.438 0.971 -0.216 1 98.81 161 TYR B CA 1
ATOM 3135 C C . TYR B 1 161 ? 14.758 1.945 -1.172 1 98.81 161 TYR B C 1
ATOM 3137 O O . TYR B 1 161 ? 14.812 3.162 -0.973 1 98.81 161 TYR B O 1
ATOM 3145 N N . ILE B 1 162 ? 14.117 1.442 -2.178 1 98.88 162 ILE B N 1
ATOM 3146 C CA . ILE B 1 162 ? 13.328 2.299 -3.059 1 98.88 162 ILE B CA 1
ATOM 3147 C C . ILE B 1 162 ? 12.18 2.928 -2.273 1 98.88 162 ILE B C 1
ATOM 3149 O O . ILE B 1 162 ? 11.969 4.141 -2.338 1 98.88 162 ILE B O 1
ATOM 3153 N N . ALA B 1 163 ? 11.5 2.115 -1.535 1 98.75 163 ALA B N 1
ATOM 3154 C CA . ALA B 1 163 ? 10.414 2.633 -0.708 1 98.75 163 ALA B CA 1
ATOM 3155 C C . ALA B 1 163 ? 10.93 3.66 0.295 1 98.75 163 ALA B C 1
ATOM 3157 O O . ALA B 1 163 ? 10.312 4.711 0.488 1 98.75 163 ALA B O 1
ATOM 3158 N N . GLN B 1 164 ? 12.039 3.363 0.883 1 97.56 164 GLN B N 1
ATOM 3159 C CA . GLN B 1 164 ? 12.656 4.262 1.854 1 97.56 164 GLN B CA 1
ATOM 3160 C C . GLN B 1 164 ? 13.008 5.602 1.219 1 97.56 164 GLN B C 1
ATOM 3162 O O . GLN B 1 164 ? 12.914 6.645 1.868 1 97.56 164 GLN B O 1
ATOM 3167 N N . SER B 1 165 ? 13.391 5.598 0.015 1 97.62 165 SER B N 1
ATOM 3168 C CA . SER B 1 165 ? 13.867 6.789 -0.676 1 97.62 165 SER B CA 1
ATOM 3169 C C . SER B 1 165 ? 12.727 7.762 -0.957 1 97.62 165 SER B C 1
ATOM 3171 O O . SER B 1 165 ? 12.969 8.922 -1.307 1 97.62 165 SER B O 1
ATOM 3173 N N . THR B 1 166 ? 11.484 7.328 -0.746 1 96.31 166 THR B N 1
ATOM 3174 C CA . THR B 1 166 ? 10.344 8.234 -0.891 1 96.31 166 THR B CA 1
ATOM 3175 C C . THR B 1 166 ? 10.273 9.203 0.284 1 96.31 166 THR B C 1
ATOM 3177 O O . THR B 1 166 ? 9.578 10.219 0.215 1 96.31 166 THR B O 1
ATOM 3180 N N . GLY B 1 167 ? 10.914 8.805 1.354 1 91.88 167 GLY B N 1
ATOM 3181 C CA . GLY B 1 167 ? 10.836 9.594 2.57 1 91.88 167 GLY B CA 1
ATOM 3182 C C . GLY B 1 167 ? 9.547 9.391 3.338 1 91.88 167 GLY B C 1
ATOM 3183 O O . GLY B 1 167 ? 9.234 10.148 4.258 1 91.88 167 GLY B O 1
ATOM 3184 N N . ASN B 1 168 ? 8.781 8.477 3.027 1 93.38 168 ASN B N 1
ATOM 3185 C CA . ASN B 1 168 ? 7.508 8.172 3.662 1 93.38 168 ASN B CA 1
ATOM 3186 C C . ASN B 1 168 ? 7.559 6.84 4.402 1 93.38 168 ASN B C 1
ATOM 3188 O O . ASN B 1 168 ? 7.578 5.777 3.779 1 93.38 168 ASN B O 1
ATOM 3192 N N . SER B 1 169 ? 7.523 6.859 5.668 1 93.19 169 SER B N 1
ATOM 3193 C CA . SER B 1 169 ? 7.711 5.656 6.469 1 93.19 169 SER B CA 1
ATOM 3194 C C . SER B 1 169 ? 6.508 4.723 6.367 1 93.19 169 SER B C 1
ATOM 3196 O O . SER B 1 169 ? 6.633 3.518 6.582 1 93.19 169 SER B O 1
ATOM 3198 N N . VAL B 1 170 ? 5.348 5.27 6.07 1 96.12 170 VAL B N 1
ATOM 3199 C CA . VAL B 1 170 ? 4.168 4.434 5.883 1 96.12 170 VAL B CA 1
ATOM 3200 C C . VAL B 1 170 ? 4.34 3.57 4.633 1 96.12 170 VAL B C 1
ATOM 3202 O O . VAL B 1 170 ? 4.035 2.375 4.652 1 96.12 170 VAL B O 1
ATOM 3205 N N . LEU B 1 171 ? 4.809 4.133 3.547 1 97.81 171 LEU B N 1
ATOM 3206 C CA . LEU B 1 171 ? 5.059 3.387 2.316 1 97.81 171 LEU B CA 1
ATOM 3207 C C . LEU B 1 171 ? 6.133 2.326 2.531 1 97.81 171 LEU B C 1
ATOM 3209 O O . LEU B 1 171 ? 6 1.197 2.055 1 97.81 171 LEU B O 1
ATOM 3213 N N . LEU B 1 172 ? 7.199 2.701 3.279 1 97.69 172 LEU B N 1
ATOM 3214 C CA . LEU B 1 172 ? 8.219 1.719 3.621 1 97.69 172 LEU B CA 1
ATOM 3215 C C . LEU B 1 172 ? 7.625 0.574 4.434 1 97.69 172 LEU B C 1
ATOM 3217 O O . LEU B 1 172 ? 7.914 -0.596 4.172 1 97.69 172 LEU B O 1
ATOM 3221 N N . GLY B 1 173 ? 6.82 0.944 5.375 1 97.31 173 GLY B N 1
ATOM 3222 C CA . GLY B 1 173 ? 6.164 -0.076 6.176 1 97.31 173 GLY B CA 1
ATOM 3223 C C . GLY B 1 173 ? 5.262 -0.983 5.363 1 97.31 173 GLY B C 1
ATOM 3224 O O . GLY B 1 173 ? 5.195 -2.188 5.613 1 97.31 173 GLY B O 1
ATOM 3225 N N . THR B 1 174 ? 4.566 -0.419 4.418 1 98.25 174 THR B N 1
ATOM 3226 C CA . THR B 1 174 ? 3.674 -1.168 3.539 1 98.25 174 THR B CA 1
ATOM 3227 C C . THR B 1 174 ? 4.453 -2.205 2.736 1 98.25 174 THR B C 1
ATOM 3229 O O . THR B 1 174 ? 4.078 -3.381 2.703 1 98.25 174 THR B O 1
ATOM 3232 N N . VAL B 1 175 ? 5.516 -1.812 2.09 1 98.5 175 VAL B N 1
ATOM 3233 C CA . VAL B 1 175 ? 6.328 -2.719 1.286 1 98.5 175 VAL B CA 1
ATOM 3234 C C . VAL B 1 175 ? 6.965 -3.777 2.186 1 98.5 175 VAL B C 1
ATOM 3236 O O . VAL B 1 175 ? 7.027 -4.953 1.821 1 98.5 175 VAL B O 1
ATOM 3239 N N . THR B 1 176 ? 7.426 -3.371 3.373 1 98.19 176 THR B N 1
ATOM 3240 C CA . THR B 1 176 ? 8 -4.309 4.332 1 98.19 176 THR B CA 1
ATOM 3241 C C . THR B 1 176 ? 6.996 -5.395 4.699 1 98.19 176 THR B C 1
ATOM 3243 O O . THR B 1 176 ? 7.324 -6.582 4.695 1 98.19 176 THR B O 1
ATOM 3246 N N . ALA B 1 177 ? 5.832 -4.977 4.965 1 96.75 177 ALA B N 1
ATOM 3247 C CA . ALA B 1 177 ? 4.785 -5.922 5.336 1 96.75 177 ALA B CA 1
ATOM 3248 C C . ALA B 1 177 ? 4.484 -6.887 4.191 1 96.75 177 ALA B C 1
ATOM 3250 O O . ALA B 1 177 ? 4.25 -8.078 4.418 1 96.75 177 ALA B O 1
ATOM 3251 N N . MET B 1 178 ? 4.43 -6.414 2.986 1 96.94 178 MET B N 1
ATOM 3252 C CA . MET B 1 178 ? 4.168 -7.27 1.831 1 96.94 178 MET B CA 1
ATOM 3253 C C . MET B 1 178 ? 5.273 -8.305 1.659 1 96.94 178 MET B C 1
ATOM 3255 O O . MET B 1 178 ? 4.992 -9.484 1.417 1 96.94 178 MET B O 1
ATOM 3259 N N . TRP B 1 179 ? 6.508 -7.887 1.813 1 96.12 179 TRP B N 1
ATOM 3260 C CA . TRP B 1 179 ? 7.629 -8.82 1.688 1 96.12 179 TRP B CA 1
ATOM 3261 C C . TRP B 1 179 ? 7.617 -9.836 2.824 1 96.12 179 TRP B C 1
ATOM 3263 O O . TRP B 1 179 ? 7.984 -11 2.625 1 96.12 179 TRP B O 1
ATOM 3273 N N . ASP B 1 180 ? 7.16 -9.414 3.996 1 94.56 180 ASP B N 1
ATOM 3274 C CA . ASP B 1 180 ? 7.078 -10.312 5.141 1 94.56 180 ASP B CA 1
ATOM 3275 C C . ASP B 1 180 ? 6.008 -11.383 4.922 1 94.56 180 ASP B C 1
ATOM 3277 O O . ASP B 1 180 ? 6.062 -12.453 5.523 1 94.56 180 ASP B O 1
ATOM 3281 N N . GLN B 1 181 ? 5.105 -11.094 4.098 1 91.81 181 GLN B N 1
ATOM 3282 C CA . GLN B 1 181 ? 4.02 -12.031 3.826 1 91.81 181 GLN B CA 1
ATOM 3283 C C . GLN B 1 181 ? 4.449 -13.086 2.809 1 91.81 181 GLN B C 1
ATOM 3285 O O . GLN B 1 181 ? 3.789 -14.117 2.658 1 91.81 181 GLN B O 1
ATOM 3290 N N . ALA B 1 182 ? 5.473 -12.812 2.098 1 88.5 182 ALA B N 1
ATOM 3291 C CA . ALA B 1 182 ? 5.969 -13.75 1.092 1 88.5 182 ALA B CA 1
ATOM 3292 C C . ALA B 1 182 ? 6.676 -14.938 1.745 1 88.5 182 ALA B C 1
ATOM 3294 O O . ALA B 1 182 ? 7.895 -15.094 1.611 1 88.5 182 ALA B O 1
ATOM 3295 N N . GLN B 1 183 ? 5.891 -15.727 2.379 1 82.38 183 GLN B N 1
ATOM 3296 C CA . GLN B 1 183 ? 6.43 -16.875 3.096 1 82.38 183 GLN B CA 1
ATOM 3297 C C . GLN B 1 183 ? 5.438 -18.031 3.1 1 82.38 183 GLN B C 1
ATOM 3299 O O . GLN B 1 183 ? 4.301 -17.891 2.645 1 82.38 183 GLN B O 1
ATOM 3304 N N . GLY B 1 184 ? 5.891 -19.172 3.506 1 77.5 184 GLY B N 1
ATOM 3305 C CA . GLY B 1 184 ? 5.051 -20.359 3.59 1 77.5 184 GLY B CA 1
ATOM 3306 C C . GLY B 1 184 ? 5.34 -21.375 2.502 1 77.5 184 GLY B C 1
ATOM 3307 O O . GLY B 1 184 ? 6.094 -21.094 1.567 1 77.5 184 GLY B O 1
ATOM 3308 N N . PRO B 1 185 ? 4.793 -22.453 2.643 1 76.38 185 PRO B N 1
ATOM 3309 C CA . PRO B 1 185 ? 5.137 -23.594 1.779 1 76.38 185 PRO B CA 1
ATOM 3310 C C . PRO B 1 185 ? 4.797 -23.344 0.312 1 76.38 185 PRO B C 1
ATOM 3312 O O . PRO B 1 185 ? 5.551 -23.75 -0.578 1 76.38 185 PRO B O 1
ATOM 3315 N N . ILE B 1 186 ? 3.691 -22.703 0.159 1 77.25 186 ILE B N 1
ATOM 3316 C CA . ILE B 1 186 ? 3.283 -22.453 -1.218 1 77.25 186 ILE B CA 1
ATOM 3317 C C . ILE B 1 186 ? 4.289 -21.516 -1.89 1 77.25 186 ILE B C 1
ATOM 3319 O O . ILE B 1 186 ? 4.719 -21.766 -3.02 1 77.25 186 ILE B O 1
ATOM 3323 N N . TRP B 1 187 ? 4.617 -20.547 -1.15 1 79.38 187 TRP B N 1
ATOM 3324 C CA . TRP B 1 187 ? 5.605 -19.609 -1.66 1 79.38 187 TRP B CA 1
ATOM 3325 C C . TRP B 1 187 ? 6.93 -20.312 -1.945 1 79.38 187 TRP B C 1
ATOM 3327 O O . TRP B 1 187 ? 7.543 -20.094 -2.992 1 79.38 187 TRP B O 1
ATOM 3337 N N . GLU B 1 188 ? 7.297 -21.125 -1.084 1 79.31 188 GLU B N 1
ATOM 3338 C CA . GLU B 1 188 ? 8.555 -21.859 -1.235 1 79.31 188 GLU B CA 1
ATOM 3339 C C . GLU B 1 188 ? 8.523 -22.75 -2.471 1 79.31 188 GLU B C 1
ATOM 3341 O O . GLU B 1 188 ? 9.516 -22.844 -3.195 1 79.31 188 GLU B O 1
ATOM 3346 N N . LYS B 1 189 ? 7.449 -23.344 -2.625 1 77.69 189 LYS B N 1
ATOM 3347 C CA . LYS B 1 189 ? 7.316 -24.25 -3.77 1 77.69 189 LYS B CA 1
ATOM 3348 C C . LYS B 1 189 ? 7.32 -23.469 -5.082 1 77.69 189 LYS B C 1
ATOM 3350 O O . LYS B 1 189 ? 7.938 -23.891 -6.059 1 77.69 189 LYS B O 1
ATOM 3355 N N . ILE B 1 190 ? 6.656 -22.422 -5.078 1 75.62 190 ILE B N 1
ATOM 3356 C CA . ILE B 1 190 ? 6.613 -21.578 -6.266 1 75.62 190 ILE B CA 1
ATOM 3357 C C . ILE B 1 190 ? 8.016 -21.078 -6.59 1 75.62 190 ILE B C 1
ATOM 3359 O O . ILE B 1 190 ? 8.445 -21.109 -7.746 1 75.62 190 ILE B O 1
ATOM 3363 N N . GLU B 1 191 ? 8.672 -20.719 -5.582 1 75.88 191 GLU B N 1
ATOM 3364 C CA . GLU B 1 191 ? 10.039 -20.234 -5.766 1 75.88 191 GLU B CA 1
ATOM 3365 C C . GLU B 1 191 ? 10.953 -21.328 -6.281 1 75.88 191 GLU B C 1
ATOM 3367 O O . GLU B 1 191 ? 11.867 -21.078 -7.066 1 75.88 191 GLU B O 1
ATOM 3372 N N . GLN B 1 192 ? 10.672 -22.453 -5.809 1 73.62 192 GLN B N 1
ATOM 3373 C CA . GLN B 1 192 ? 11.469 -23.578 -6.273 1 73.62 192 GLN B CA 1
ATOM 3374 C C . GLN B 1 192 ? 11.242 -23.844 -7.758 1 73.62 192 GLN B C 1
ATOM 3376 O O . GLN B 1 192 ? 12.172 -24.203 -8.477 1 73.62 192 GLN B O 1
ATOM 3381 N N . HIS B 1 193 ? 10.031 -23.703 -8.133 1 68.5 193 HIS B N 1
ATOM 3382 C CA . HIS B 1 193 ? 9.695 -23.984 -9.531 1 68.5 193 HIS B CA 1
ATOM 3383 C C . HIS B 1 193 ? 10.148 -22.844 -10.438 1 68.5 193 HIS B C 1
ATOM 3385 O O . HIS B 1 193 ? 10.477 -23.078 -11.609 1 68.5 193 HIS B O 1
ATOM 3391 N N . PHE B 1 194 ? 10.25 -21.734 -9.828 1 64.94 194 PHE B N 1
ATOM 3392 C CA . PHE B 1 194 ? 10.359 -20.609 -10.75 1 64.94 194 PHE B CA 1
ATOM 3393 C C . PHE B 1 194 ? 11.586 -19.766 -10.422 1 64.94 194 PHE B C 1
ATOM 3395 O O . PHE B 1 194 ? 11.836 -18.75 -11.078 1 64.94 194 PHE B O 1
ATOM 3402 N N . HIS B 1 195 ? 12.258 -20.062 -9.484 1 67 195 HIS B N 1
ATOM 3403 C CA . HIS B 1 195 ? 13.461 -19.297 -9.18 1 67 195 HIS B CA 1
ATOM 3404 C C . HIS B 1 195 ? 14.711 -20 -9.695 1 67 195 HIS B C 1
ATOM 3406 O O . HIS B 1 195 ? 15.539 -20.453 -8.898 1 67 195 HIS B O 1
ATOM 3412 N N . THR B 1 196 ? 14.766 -20 -10.961 1 77.94 196 THR B N 1
ATOM 3413 C CA . THR B 1 196 ? 15.938 -20.516 -11.656 1 77.94 196 THR B CA 1
ATOM 3414 C C . THR B 1 196 ? 16.984 -19.438 -11.844 1 77.94 196 THR B C 1
ATOM 3416 O O . THR B 1 196 ? 16.719 -18.25 -11.602 1 77.94 196 THR B O 1
ATOM 3419 N N . GLN B 1 197 ? 18.188 -19.875 -12.102 1 84.19 197 GLN B N 1
ATOM 3420 C CA . GLN B 1 197 ? 19.234 -18.906 -12.375 1 84.19 197 GLN B CA 1
ATOM 3421 C C . GLN B 1 197 ? 18.859 -17.984 -13.531 1 84.19 197 GLN B C 1
ATOM 3423 O O . GLN B 1 197 ? 19.172 -16.781 -13.508 1 84.19 197 GLN B O 1
ATOM 3428 N N . GLU B 1 198 ? 18.203 -18.531 -14.484 1 86.31 198 GLU B N 1
ATOM 3429 C CA . GLU B 1 198 ? 17.75 -17.75 -15.633 1 86.31 198 GLU B CA 1
ATOM 3430 C C . GLU B 1 198 ? 16.75 -16.672 -15.211 1 86.31 198 GLU B C 1
ATOM 3432 O O . GLU B 1 198 ? 16.812 -15.531 -15.688 1 86.31 198 GLU B O 1
ATOM 3437 N N . LEU B 1 199 ? 15.953 -17.016 -14.336 1 84.88 199 LEU B N 1
ATOM 3438 C CA . LEU B 1 199 ? 14.953 -16.062 -13.867 1 84.88 199 LEU B CA 1
ATOM 3439 C C . LEU B 1 199 ? 15.594 -14.992 -13 1 84.88 199 LEU B C 1
ATOM 3441 O O . LEU B 1 199 ? 15.172 -13.828 -13.031 1 84.88 199 LEU B O 1
ATOM 3445 N N . ARG B 1 200 ? 16.578 -15.391 -12.234 1 91.06 200 ARG B N 1
ATOM 3446 C CA . ARG B 1 200 ? 17.297 -14.414 -11.438 1 91.06 200 ARG B CA 1
ATOM 3447 C C . ARG B 1 200 ? 18.031 -13.422 -12.328 1 91.06 200 ARG B C 1
ATOM 3449 O O . ARG B 1 200 ? 18.094 -12.227 -12.016 1 91.06 200 ARG B O 1
ATOM 3456 N N . GLN B 1 201 ? 18.562 -13.922 -13.406 1 94.06 201 GLN B N 1
ATOM 3457 C CA . GLN B 1 201 ? 19.266 -13.047 -14.352 1 94.06 201 GLN B CA 1
ATOM 3458 C C . GLN B 1 201 ? 18.281 -12.078 -15.008 1 94.06 201 GLN B C 1
ATOM 3460 O O . GLN B 1 201 ? 18.594 -10.891 -15.164 1 94.06 201 GLN B O 1
ATOM 3465 N N . ALA B 1 202 ? 17.156 -12.594 -15.383 1 93.81 202 ALA B N 1
ATOM 3466 C CA . ALA B 1 202 ? 16.125 -11.734 -15.961 1 93.81 202 ALA B CA 1
ATOM 3467 C C . ALA B 1 202 ? 15.695 -10.656 -14.969 1 93.81 202 ALA B C 1
ATOM 3469 O O . ALA B 1 202 ? 15.5 -9.5 -15.352 1 93.81 202 ALA B O 1
ATOM 3470 N N . SER B 1 203 ? 15.539 -11.016 -13.75 1 95.5 203 SER B N 1
ATOM 3471 C CA . SER B 1 203 ? 15.172 -10.062 -12.703 1 95.5 203 SER B CA 1
ATOM 3472 C C . SER B 1 203 ? 16.266 -9.023 -12.5 1 95.5 203 SER B C 1
ATOM 3474 O O . SER B 1 203 ? 15.977 -7.855 -12.227 1 95.5 203 SER B O 1
ATOM 3476 N N . GLN B 1 204 ? 17.516 -9.469 -12.625 1 97.69 204 GLN B N 1
ATOM 3477 C CA . GLN B 1 204 ? 18.625 -8.539 -12.531 1 97.69 204 GLN B CA 1
ATOM 3478 C C . GLN B 1 204 ? 18.531 -7.449 -13.586 1 97.69 204 GLN B C 1
ATOM 3480 O O . GLN B 1 204 ? 18.766 -6.273 -13.305 1 97.69 204 GLN B O 1
ATOM 3485 N N . GLU B 1 205 ? 18.219 -7.828 -14.734 1 98 205 GLU B N 1
ATOM 3486 C CA . GLU B 1 205 ? 18.078 -6.871 -15.828 1 98 205 GLU B CA 1
ATOM 3487 C C . GLU B 1 205 ? 16.922 -5.91 -15.578 1 98 205 GLU B C 1
ATOM 3489 O O . GLU B 1 205 ? 17.031 -4.711 -15.836 1 98 205 GLU B O 1
ATOM 3494 N N . ASP B 1 206 ? 15.836 -6.457 -15.094 1 98.5 206 ASP B N 1
ATOM 3495 C CA . ASP B 1 206 ? 14.688 -5.629 -14.742 1 98.5 206 ASP B CA 1
ATOM 3496 C C . ASP B 1 206 ? 15.062 -4.598 -13.68 1 98.5 206 ASP B C 1
ATOM 3498 O O . ASP B 1 206 ? 14.719 -3.422 -13.797 1 98.5 206 ASP B O 1
ATOM 3502 N N . HIS B 1 207 ? 15.766 -5.043 -12.648 1 98.75 207 HIS B N 1
ATOM 3503 C CA . HIS B 1 207 ? 16.156 -4.148 -11.57 1 98.75 207 HIS B CA 1
ATOM 3504 C C . HIS B 1 207 ? 17.109 -3.068 -12.07 1 98.75 207 HIS B C 1
ATOM 3506 O O . HIS B 1 207 ? 17.062 -1.926 -11.609 1 98.75 207 HIS B O 1
ATOM 3512 N N . GLN B 1 208 ? 17.953 -3.453 -13.023 1 98.75 208 GLN B N 1
ATOM 3513 C CA . GLN B 1 208 ? 18.844 -2.471 -13.625 1 98.75 208 GLN B CA 1
ATOM 3514 C C . GLN B 1 208 ? 18.062 -1.37 -14.328 1 98.75 208 GLN B C 1
ATOM 3516 O O . GLN B 1 208 ? 18.422 -0.193 -14.242 1 98.75 208 GLN B O 1
ATOM 3521 N N . ARG B 1 209 ? 17.031 -1.715 -14.992 1 98.81 209 ARG B N 1
ATOM 3522 C CA . ARG B 1 209 ? 16.188 -0.74 -15.672 1 98.81 209 ARG B CA 1
ATOM 3523 C C . ARG B 1 209 ? 15.5 0.182 -14.672 1 98.81 209 ARG B C 1
ATOM 3525 O O . ARG B 1 209 ? 15.383 1.387 -14.906 1 98.81 209 ARG B O 1
ATOM 3532 N N . ILE B 1 210 ? 15.016 -0.409 -13.602 1 98.94 210 ILE B N 1
ATOM 3533 C CA . ILE B 1 210 ? 14.391 0.387 -12.547 1 98.94 210 ILE B CA 1
ATOM 3534 C C . ILE B 1 210 ? 15.398 1.395 -12 1 98.94 210 ILE B C 1
ATOM 3536 O O . ILE B 1 210 ? 15.102 2.588 -11.898 1 98.94 210 ILE B O 1
ATOM 3540 N N . PHE B 1 211 ? 16.609 0.891 -11.695 1 98.94 211 PHE B N 1
ATOM 3541 C CA . PHE B 1 211 ? 17.641 1.754 -11.133 1 98.94 211 PHE B CA 1
ATOM 3542 C C . PHE B 1 211 ? 17.984 2.877 -12.102 1 98.94 211 PHE B C 1
ATOM 3544 O O . PHE B 1 211 ? 18.156 4.027 -11.688 1 98.94 211 PHE B O 1
ATOM 3551 N N . SER B 1 212 ? 18.125 2.537 -13.367 1 98.88 212 SER B N 1
ATOM 3552 C CA . SER B 1 212 ? 18.438 3.533 -14.383 1 98.88 212 SER B CA 1
ATOM 3553 C C . SER B 1 212 ? 17.391 4.637 -14.43 1 98.88 212 SER B C 1
ATOM 3555 O O . SER B 1 212 ? 17.719 5.812 -14.578 1 98.88 212 SER B O 1
ATOM 3557 N N . ALA B 1 213 ? 16.141 4.27 -14.328 1 98.88 213 ALA B N 1
ATOM 3558 C CA . ALA B 1 213 ? 15.047 5.246 -14.32 1 98.88 213 ALA B CA 1
ATOM 3559 C C . ALA B 1 213 ? 15.109 6.125 -13.078 1 98.88 213 ALA B C 1
ATOM 3561 O O . ALA B 1 213 ? 14.805 7.32 -13.133 1 98.88 213 ALA B O 1
ATOM 3562 N N . LEU B 1 214 ? 15.484 5.531 -11.922 1 98.88 214 LEU B N 1
ATOM 3563 C CA . LEU B 1 214 ? 15.648 6.297 -10.695 1 98.88 214 LEU B CA 1
ATOM 3564 C C . LEU B 1 214 ? 16.766 7.324 -10.836 1 98.88 214 LEU B C 1
ATOM 3566 O O . LEU B 1 214 ? 16.594 8.492 -10.461 1 98.88 214 LEU B O 1
ATOM 3570 N N . VAL B 1 215 ? 17.859 6.891 -11.398 1 98.75 215 VAL B N 1
ATOM 3571 C CA . VAL B 1 215 ? 19.016 7.77 -11.602 1 98.75 215 VAL B CA 1
ATOM 3572 C C . VAL B 1 215 ? 18.609 8.938 -12.5 1 98.75 215 VAL B C 1
ATOM 3574 O O . VAL B 1 215 ? 19 10.086 -12.25 1 98.75 215 VAL B O 1
ATOM 3577 N N . ALA B 1 216 ? 17.828 8.68 -13.492 1 98.62 216 ALA B N 1
ATOM 3578 C CA . ALA B 1 216 ? 17.422 9.672 -14.492 1 98.62 216 ALA B CA 1
ATOM 3579 C C . ALA B 1 216 ? 16.281 10.547 -13.969 1 98.62 216 ALA B C 1
ATOM 3581 O O . ALA B 1 216 ? 15.82 11.453 -14.664 1 98.62 216 ALA B O 1
ATOM 3582 N N . ARG B 1 217 ? 15.781 10.227 -12.836 1 98.5 217 ARG B N 1
ATOM 3583 C CA . ARG B 1 217 ? 14.641 10.922 -12.25 1 98.5 217 ARG B CA 1
ATOM 3584 C C . ARG B 1 217 ? 13.422 10.844 -13.164 1 98.5 217 ARG B C 1
ATOM 3586 O O . ARG B 1 217 ? 12.695 11.828 -13.328 1 98.5 217 ARG B O 1
ATOM 3593 N N . ASP B 1 218 ? 13.359 9.773 -13.836 1 98.75 218 ASP B N 1
ATOM 3594 C CA . ASP B 1 218 ? 12.25 9.5 -14.75 1 98.75 218 ASP B CA 1
ATOM 3595 C C . ASP B 1 218 ? 11.133 8.742 -14.031 1 98.75 218 ASP B C 1
ATOM 3597 O O . ASP B 1 218 ? 11.086 7.516 -14.07 1 98.75 218 ASP B O 1
ATOM 3601 N N . ALA B 1 219 ? 10.164 9.469 -13.539 1 98.69 219 ALA B N 1
ATOM 3602 C CA . ALA B 1 219 ? 9.102 8.891 -12.719 1 98.69 219 ALA B CA 1
ATOM 3603 C C . ALA B 1 219 ? 8.281 7.883 -13.523 1 98.69 219 ALA B C 1
ATOM 3605 O O . ALA B 1 219 ? 8.016 6.77 -13.055 1 98.69 219 ALA B O 1
ATOM 3606 N N . ASP B 1 220 ? 7.875 8.258 -14.695 1 98.62 220 ASP B N 1
ATOM 3607 C CA . ASP B 1 220 ? 7.082 7.355 -15.531 1 98.62 220 ASP B CA 1
ATOM 3608 C C . ASP B 1 220 ? 7.879 6.109 -15.898 1 98.62 220 ASP B C 1
ATOM 3610 O O . ASP B 1 220 ? 7.34 5 -15.898 1 98.62 220 ASP B O 1
ATOM 3614 N N . GLY B 1 221 ? 9.117 6.352 -16.25 1 98.81 221 GLY B N 1
ATOM 3615 C CA . GLY B 1 221 ? 9.977 5.223 -16.562 1 98.81 221 GLY B CA 1
ATOM 3616 C C . GLY B 1 221 ? 10.156 4.266 -15.406 1 98.81 221 GLY B C 1
ATOM 3617 O O . GLY B 1 221 ? 10.148 3.047 -15.586 1 98.81 221 GLY B O 1
ATOM 3618 N N . ALA B 1 222 ? 10.328 4.793 -14.18 1 98.94 222 ALA B N 1
ATOM 3619 C CA . ALA B 1 222 ? 10.484 3.967 -12.984 1 98.94 222 ALA B CA 1
ATOM 3620 C C . ALA B 1 222 ? 9.219 3.162 -12.703 1 98.94 222 ALA B C 1
ATOM 3622 O O . ALA B 1 222 ? 9.289 1.974 -12.383 1 98.94 222 ALA B O 1
ATOM 3623 N N . ARG B 1 223 ? 8.062 3.824 -12.844 1 98.81 223 ARG B N 1
ATOM 3624 C CA . ARG B 1 223 ? 6.777 3.152 -12.688 1 98.81 223 ARG B CA 1
ATOM 3625 C C . ARG B 1 223 ? 6.664 1.962 -13.633 1 98.81 223 ARG B C 1
ATOM 3627 O O . ARG B 1 223 ? 6.348 0.849 -13.203 1 98.81 223 ARG B O 1
ATOM 3634 N N . GLN B 1 224 ? 6.938 2.215 -14.891 1 98.69 224 GLN B N 1
ATOM 3635 C CA . GLN B 1 224 ? 6.762 1.193 -15.914 1 98.69 224 GLN B CA 1
ATOM 3636 C C . GLN B 1 224 ? 7.766 0.059 -15.734 1 98.69 224 GLN B C 1
ATOM 3638 O O . GLN B 1 224 ? 7.43 -1.111 -15.93 1 98.69 224 GLN B O 1
ATOM 3643 N N . ALA B 1 225 ? 8.984 0.42 -15.414 1 98.88 225 ALA B N 1
ATOM 3644 C CA . ALA B 1 225 ? 10.008 -0.604 -15.219 1 98.88 225 ALA B CA 1
ATOM 3645 C C . ALA B 1 225 ? 9.648 -1.532 -14.07 1 98.88 225 ALA B C 1
ATOM 3647 O O . ALA B 1 225 ? 9.789 -2.752 -14.172 1 98.88 225 ALA B O 1
ATOM 3648 N N . MET B 1 226 ? 9.18 -0.964 -12.945 1 98.88 226 MET B N 1
ATOM 3649 C CA . MET B 1 226 ? 8.781 -1.779 -11.797 1 98.88 226 MET B CA 1
ATOM 3650 C C . MET B 1 226 ? 7.566 -2.639 -12.141 1 98.88 226 MET B C 1
ATOM 3652 O O . MET B 1 226 ? 7.52 -3.818 -11.789 1 98.88 226 MET B O 1
ATOM 3656 N N . ARG B 1 227 ? 6.645 -2.053 -12.828 1 98.31 227 ARG B N 1
ATOM 3657 C CA . ARG B 1 227 ? 5.465 -2.797 -13.258 1 98.31 227 ARG B CA 1
ATOM 3658 C C . ARG B 1 227 ? 5.855 -3.965 -14.156 1 98.31 227 ARG B C 1
ATOM 3660 O O . ARG B 1 227 ? 5.391 -5.09 -13.961 1 98.31 227 ARG B O 1
ATOM 3667 N N . ASN B 1 228 ? 6.676 -3.682 -15.141 1 97.81 228 ASN B N 1
ATOM 3668 C CA . ASN B 1 228 ? 7.133 -4.727 -16.047 1 97.81 228 ASN B CA 1
ATOM 3669 C C . ASN B 1 228 ? 7.855 -5.844 -15.305 1 97.81 228 ASN B C 1
ATOM 3671 O O . ASN B 1 228 ? 7.668 -7.023 -15.609 1 97.81 228 ASN B O 1
ATOM 3675 N N . HIS B 1 229 ? 8.68 -5.461 -14.352 1 97.69 229 HIS B N 1
ATOM 3676 C CA . HIS B 1 229 ? 9.422 -6.422 -13.539 1 97.69 229 HIS B CA 1
ATOM 3677 C C . HIS B 1 229 ? 8.477 -7.371 -12.812 1 97.69 229 HIS B C 1
ATOM 3679 O O . HIS B 1 229 ? 8.586 -8.594 -12.953 1 97.69 229 HIS B O 1
ATOM 3685 N N . LEU B 1 230 ? 7.52 -6.836 -12.141 1 96.56 230 LEU B N 1
ATOM 3686 C CA . LEU B 1 230 ? 6.645 -7.656 -11.32 1 96.56 230 LEU B CA 1
ATOM 3687 C C . LEU B 1 230 ? 5.656 -8.438 -12.18 1 96.56 230 LEU B C 1
ATOM 3689 O O . LEU B 1 230 ? 5.305 -9.57 -11.859 1 96.56 230 LEU B O 1
ATOM 3693 N N . GLU B 1 231 ? 5.238 -7.832 -13.266 1 93.06 231 GLU B N 1
ATOM 3694 C CA . GLU B 1 231 ? 4.375 -8.562 -14.195 1 93.06 231 GLU B CA 1
ATOM 3695 C C . GLU B 1 231 ? 5.109 -9.75 -14.805 1 93.06 231 GLU B C 1
ATOM 3697 O O . GLU B 1 231 ? 4.516 -10.805 -15.031 1 93.06 231 GLU B O 1
ATOM 3702 N N . ARG B 1 232 ? 6.34 -9.531 -15.117 1 91.25 232 ARG B N 1
ATOM 3703 C CA . ARG B 1 232 ? 7.121 -10.648 -15.641 1 91.25 232 ARG B CA 1
ATOM 3704 C C . ARG B 1 232 ? 7.23 -11.766 -14.609 1 91.25 232 ARG B C 1
ATOM 3706 O O . ARG B 1 232 ? 7.074 -12.945 -14.938 1 91.25 232 ARG B O 1
ATOM 3713 N N . VAL B 1 233 ? 7.578 -11.398 -13.359 1 89.56 233 VAL B N 1
ATOM 3714 C CA . VAL B 1 233 ? 7.68 -12.383 -12.281 1 89.56 233 VAL B CA 1
ATOM 3715 C C . VAL B 1 233 ? 6.359 -13.141 -12.156 1 89.56 233 VAL B C 1
ATOM 3717 O O . VAL B 1 233 ? 6.352 -14.375 -12.047 1 89.56 233 VAL B O 1
ATOM 3720 N N . ILE B 1 234 ? 5.25 -12.422 -12.234 1 86.06 234 ILE B N 1
ATOM 3721 C CA . ILE B 1 234 ? 3.924 -13.023 -12.164 1 86.06 234 ILE B CA 1
ATOM 3722 C C . ILE B 1 234 ? 3.719 -13.961 -13.352 1 86.06 234 ILE B C 1
ATOM 3724 O O . ILE B 1 234 ? 3.223 -15.078 -13.18 1 86.06 234 ILE B O 1
ATOM 3728 N N . GLY B 1 235 ? 4.121 -13.438 -14.5 1 81.25 235 GLY B N 1
ATOM 3729 C CA . GLY B 1 235 ? 3.996 -14.25 -15.695 1 81.25 235 GLY B CA 1
ATOM 3730 C C . GLY B 1 235 ? 4.816 -15.523 -15.641 1 81.25 235 GLY B C 1
ATOM 3731 O O . GLY B 1 235 ? 4.383 -16.562 -16.125 1 81.25 235 GLY B O 1
ATOM 3732 N N . GLU B 1 236 ? 5.996 -15.445 -15.141 1 77.31 236 GLU B N 1
ATOM 3733 C CA . GLU B 1 236 ? 6.863 -16.609 -15.023 1 77.31 236 GLU B CA 1
ATOM 3734 C C . GLU B 1 236 ? 6.262 -17.656 -14.078 1 77.31 236 GLU B C 1
ATOM 3736 O O . GLU B 1 236 ? 6.371 -18.859 -14.328 1 77.31 236 GLU B O 1
ATOM 3741 N N . PHE B 1 237 ? 5.68 -17.109 -13.062 1 69.38 237 PHE B N 1
ATOM 3742 C CA . PHE B 1 237 ? 5.016 -18.016 -12.133 1 69.38 237 PHE B CA 1
ATOM 3743 C C . PHE B 1 237 ? 3.826 -18.703 -12.797 1 69.38 237 PHE B C 1
ATOM 3745 O O . PHE B 1 237 ? 3.467 -19.828 -12.43 1 69.38 237 PHE B O 1
ATOM 3752 N N . ALA B 1 238 ? 3.383 -17.969 -13.852 1 61.97 238 ALA B N 1
ATOM 3753 C CA . ALA B 1 238 ? 2.193 -18.453 -14.555 1 61.97 238 ALA B CA 1
ATOM 3754 C C . ALA B 1 238 ? 2.574 -19.359 -15.719 1 61.97 238 ALA B C 1
ATOM 3756 O O . ALA B 1 238 ? 1.709 -19.984 -16.344 1 61.97 238 ALA B O 1
ATOM 3757 N N . GLN B 1 239 ? 3.82 -19.219 -16.188 1 59.19 239 GLN B N 1
ATOM 3758 C CA . GLN B 1 239 ? 4.207 -20.016 -17.344 1 59.19 239 GLN B CA 1
ATOM 3759 C C . GLN B 1 239 ? 3.994 -21.516 -17.078 1 59.19 239 GLN B C 1
ATOM 3761 O O . GLN B 1 239 ? 4.191 -21.984 -15.961 1 59.19 239 GLN B O 1
ATOM 3766 N N . GLY B 1 240 ? 2.902 -21.953 -17.719 1 54.09 240 GLY B N 1
ATOM 3767 C CA . GLY B 1 240 ? 2.395 -23.312 -17.719 1 54.09 240 GLY B CA 1
ATOM 3768 C C . GLY B 1 240 ? 3.484 -24.359 -17.547 1 54.09 240 GLY B C 1
ATOM 3769 O O . GLY B 1 240 ? 4.648 -24.109 -17.859 1 54.09 240 GLY B O 1
ATOM 3770 N N . TRP B 1 241 ? 3.264 -25.156 -16.469 1 53.09 241 TRP B N 1
ATOM 3771 C CA . TRP B 1 241 ? 4.016 -26.406 -16.297 1 53.09 241 TRP B CA 1
ATOM 3772 C C . TRP B 1 241 ? 4.062 -27.188 -17.609 1 53.09 241 TRP B C 1
ATOM 3774 O O . TRP B 1 241 ? 3.039 -27.703 -18.062 1 53.09 241 TRP B O 1
ATOM 3784 N N . ARG B 1 242 ? 4.492 -26.453 -18.781 1 47.38 242 ARG B N 1
ATOM 3785 C CA . ARG B 1 242 ? 4.582 -27.234 -20.016 1 47.38 242 ARG B CA 1
ATOM 3786 C C . ARG B 1 242 ? 5.652 -28.312 -19.891 1 47.38 242 ARG B C 1
ATOM 3788 O O . ARG B 1 242 ? 6.656 -28.125 -19.203 1 47.38 242 ARG B O 1
#

Nearest PDB structures (foldseek):
  9jpl-assembly1_B  TM=8.837E-01  e=2.542E-06  Achromobacter denitrificans NBRC 15125
  9jpk-assembly1_B  TM=9.151E-01  e=9.395E-06  Achromobacter denitrificans
  4p9f-assembly1_A  TM=5.731E-01  e=2.212E-08  Escherichia coli UMEA 3718-1
  4p9f-assembly1_B  TM=5.961E-01  e=2.371E-07  Escherichia coli UMEA 3718-1
  7c7e-assembly1_A-2  TM=8.491E-01  e=3.825E-05  Escherichia coli IAI39

InterPro domains:
  IPR000524 Transcription regulator HTH, GntR [PF00392] (22-84)
  IPR000524 Transcription regulator HTH, GntR [PR00035] (44-58)
  IPR000524 Transcription regulator HTH, GntR [PR00035] (58-74)
  IPR000524 Transcription regulator HTH, GntR [PS50949] (19-87)
  IPR000524 Transcription regulator HTH, GntR [SM00345] (25-84)
  IPR000524 Transcription regulator HTH, GntR [cd07377] (22-85)
  IPR008920 Transcription regulator FadR/GntR, C-terminal [G3DSA:1.20.120.530] (101-238)
  IPR008920 Transcription regulator FadR/GntR, C-terminal [SSF48008] (104-236)
  IPR011711 GntR, C-terminal [PF07729] (106-231)
  IPR011711 GntR, C-terminal [SM00895] (106-232)
  IPR036388 Winged helix-like DNA-binding domain superfamily [G3DSA:1.10.10.10] (18-89)
  IPR036390 Winged helix DNA-binding domain superfamily [SSF46785] (21-88)

pLDDT: mean 83.71, std 18.59, range [30.86, 98.94]

Solvent-accessible surface area (backbone atoms only — not comparable to full-atom values): 25409 Å² total; per-residue (Å²): 136,82,81,74,74,72,76,73,80,73,71,77,73,73,67,78,64,61,63,46,46,31,49,47,47,27,51,51,51,49,51,35,37,75,71,50,77,46,44,68,71,33,69,53,74,56,66,69,58,49,15,59,73,68,71,49,50,60,57,44,45,49,51,12,50,50,44,30,32,75,32,45,46,31,43,78,39,80,65,75,27,41,28,28,37,66,83,57,88,87,60,73,52,52,71,70,69,76,66,83,65,61,46,66,63,53,42,47,52,41,44,30,62,47,50,11,54,38,34,19,49,14,16,72,49,44,50,70,70,39,51,50,54,29,47,49,21,52,50,45,26,63,74,23,58,87,37,64,69,60,20,50,53,21,49,51,46,28,56,47,38,39,28,47,24,49,57,33,64,54,49,27,48,51,54,50,52,56,59,69,56,69,55,58,68,66,42,51,48,49,42,67,75,51,60,43,66,67,47,49,51,52,48,50,53,34,51,48,48,25,49,52,19,37,75,66,44,30,29,68,53,8,22,50,31,38,32,52,41,41,50,46,54,52,44,55,67,44,53,66,68,58,134,82,80,73,76,73,75,74,81,73,70,79,73,74,68,77,64,60,63,47,46,29,51,48,50,27,50,50,52,49,50,35,36,74,71,51,77,45,44,68,71,34,71,53,74,55,65,69,57,49,14,59,72,68,71,47,51,61,57,45,45,48,51,12,50,50,44,29,31,74,32,46,47,30,44,78,38,79,64,75,27,42,29,29,36,66,82,59,87,88,60,74,50,52,70,72,67,78,68,84,67,63,45,66,64,54,42,48,52,43,45,31,62,47,50,11,53,38,35,18,48,16,15,72,49,45,51,69,71,40,51,50,54,30,47,50,21,53,49,45,26,64,75,23,58,88,38,64,71,60,21,50,53,21,48,50,45,30,56,48,38,39,27,47,24,50,56,33,64,54,49,27,48,50,54,50,52,54,59,68,57,72,56,58,69,65,43,52,51,50,42,66,75,48,59,43,66,68,47,51,52,54,48,50,53,34,50,49,48,25,50,52,18,37,75,66,45,30,30,67,53,9,22,49,31,38,32,51,40,42,49,46,56,53,45,56,67,46,52,67,69,59

Foldseek 3Di:
DPPPPPPDPPPPDPPPPPQCVLVVVLVVVLVCDVVCVAPAFDFDPFLVVSCVVVVHDLLSPLLSLLLCVQLVQWDQDFPPHIGGHDDDPPSRRPSSPDPPDHAPLVLLVVCLVLLLQLLLLLLQQADPVLLVQLVVLLVQLVVCLVPQVSNVVSVLSNSLSSNVSSVDVVSSVVSVVSVVSCDDDSSVSLCVVQVDSVLSVVLSVLSVQLSVCSVVSPSNSNSVSSNVSSVVVSVSSSPTSD/DPPPPPPDPPDPDPPPDPQCVLVVVLVVVLVCDVVCVAPAFDFDPFLVVSCVVVVHDLLSPLLSLLLCVQLVQWDQDFPPHIGGHDDDPPSRRPSSDDPPDHAPLVLLVVCLVLLLQLLLLLLQQADPVLLVQLVVLLVQLVVCLVPQVSNVVSVLSNSLSSNVSSVDVVSSVVSVVSVVSCDDDSSVSLCVVQVDSVLSVVLSVLSVQLSVCSVVSPSNSNSVSSNVSSVVVSVSSSPTSD

Sequence (484 aa):
MTLQLIPKPEEPASKPVADRAYLRLAAQIQALVAQGEFAVGKRLPAERALAERFDVSRTSLREAIIALELQGVVEVRGGSGIYVCEPKPGVARLPAAQEPGAGPFELLRARCLVESEIAALAATTRNDADLDRIFEALTTMREQMMHKEENQEADRRFHLYIAQSTGNSVLLGTVTAMWDQAQGPIWEKIEQHFHTQELRQASQEDHQRIFSALVARDADGARQAMRNHLERVIGEFAQGWRMTLQLIPKPEEPASKPVADRAYLRLAAQIQALVAQGEFAVGKRLPAERALAERFDVSRTSLREAIIALELQGVVEVRGGSGIYVCEPKPGVARLPAAQEPGAGPFELLRARCLVESEIAALAATTRNDADLDRIFEALTTMREQMMHKEENQEADRRFHLYIAQSTGNSVLLGTVTAMWDQAQGPIWEKIEQHFHTQELRQASQEDHQRIFSALVARDADGARQAMRNHLERVIGEFAQGWR

Radius of gyration: 26.8 Å; Cα contacts (8 Å, |Δi|>4): 636; chains: 2; bounding box: 102×82×57 Å

Organism: NCBI:txid1287738

Secondary structure (DSSP, 8-state):
-----------------GGGHHHHHHHHHHHHHHTTSS-TTSBPPPHHHHHHHHT--HHHHHHHHHHHHHTTSEEEETTTEEEEPP--TT-----STT--S--HHHHHHHHHHHHHHHHHHHHHH--HHHHHHHHHHHHHHHHTTT-HHHHHHHHHHHHHHHHHTTT-HHHHHHHHHHHHH--SHHHHHHHHHH--HHHHHHHHHHHHHHHHHHHTT-HHHHHHHHHHHHHHHHHHHHS---/-----------------GGGHHHHHHHHHHHHHHHTSS-TTSBPPPHHHHHHHHT--HHHHHHHHHHHHHTTSEEEETTTEEEEPP--TT-----S----S--HHHHHHHHHHHHHHHHHHHHHH--HHHHHHHHHHHHHHHHTTT-HHHHHHHHHHHHHHHHHTTT-HHHHHHHHHHHHH--SHHHHHHHHHH--HHHHHHHHHHHHHHHHHHHTT-HHHHHHHHHHHHHHHHHHHHS---